Protein 8J7Z (pdb70)

Foldseek 3Di:
DCQPPFPQDPDVGRDDVVPQPPDPRDPVSVLVVVLVLLVLLVVLLVVVVVLCCLLVQHFDAFAPDPVGHGRNPADGDPSQQDHDGHRDVVVVVVVVVVVVCCVVPNQDCDPPQDQDGRNGRCSVPDDDCLVVDDDVVNSVVVNVSSVSRVVSSVVSVVLNVQVVCVVVPDFDQDPPSGTSD/DCQPPFQQDPDVGRDDVVCQVPDPRDVVSVLVVVLVLLVQLVVLLVVVVQLCCLLVQHFDAFAPDPVGHGRNPAFGDPSQQDHDRHRDVVVVVVVVVVVVCCDVPNQDDDPPQDQDGRRRRCSVPDDDCLVVDDPVVNSVVVNVSSVSRVVSSVVSVVVNVQVVCVVVPPFDQDDPSGTRD/DCQPPFPQDPDVGRDDVVPQPPDPRDPVSVLVVVLVLLVQLVVLLVVVVVLCCLLVQHFDAFAPDPVGHGRNPFDGAPSQQDHDGHRDVVVVVVVVVVVVCCVVPNQDCDPPQPQDGRRRRCSVPDDPCVPVDDPVRVSVVVNVSSVSRVVSSVVSVVLNVQVVCVVVPDFDQDDPSGTND

Nearest PDB structures (foldseek):
  8j7z-assembly1_C  TM=1.005E+00  e=2.005E-31  Stephanocyclus meneghinianus
  8jp3-assembly1_C  TM=1.004E+00  e=3.504E-29  Thalassiosira pseudonana CCMP1335
  6a2w-assembly1_A  TM=9.776E-01  e=5.390E-18  Phaeodactylum tricornutum CCAP 1055/1
  8j0d-assembly1_5  TM=9.408E-01  e=1.321E-14  Thalassiosira pseudonana
  6jlu-assembly1_14  TM=7.534E-01  e=3.530E-13  Chaetoceros neogracilis

InterPro domains:
  IPR001344 Chlorophyll A-B binding protein, plant and chromista [PTHR21649] (41-192)
  IPR022796 Chlorophyll A-B binding protein [PF00504] (32-192)

Structure (mmCIF, N/CA/C/O backbone):
data_8J7Z
#
_entry.id   8J7Z
#
_cell.length_a   1.00
_cell.length_b   1.00
_cell.length_c   1.00
_cell.angle_alpha   90.00
_cell.angle_beta   90.00
_cell.angle_gamma   90.00
#
_symmetry.space_group_name_H-M   'P 1'
#
loop_
_entity.id
_entity.type
_entity.pdbx_description
1 polymer FCP
2 non-polymer "(3S,3'S,5R,5'R,6S,6'R,8'R)-3,5'-dihydroxy-8-oxo-6',7'-didehydro-5,5',6,6',7,8-hexahydro-5,6-epoxy-beta,beta-caroten-3'- yl acetate"
3 non-polymer 'CHLOROPHYLL A'
4 non-polymer 'Chlorophyll c2'
5 non-polymer 'Chlorophyll c1'
6 non-polymer 1,2-DI-O-ACYL-3-O-[6-DEOXY-6-SULFO-ALPHA-D-GLUCOPYRANOSYL]-SN-GLYCEROL
#
loop_
_atom_site.group_PDB
_atom_site.id
_atom_site.type_symbol
_atom_site.label_atom_id
_atom_site.label_alt_id
_atom_site.label_comp_id
_atom_site.label_asym_id
_atom_site.label_entity_id
_atom_site.label_seq_id
_atom_site.pdbx_PDB_ins_code
_atom_site.Cartn_x
_atom_site.Cartn_y
_atom_site.Cartn_z
_atom_site.occupancy
_atom_site.B_iso_or_equiv
_atom_site.auth_seq_id
_atom_site.auth_comp_id
_atom_site.auth_asym_id
_atom_site.auth_atom_id
_atom_site.pdbx_PDB_model_num
ATOM 1 N N . ALA A 1 1 ? 155.028 136.877 144.661 1.00 98.17 30 ALA A N 1
ATOM 2 C CA . ALA A 1 1 ? 154.325 135.833 145.395 1.00 98.17 30 ALA A CA 1
ATOM 3 C C . ALA A 1 1 ? 154.425 134.497 144.670 1.00 98.17 30 ALA A C 1
ATOM 4 O O . ALA A 1 1 ? 154.434 133.438 145.297 1.00 98.17 30 ALA A O 1
ATOM 6 N N . PHE A 1 2 ? 154.501 134.554 143.341 1.00 97.62 31 PHE A N 1
ATOM 7 C CA . PHE A 1 2 ? 154.609 133.365 142.506 1.00 97.62 31 PHE A CA 1
ATOM 8 C C . PHE A 1 2 ? 155.980 133.241 141.854 1.00 97.62 31 PHE A C 1
ATOM 9 O O . PHE A 1 2 ? 156.140 132.482 140.893 1.00 97.62 31 PHE A O 1
ATOM 17 N N . GLU A 1 3 ? 156.975 133.972 142.357 1.00 99.77 32 GLU A N 1
ATOM 18 C CA . GLU A 1 3 ? 158.306 133.939 141.766 1.00 99.77 32 GLU A CA 1
ATOM 19 C C . GLU A 1 3 ? 159.049 132.643 142.053 1.00 99.77 32 GLU A C 1
ATOM 20 O O . GLU A 1 3 ? 160.050 132.360 141.387 1.00 99.77 32 GLU A O 1
ATOM 26 N N . ASP A 1 4 ? 158.592 131.855 143.025 1.00 101.35 33 ASP A N 1
ATOM 27 C CA . ASP A 1 4 ? 159.212 130.578 143.351 1.00 101.35 33 ASP A CA 1
ATOM 28 C C . ASP A 1 4 ? 158.370 129.388 142.910 1.00 101.35 33 ASP A C 1
ATOM 29 O O . ASP A 1 4 ? 158.684 128.251 143.273 1.00 101.35 33 ASP A O 1
ATOM 34 N N . GLU A 1 5 ? 157.312 129.621 142.138 1.00 97.72 34 GLU A N 1
ATOM 35 C CA . GLU A 1 5 ? 156.447 128.545 141.684 1.00 97.72 34 GLU A CA 1
ATOM 36 C C . GLU A 1 5 ? 157.142 127.722 140.602 1.00 97.72 34 GLU A C 1
ATOM 37 O O . GLU A 1 5 ? 158.288 127.975 140.222 1.00 97.72 34 GLU A O 1
ATOM 43 N N . LEU A 1 6 ? 156.433 126.713 140.105 1.00 91.03 35 LEU A N 1
ATOM 44 C CA . LEU A 1 6 ? 156.962 125.875 139.040 1.00 91.03 35 LEU A CA 1
ATOM 45 C C . LEU A 1 6 ? 157.097 126.676 137.752 1.00 91.03 35 LEU A C 1
ATOM 46 O O . LEU A 1 6 ? 156.229 127.481 137.407 1.00 91.03 35 LEU A O 1
ATOM 51 N N . GLY A 1 7 ? 158.196 126.450 137.037 1.00 89.88 36 GLY A N 1
ATOM 52 C CA . GLY A 1 7 ? 158.477 127.134 135.798 1.00 89.88 36 GLY A CA 1
ATOM 53 C C . GLY A 1 7 ? 159.432 128.302 135.923 1.00 89.88 36 GLY A C 1
ATOM 54 O O . GLY A 1 7 ? 159.976 128.750 134.908 1.00 89.88 36 GLY A O 1
ATOM 55 N N . ALA A 1 8 ? 159.649 128.807 137.136 1.00 90.60 37 ALA A N 1
ATOM 56 C CA . ALA A 1 8 ? 160.604 129.887 137.374 1.00 90.60 37 ALA A CA 1
ATOM 57 C C . ALA A 1 8 ? 161.958 129.253 137.661 1.00 90.60 37 ALA A C 1
ATOM 58 O O . ALA A 1 8 ? 162.292 128.932 138.801 1.00 90.60 37 ALA A O 1
ATOM 60 N N . GLN A 1 9 ? 162.744 129.071 136.611 1.00 89.39 38 GLN A N 1
ATOM 61 C CA . GLN A 1 9 ? 164.023 128.384 136.664 1.00 89.39 38 GLN A CA 1
ATOM 62 C C . GLN A 1 9 ? 165.037 129.124 135.808 1.00 89.39 38 GLN A C 1
ATOM 63 O O . GLN A 1 9 ? 164.665 129.942 134.961 1.00 89.39 38 GLN A O 1
ATOM 69 N N . PRO A 1 10 ? 166.329 128.869 136.012 1.00 89.32 39 PRO A N 1
ATOM 70 C CA . PRO A 1 10 ? 167.355 129.533 135.200 1.00 89.32 39 PRO A CA 1
ATOM 71 C C . PRO A 1 10 ? 167.191 129.197 133.730 1.00 89.32 39 PRO A C 1
ATOM 72 O O . PRO A 1 10 ? 166.606 128.160 133.383 1.00 89.32 39 PRO A O 1
ATOM 76 N N . PRO A 1 11 ? 167.697 130.050 132.825 1.00 89.09 40 PRO A N 1
ATOM 77 C CA . PRO A 1 11 ? 168.451 131.269 133.132 1.00 89.09 40 PRO A CA 1
ATOM 78 C C . PRO A 1 11 ? 167.581 132.507 133.333 1.00 89.09 40 PRO A C 1
ATOM 79 O O . PRO A 1 11 ? 168.042 133.487 133.916 1.00 89.09 40 PRO A O 1
ATOM 83 N N . LEU A 1 12 ? 166.337 132.461 132.855 1.00 89.01 41 LEU A N 1
ATOM 84 C CA . LEU A 1 12 ? 165.477 133.636 132.934 1.00 89.01 41 LEU A CA 1
ATOM 85 C C . LEU A 1 12 ? 164.971 133.881 134.349 1.00 89.01 41 LEU A C 1
ATOM 86 O O . LEU A 1 12 ? 164.697 135.029 134.714 1.00 89.01 41 LEU A O 1
ATOM 91 N N . GLY A 1 13 ? 164.843 132.832 135.155 1.00 90.24 42 GLY A N 1
ATOM 92 C CA . GLY A 1 13 ? 164.214 132.974 136.452 1.00 90.24 42 GLY A CA 1
ATOM 93 C C . GLY A 1 13 ? 162.729 133.221 136.299 1.00 90.24 42 GLY A C 1
ATOM 94 O O . GLY A 1 13 ? 162.108 132.698 135.370 1.00 90.24 42 GLY A O 1
ATOM 95 N N . PHE A 1 14 ? 162.143 134.012 137.194 1.00 91.86 43 PHE A N 1
ATOM 96 C CA . PHE A 1 14 ? 160.740 134.383 137.053 1.00 91.86 43 PHE A CA 1
ATOM 97 C C . PHE A 1 14 ? 160.600 135.338 135.876 1.00 91.86 43 PHE A C 1
ATOM 98 O O . PHE A 1 14 ? 161.142 136.448 135.899 1.00 91.86 43 PHE A O 1
ATOM 106 N N . PHE A 1 15 ? 159.877 134.913 134.845 1.00 89.51 44 PHE A N 1
ATOM 107 C CA . PHE A 1 15 ? 159.744 135.669 133.603 1.00 89.51 44 PHE A CA 1
ATOM 108 C C . PHE A 1 15 ? 158.269 135.993 133.387 1.00 89.51 44 PHE A C 1
ATOM 109 O O . PHE A 1 15 ? 157.499 135.143 132.932 1.00 89.51 44 PHE A O 1
ATOM 117 N N . ASP A 1 16 ? 157.879 137.223 133.712 1.00 92.62 45 ASP A N 1
ATOM 118 C CA . ASP A 1 16 ? 156.511 137.703 133.524 1.00 92.62 45 ASP A CA 1
ATOM 119 C C . ASP A 1 16 ? 156.566 139.034 132.789 1.00 92.62 45 ASP A C 1
ATOM 120 O O . ASP A 1 16 ? 156.420 140.101 133.400 1.00 92.62 45 ASP A O 1
ATOM 125 N N . PRO A 1 17 ? 156.788 139.011 131.472 1.00 91.46 46 PRO A N 1
ATOM 126 C CA . PRO A 1 17 ? 156.865 140.283 130.731 1.00 91.46 46 PRO A CA 1
ATOM 127 C C . PRO A 1 17 ? 155.571 141.077 130.767 1.00 91.46 46 PRO A C 1
ATOM 128 O O . PRO A 1 17 ? 155.571 142.238 131.189 1.00 91.46 46 PRO A O 1
ATOM 132 N N . PHE A 1 18 ? 154.457 140.477 130.360 1.00 89.83 47 PHE A N 1
ATOM 133 C CA . PHE A 1 18 ? 153.202 141.217 130.318 1.00 89.83 47 PHE A CA 1
ATOM 134 C C . PHE A 1 18 ? 152.626 141.487 131.701 1.00 89.83 47 PHE A C 1
ATOM 135 O O . PHE A 1 18 ? 151.590 142.154 131.797 1.00 89.83 47 PHE A O 1
ATOM 143 N N . GLY A 1 19 ? 153.260 140.998 132.760 1.00 90.49 48 GLY A N 1
ATOM 144 C CA . GLY A 1 19 ? 152.788 141.257 134.108 1.00 90.49 48 GLY A CA 1
ATOM 145 C C . GLY A 1 19 ? 151.452 140.627 134.432 1.00 90.49 48 GLY A C 1
ATOM 146 O O . GLY A 1 19 ? 150.600 141.276 135.051 1.00 90.49 48 GLY A O 1
ATOM 147 N N . MET A 1 20 ? 151.244 139.373 134.022 1.00 91.84 49 MET A N 1
ATOM 148 C CA . MET A 1 20 ? 150.001 138.687 134.354 1.00 91.84 49 MET A CA 1
ATOM 149 C C . MET A 1 20 ? 149.854 138.498 135.856 1.00 91.84 49 MET A C 1
ATOM 150 O O . MET A 1 20 ? 148.734 138.527 136.379 1.00 91.84 49 MET A O 1
ATOM 155 N N . LEU A 1 21 ? 150.966 138.304 136.564 1.00 92.41 50 LEU A N 1
ATOM 156 C CA . LEU A 1 21 ? 150.959 138.071 138.001 1.00 92.41 50 LEU A CA 1
ATOM 157 C C . LEU A 1 21 ? 151.341 139.316 138.793 1.00 92.41 50 LEU A C 1
ATOM 158 O O . LEU A 1 21 ? 151.659 139.211 139.982 1.00 92.41 50 LEU A O 1
ATOM 163 N N . SER A 1 22 ? 151.326 140.484 138.159 1.00 93.84 51 SER A N 1
ATOM 164 C CA . SER A 1 22 ? 151.676 141.716 138.848 1.00 93.84 51 SER A CA 1
ATOM 165 C C . SER A 1 22 ? 150.627 142.064 139.898 1.00 93.84 51 SER A C 1
ATOM 166 O O . SER A 1 22 ? 149.453 141.706 139.780 1.00 93.84 51 SER A O 1
ATOM 169 N N . GLY A 1 23 ? 151.067 142.770 140.936 1.00 96.35 52 GLY A N 1
ATOM 170 C CA . GLY A 1 23 ? 150.163 143.140 142.002 1.00 96.35 52 GLY A CA 1
ATOM 171 C C . GLY A 1 23 ? 149.801 141.951 142.878 1.00 96.35 52 GLY A C 1
ATOM 172 O O . GLY A 1 23 ? 150.512 140.946 142.953 1.00 96.35 52 GLY A O 1
ATOM 173 N N . ASP A 1 24 ? 148.660 142.083 143.554 1.00 98.73 53 ASP A N 1
ATOM 174 C CA . ASP A 1 24 ? 148.161 141.034 144.443 1.00 98.73 53 ASP A CA 1
ATOM 175 C C . ASP A 1 24 ? 147.344 140.027 143.634 1.00 98.73 53 ASP A C 1
ATOM 176 O O . ASP A 1 24 ? 146.123 139.914 143.754 1.00 98.73 53 ASP A O 1
ATOM 181 N N . CYS A 1 25 ? 148.055 139.287 142.788 1.00 97.77 54 CYS A N 1
ATOM 182 C CA . CYS A 1 25 ? 147.418 138.256 141.983 1.00 97.77 54 CYS A CA 1
ATOM 183 C C . CYS A 1 25 ? 146.951 137.108 142.867 1.00 97.77 54 CYS A C 1
ATOM 184 O O . CYS A 1 25 ? 147.670 136.659 143.764 1.00 97.77 54 CYS A O 1
ATOM 187 N N . THR A 1 26 ? 145.737 136.633 142.609 1.00 95.61 55 THR A N 1
ATOM 188 C CA . THR A 1 26 ? 145.175 135.549 143.395 1.00 95.61 55 THR A CA 1
ATOM 189 C C . THR A 1 26 ? 145.720 134.205 142.924 1.00 95.61 55 THR A C 1
ATOM 190 O O . THR A 1 26 ? 146.213 134.060 141.803 1.00 95.61 55 THR A O 1
ATOM 194 N N . GLN A 1 27 ? 145.626 133.210 143.809 1.00 93.74 56 GLN A N 1
ATOM 195 C CA . GLN A 1 27 ? 146.053 131.863 143.450 1.00 93.74 56 GLN A CA 1
ATOM 196 C C . GLN A 1 27 ? 145.184 131.278 142.346 1.00 93.74 56 GLN A C 1
ATOM 197 O O . GLN A 1 27 ? 145.662 130.462 141.551 1.00 93.74 56 GLN A O 1
ATOM 203 N N . GLU A 1 28 ? 143.913 131.679 142.280 1.00 94.85 57 GLU A N 1
ATOM 204 C CA . GLU A 1 28 ? 143.028 131.169 141.238 1.00 94.85 57 GLU A CA 1
ATOM 205 C C . GLU A 1 28 ? 143.487 131.610 139.853 1.00 94.85 57 GLU A C 1
ATOM 206 O O . GLU A 1 28 ? 143.458 130.822 138.902 1.00 94.85 57 GLU A O 1
ATOM 212 N N . ARG A 1 29 ? 143.910 132.870 139.719 1.00 89.55 58 ARG A N 1
ATOM 213 C CA . ARG A 1 29 ? 144.373 133.361 138.425 1.00 89.55 58 ARG A CA 1
ATOM 214 C C . ARG A 1 29 ? 145.631 132.630 137.974 1.00 89.55 58 ARG A C 1
ATOM 215 O O . ARG A 1 29 ? 145.746 132.233 136.807 1.00 89.55 58 ARG A O 1
ATOM 223 N N . PHE A 1 30 ? 146.586 132.441 138.886 1.00 90.96 59 PHE A N 1
ATOM 224 C CA . PHE A 1 30 ? 147.797 131.709 138.534 1.00 90.96 59 PHE A CA 1
ATOM 225 C C . PHE A 1 30 ? 147.486 130.257 138.203 1.00 90.96 59 PHE A C 1
ATOM 226 O O . PHE A 1 30 ? 148.101 129.678 137.304 1.00 90.96 59 PHE A O 1
ATOM 234 N N . ASP A 1 31 ? 146.545 129.649 138.927 1.00 90.63 60 ASP A N 1
ATOM 235 C CA . ASP A 1 31 ? 146.153 128.277 138.622 1.00 90.63 60 ASP A CA 1
ATOM 236 C C . ASP A 1 31 ? 145.529 128.179 137.238 1.00 90.63 60 ASP A C 1
ATOM 237 O O . ASP A 1 31 ? 145.810 127.238 136.490 1.00 90.63 60 ASP A O 1
ATOM 242 N N . ARG A 1 32 ? 144.680 129.144 136.878 1.00 88.69 61 ARG A N 1
ATOM 243 C CA . ARG A 1 32 ? 144.094 129.157 135.541 1.00 88.69 61 ARG A CA 1
ATOM 244 C C . ARG A 1 32 ? 145.167 129.314 134.470 1.00 88.69 61 ARG A C 1
ATOM 245 O O . ARG A 1 32 ? 145.154 128.605 133.455 1.00 88.69 61 ARG A O 1
ATOM 253 N N . LEU A 1 33 ? 146.109 130.235 134.686 1.00 86.81 62 LEU A N 1
ATOM 254 C CA . LEU A 1 33 ? 147.181 130.437 133.717 1.00 86.81 62 LEU A CA 1
ATOM 255 C C . LEU A 1 33 ? 148.041 129.188 133.574 1.00 86.81 62 LEU A C 1
ATOM 256 O O . LEU A 1 33 ? 148.404 128.801 132.458 1.00 86.81 62 LEU A O 1
ATOM 261 N N . ARG A 1 34 ? 148.376 128.544 134.693 1.00 85.90 63 ARG A N 1
ATOM 262 C CA . ARG A 1 34 ? 149.196 127.340 134.644 1.00 85.90 63 ARG A CA 1
ATOM 263 C C . ARG A 1 34 ? 148.449 126.190 133.982 1.00 85.90 63 ARG A C 1
ATOM 264 O O . ARG A 1 34 ? 149.048 125.400 133.247 1.00 85.90 63 ARG A O 1
ATOM 272 N N . TYR A 1 35 ? 147.143 126.077 134.230 1.00 86.61 64 TYR A N 1
ATOM 273 C CA . TYR A 1 35 ? 146.348 125.052 133.563 1.00 86.61 64 TYR A CA 1
ATOM 274 C C . TYR A 1 35 ? 146.346 125.265 132.058 1.00 86.61 64 TYR A C 1
ATOM 275 O O . TYR A 1 35 ? 146.536 124.319 131.284 1.00 86.61 64 TYR A O 1
ATOM 284 N N . VAL A 1 36 ? 146.143 126.511 131.625 1.00 85.35 65 VAL A N 1
ATOM 285 C CA . VAL A 1 36 ? 146.151 126.809 130.196 1.00 85.35 65 VAL A CA 1
ATOM 286 C C . VAL A 1 36 ? 147.517 126.500 129.597 1.00 85.35 65 VAL A C 1
ATOM 287 O O . VAL A 1 36 ? 147.620 125.897 128.521 1.00 85.35 65 VAL A O 1
ATOM 291 N N . GLU A 1 37 ? 148.586 126.893 130.293 1.00 85.22 66 GLU A N 1
ATOM 292 C CA . GLU A 1 37 ? 149.936 126.651 129.797 1.00 85.22 66 GLU A CA 1
ATOM 293 C C . GLU A 1 37 ? 150.231 125.161 129.681 1.00 85.22 66 GLU A C 1
ATOM 294 O O . GLU A 1 37 ? 150.787 124.711 128.675 1.00 85.22 66 GLU A O 1
ATOM 300 N N . ILE A 1 38 ? 149.861 124.379 130.697 1.00 83.58 67 ILE A N 1
ATOM 301 C CA . ILE A 1 38 ? 150.136 122.947 130.678 1.00 83.58 67 ILE A CA 1
ATOM 302 C C . ILE A 1 38 ? 149.320 122.257 129.594 1.00 83.58 67 ILE A C 1
ATOM 303 O O . ILE A 1 38 ? 149.817 121.365 128.896 1.00 83.58 67 ILE A O 1
ATOM 308 N N . LYS A 1 39 ? 148.054 122.650 129.438 1.00 84.90 68 LYS A N 1
ATOM 309 C CA . LYS A 1 39 ? 147.217 122.065 128.397 1.00 84.90 68 LYS A CA 1
ATOM 310 C C . LYS A 1 39 ? 147.782 122.358 127.014 1.00 84.90 68 LYS A C 1
ATOM 311 O O . LYS A 1 39 ? 147.888 121.460 126.165 1.00 84.90 68 LYS A O 1
ATOM 317 N N . HIS A 1 40 ? 148.167 123.614 126.776 1.00 84.46 69 HIS A N 1
ATOM 318 C CA . HIS A 1 40 ? 148.777 123.975 125.504 1.00 84.46 69 HIS A CA 1
ATOM 319 C C . HIS A 1 40 ? 150.069 123.209 125.282 1.00 84.46 69 HIS A C 1
ATOM 320 O O . HIS A 1 40 ? 150.350 122.763 124.167 1.00 84.46 69 HIS A O 1
ATOM 327 N N . GLY A 1 41 ? 150.870 123.050 126.335 1.00 84.29 70 GLY A N 1
ATOM 328 C CA . GLY A 1 41 ? 152.123 122.335 126.193 1.00 84.29 70 GLY A CA 1
ATOM 329 C C . GLY A 1 41 ? 151.930 120.876 125.840 1.00 84.29 70 GLY A C 1
ATOM 330 O O . GLY A 1 41 ? 152.632 120.340 124.984 1.00 84.29 70 GLY A O 1
ATOM 331 N N . ARG A 1 42 ? 150.979 120.210 126.497 1.00 83.64 71 ARG A N 1
ATOM 332 C CA . ARG A 1 42 ? 150.703 118.814 126.172 1.00 83.64 71 ARG A CA 1
ATOM 333 C C . ARG A 1 42 ? 150.191 118.673 124.744 1.00 83.64 71 ARG A C 1
ATOM 334 O O . ARG A 1 42 ? 150.643 117.794 123.992 1.00 83.64 71 ARG A O 1
ATOM 342 N N . ILE A 1 43 ? 149.258 119.542 124.345 1.00 83.72 72 ILE A N 1
ATOM 343 C CA . ILE A 1 43 ? 148.724 119.483 122.988 1.00 83.72 72 ILE A CA 1
ATOM 344 C C . ILE A 1 43 ? 149.833 119.712 121.972 1.00 83.72 72 ILE A C 1
ATOM 345 O O . ILE A 1 43 ? 149.917 119.015 120.955 1.00 83.72 72 ILE A O 1
ATOM 350 N N . ALA A 1 44 ? 150.714 120.676 122.240 1.00 83.79 73 ALA A N 1
ATOM 351 C CA . ALA A 1 44 ? 151.785 120.990 121.304 1.00 83.79 73 ALA A CA 1
ATOM 352 C C . ALA A 1 44 ? 152.835 119.889 121.260 1.00 83.79 73 ALA A C 1
ATOM 353 O O . ALA A 1 44 ? 153.419 119.630 120.204 1.00 83.79 73 ALA A O 1
ATOM 355 N N . GLN A 1 45 ? 153.104 119.241 122.394 1.00 83.66 74 GLN A N 1
ATOM 356 C CA . GLN A 1 45 ? 154.028 118.112 122.394 1.00 83.66 74 GLN A CA 1
ATOM 357 C C . GLN A 1 45 ? 153.494 116.983 121.528 1.00 83.66 74 GLN A C 1
ATOM 358 O O . GLN A 1 45 ? 154.221 116.415 120.702 1.00 83.66 74 GLN A O 1
ATOM 364 N N . LEU A 1 46 ? 152.210 116.658 121.691 1.00 84.88 75 LEU A N 1
ATOM 365 C CA . LEU A 1 46 ? 151.610 115.631 120.845 1.00 84.88 75 LEU A CA 1
ATOM 366 C C . LEU A 1 46 ? 151.623 116.050 119.381 1.00 84.88 75 LEU A C 1
ATOM 367 O O . LEU A 1 46 ? 151.891 115.230 118.495 1.00 84.88 75 LEU A O 1
ATOM 372 N N . ALA A 1 47 ? 151.335 117.324 119.109 1.00 85.22 76 ALA A N 1
ATOM 373 C CA . ALA A 1 47 ? 151.318 117.806 117.733 1.00 85.22 76 ALA A CA 1
ATOM 374 C C . ALA A 1 47 ? 152.694 117.707 117.092 1.00 85.22 76 ALA A C 1
ATOM 375 O O . ALA A 1 47 ? 152.818 117.281 115.940 1.00 85.22 76 ALA A O 1
ATOM 377 N N . PHE A 1 48 ? 153.741 118.099 117.820 1.00 84.58 77 PHE A N 1
ATOM 378 C CA . PHE A 1 48 ? 155.093 118.004 117.283 1.00 84.58 77 PHE A CA 1
ATOM 379 C C . PHE A 1 48 ? 155.500 116.554 117.064 1.00 84.58 77 PHE A C 1
ATOM 380 O O . PHE A 1 48 ? 156.123 116.228 116.047 1.00 84.58 77 PHE A O 1
ATOM 388 N N . LEU A 1 49 ? 155.163 115.669 118.007 1.00 84.51 78 LEU A N 1
ATOM 389 C CA . LEU A 1 49 ? 155.489 114.259 117.825 1.00 84.51 78 LEU A CA 1
ATOM 390 C C . LEU A 1 49 ? 154.802 113.695 116.589 1.00 84.51 78 LEU A C 1
ATOM 391 O O . LEU A 1 49 ? 155.429 112.990 115.789 1.00 84.51 78 LEU A O 1
ATOM 396 N N . GLY A 1 50 ? 153.518 114.006 116.409 1.00 85.63 79 GLY A N 1
ATOM 397 C CA . GLY A 1 50 ? 152.812 113.524 115.235 1.00 85.63 79 GLY A CA 1
ATOM 398 C C . GLY A 1 50 ? 153.349 114.112 113.947 1.00 85.63 79 GLY A C 1
ATOM 399 O O . GLY A 1 50 ? 153.455 113.418 112.934 1.00 85.63 79 GLY A O 1
ATOM 400 N N . GLN A 1 51 ? 153.697 115.398 113.970 1.00 85.71 80 GLN A N 1
ATOM 401 C CA . GLN A 1 51 ? 154.258 116.049 112.794 1.00 85.71 80 GLN A CA 1
ATOM 402 C C . GLN A 1 51 ? 155.565 115.384 112.386 1.00 85.71 80 GLN A C 1
ATOM 403 O O . GLN A 1 51 ? 155.782 115.078 111.208 1.00 85.71 80 GLN A O 1
ATOM 409 N N . ILE A 1 52 ? 156.440 115.127 113.362 1.00 86.83 81 ILE A N 1
ATOM 410 C CA . ILE A 1 52 ? 157.722 114.490 113.076 1.00 86.83 81 ILE A CA 1
ATOM 411 C C . ILE A 1 52 ? 157.519 113.066 112.576 1.00 86.83 81 ILE A C 1
ATOM 412 O O . ILE A 1 52 ? 158.164 112.634 111.614 1.00 86.83 81 ILE A O 1
ATOM 417 N N . VAL A 1 53 ? 156.622 112.313 113.218 1.00 87.57 82 VAL A N 1
ATOM 418 C CA . VAL A 1 53 ? 156.393 110.929 112.812 1.00 87.57 82 VAL A CA 1
ATOM 419 C C . VAL A 1 53 ? 155.848 110.873 111.391 1.00 87.57 82 VAL A C 1
ATOM 420 O O . VAL A 1 53 ? 156.279 110.048 110.577 1.00 87.57 82 VAL A O 1
ATOM 424 N N . THR A 1 54 ? 154.898 111.752 111.068 1.00 88.79 83 THR A N 1
ATOM 425 C CA . THR A 1 54 ? 154.327 111.768 109.727 1.00 88.79 83 THR A CA 1
ATOM 426 C C . THR A 1 54 ? 155.354 112.203 108.688 1.00 88.79 83 THR A C 1
ATOM 427 O O . THR A 1 54 ? 155.422 111.622 107.598 1.00 88.79 83 THR A O 1
ATOM 431 N N . ARG A 1 55 ? 156.165 113.215 109.001 1.00 88.88 84 ARG A N 1
ATOM 432 C CA . ARG A 1 55 ? 157.152 113.698 108.046 1.00 88.88 84 ARG A CA 1
ATOM 433 C C . ARG A 1 55 ? 158.369 112.792 107.934 1.00 88.88 84 ARG A C 1
ATOM 434 O O . ARG A 1 55 ? 159.161 112.963 107.002 1.00 88.88 84 ARG A O 1
ATOM 442 N N . ALA A 1 56 ? 158.542 111.845 108.851 1.00 88.81 85 ALA A N 1
ATOM 443 C CA . ALA A 1 56 ? 159.644 110.898 108.766 1.00 88.81 85 ALA A CA 1
ATOM 444 C C . ALA A 1 56 ? 159.340 109.721 107.850 1.00 88.81 85 ALA A C 1
ATOM 445 O O . ALA A 1 56 ? 160.202 108.855 107.676 1.00 88.81 85 ALA A O 1
ATOM 447 N N . GLY A 1 57 ? 158.147 109.669 107.265 1.00 89.92 86 GLY A N 1
ATOM 448 C CA . GLY A 1 57 ? 157.765 108.571 106.405 1.00 89.92 86 GLY A CA 1
ATOM 449 C C . GLY A 1 57 ? 157.017 107.448 107.084 1.00 89.92 86 GLY A C 1
ATOM 450 O O . GLY A 1 57 ? 156.884 106.370 106.492 1.00 89.92 86 GLY A O 1
ATOM 451 N N . ILE A 1 58 ? 156.524 107.660 108.299 1.00 88.40 87 ILE A N 1
ATOM 452 C CA . ILE A 1 58 ? 155.790 106.644 109.043 1.00 88.40 87 ILE A CA 1
ATOM 453 C C . ILE A 1 58 ? 154.306 106.971 108.958 1.00 88.40 87 ILE A C 1
ATOM 454 O O . ILE A 1 58 ? 153.875 108.050 109.379 1.00 88.40 87 ILE A O 1
ATOM 459 N N . HIS A 1 59 ? 153.526 106.039 108.417 1.00 90.47 88 HIS A N 1
ATOM 460 C CA . HIS A 1 59 ? 152.089 106.215 108.274 1.00 90.47 88 HIS A CA 1
ATOM 461 C C . HIS A 1 59 ? 151.382 104.938 108.698 1.00 90.47 88 HIS A C 1
ATOM 462 O O . HIS A 1 59 ? 151.952 103.845 108.659 1.00 90.47 88 HIS A O 1
ATOM 469 N N . LEU A 1 60 ? 150.128 105.091 109.109 1.00 90.96 89 LEU A N 1
ATOM 470 C CA . LEU A 1 60 ? 149.329 103.938 109.492 1.00 90.96 89 LEU A CA 1
ATOM 471 C C . LEU A 1 60 ? 149.077 103.049 108.277 1.00 90.96 89 LEU A C 1
ATOM 472 O O . LEU A 1 60 ? 148.857 103.553 107.172 1.00 90.96 89 LEU A O 1
ATOM 477 N N . PRO A 1 61 ? 149.114 101.730 108.441 1.00 93.69 90 PRO A N 1
ATOM 478 C CA . PRO A 1 61 ? 148.829 100.845 107.308 1.00 93.69 90 PRO A CA 1
ATOM 479 C C . PRO A 1 61 ? 147.361 100.895 106.920 1.00 93.69 90 PRO A C 1
ATOM 480 O O . PRO A 1 61 ? 146.481 101.149 107.746 1.00 93.69 90 PRO A O 1
ATOM 484 N N . GLY A 1 62 ? 147.103 100.647 105.639 1.00 95.16 91 GLY A N 1
ATOM 485 C CA . GLY A 1 62 ? 145.741 100.597 105.145 1.00 95.16 91 GLY A CA 1
ATOM 486 C C . GLY A 1 62 ? 145.269 101.888 104.510 1.00 95.16 91 GLY A C 1
ATOM 487 O O . GLY A 1 62 ? 146.076 102.670 104.000 1.00 95.16 91 GLY A O 1
ATOM 488 N N . SER A 1 63 ? 143.959 102.120 104.537 1.00 95.51 92 SER A N 1
ATOM 489 C CA . SER A 1 63 ? 143.357 103.297 103.932 1.00 95.51 92 SER A CA 1
ATOM 490 C C . SER A 1 63 ? 142.493 104.015 104.957 1.00 95.51 92 SER A C 1
ATOM 491 O O . SER A 1 63 ? 141.949 103.399 105.877 1.00 95.51 92 SER A O 1
ATOM 494 N N . ILE A 1 64 ? 142.371 105.333 104.787 1.00 93.19 93 ILE A N 1
ATOM 495 C CA . ILE A 1 64 ? 141.624 106.141 105.743 1.00 93.19 93 ILE A CA 1
ATOM 496 C C . ILE A 1 64 ? 140.118 106.041 105.539 1.00 93.19 93 ILE A C 1
ATOM 497 O O . ILE A 1 64 ? 139.355 106.424 106.434 1.00 93.19 93 ILE A O 1
ATOM 502 N N . A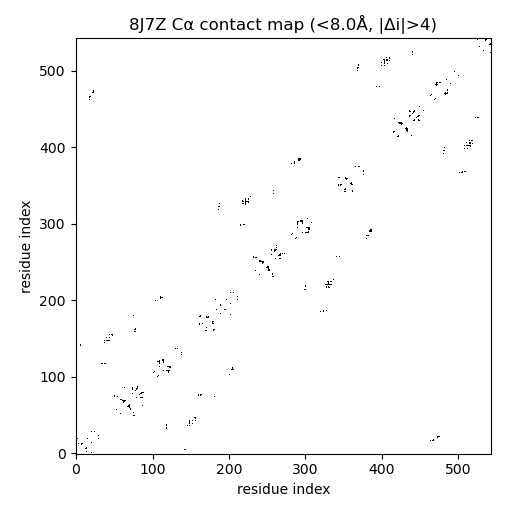SN A 1 65 ? 139.663 105.531 104.398 1.00 95.16 94 ASN A N 1
ATOM 503 C CA . ASN A 1 65 ? 138.237 105.434 104.129 1.00 95.16 94 ASN A CA 1
ATOM 504 C C . ASN A 1 65 ? 137.981 104.256 103.201 1.00 95.16 94 ASN A C 1
ATOM 505 O O . ASN A 1 65 ? 138.909 103.609 102.710 1.00 95.16 94 ASN A O 1
ATOM 510 N N . TYR A 1 66 ? 136.696 103.982 102.967 1.00 96.22 95 TYR A N 1
ATOM 511 C CA . TYR A 1 66 ? 136.313 102.884 102.089 1.00 96.22 95 TYR A CA 1
ATOM 512 C C . TYR A 1 66 ? 136.622 103.171 100.628 1.00 96.22 95 TYR A C 1
ATOM 513 O O . TYR A 1 66 ? 136.638 102.239 99.817 1.00 96.22 95 TYR A O 1
ATOM 522 N N . ALA A 1 67 ? 136.862 104.435 100.273 1.00 98.70 96 ALA A N 1
ATOM 523 C CA . ALA A 1 67 ? 137.179 104.767 98.888 1.00 98.70 96 ALA A CA 1
ATOM 524 C C . ALA A 1 67 ? 138.483 104.116 98.450 1.00 98.70 96 ALA A C 1
ATOM 525 O O . ALA A 1 67 ? 138.601 103.647 97.312 1.00 98.70 96 ALA A O 1
ATOM 527 N N . GLY A 1 68 ? 139.473 104.076 99.337 1.00 98.99 97 GLY A N 1
ATOM 528 C CA . GLY A 1 68 ? 140.752 103.480 99.013 1.00 98.99 97 GLY A CA 1
ATOM 529 C C . GLY A 1 68 ? 141.905 104.447 99.165 1.00 98.99 97 GLY A C 1
ATOM 530 O O . GLY A 1 68 ? 143.036 104.143 98.775 1.00 98.99 97 GLY A O 1
ATOM 531 N N . ASP A 1 69 ? 141.629 105.620 99.729 1.00 98.76 98 ASP A N 1
ATOM 532 C CA . ASP A 1 69 ? 142.663 106.624 99.951 1.00 98.76 98 ASP A CA 1
ATOM 533 C C . ASP A 1 69 ? 143.617 106.130 101.030 1.00 98.76 98 ASP A C 1
ATOM 534 O O . ASP A 1 69 ? 143.275 106.122 102.216 1.00 98.76 98 ASP A O 1
ATOM 539 N N . SER A 1 70 ? 144.814 105.720 100.622 1.00 97.46 99 SER A N 1
ATOM 540 C CA . SER A 1 70 ? 145.788 105.193 101.564 1.00 97.46 99 SER A CA 1
ATOM 541 C C . SER A 1 70 ? 146.267 106.285 102.512 1.00 97.46 99 SER A C 1
ATOM 542 O O . SER A 1 70 ? 146.249 107.475 102.187 1.00 97.46 99 SER A O 1
ATOM 545 N N . PHE A 1 71 ? 146.689 105.864 103.706 1.00 93.54 100 PHE A N 1
ATOM 546 C CA . PHE A 1 71 ? 147.189 106.817 104.691 1.00 93.54 100 PHE A CA 1
ATOM 547 C C . PHE A 1 71 ? 148.435 107.531 104.185 1.00 93.54 100 PHE A C 1
ATOM 548 O O . PHE A 1 71 ? 148.576 108.747 104.357 1.00 93.54 100 PHE A O 1
ATOM 556 N N . ASP A 1 72 ? 149.349 106.795 103.553 1.00 97.82 101 ASP A N 1
ATOM 557 C CA . ASP A 1 72 ? 150.582 107.392 103.057 1.00 97.82 101 ASP A CA 1
ATOM 558 C C . ASP A 1 72 ? 150.370 108.011 101.682 1.00 97.82 101 ASP A C 1
ATOM 559 O O . ASP A 1 72 ? 151.136 107.751 100.749 1.00 97.82 101 ASP A O 1
ATOM 564 N N . SER A 1 73 ? 149.333 108.835 101.554 1.00 96.07 102 SER A N 1
ATOM 565 C CA . SER A 1 73 ? 149.084 109.594 100.337 1.00 96.07 102 SER A CA 1
ATOM 566 C C . SER A 1 73 ? 148.731 111.048 100.592 1.00 96.07 102 SER A C 1
ATOM 567 O O . SER A 1 73 ? 148.891 111.868 99.680 1.00 96.07 102 SER A O 1
ATOM 570 N N . PHE A 1 74 ? 148.260 111.394 101.780 1.00 95.34 103 PHE A N 1
ATOM 571 C CA . PHE A 1 74 ? 147.943 112.766 102.126 1.00 95.34 103 PHE A CA 1
ATOM 572 C C . PHE A 1 74 ? 149.215 113.533 102.482 1.00 95.34 103 PHE A C 1
ATOM 573 O O . PHE A 1 74 ? 150.202 112.940 102.927 1.00 95.34 103 PHE A O 1
ATOM 581 N N . PRO A 1 75 ? 149.217 114.853 102.293 1.00 95.53 104 PRO A N 1
ATOM 582 C CA . PRO A 1 75 ? 150.418 115.640 102.602 1.00 95.53 104 PRO A CA 1
ATOM 583 C C . PRO A 1 75 ? 150.705 115.709 104.092 1.00 95.53 104 PRO A C 1
ATOM 584 O O . PRO A 1 75 ? 150.002 115.099 104.902 1.00 95.53 104 PRO A O 1
ATOM 588 N N . ASN A 1 76 ? 151.742 116.453 104.460 1.00 91.92 105 ASN A N 1
ATOM 589 C CA . ASN A 1 76 ? 152.172 116.576 105.842 1.00 91.92 105 ASN A CA 1
ATOM 590 C C . ASN A 1 76 ? 151.837 117.965 106.365 1.00 91.92 105 ASN A C 1
ATOM 591 O O . ASN A 1 76 ? 152.010 118.963 105.658 1.00 91.92 105 ASN A O 1
ATOM 596 N N . GLY A 1 77 ? 151.353 118.025 107.601 1.00 89.63 106 GLY A N 1
ATOM 597 C CA . GLY A 1 77 ? 151.090 119.298 108.240 1.00 89.63 106 GLY A CA 1
ATOM 598 C C . GLY A 1 77 ? 149.701 119.845 107.997 1.00 89.63 106 GLY A C 1
ATOM 599 O O . GLY A 1 77 ? 148.729 119.088 107.929 1.00 89.63 106 GLY A O 1
ATOM 600 N N . VAL A 1 78 ? 149.600 121.170 107.863 1.00 91.44 107 VAL A N 1
ATOM 601 C CA . VAL A 1 78 ? 148.302 121.818 107.697 1.00 91.44 107 VAL A CA 1
ATOM 602 C C . VAL A 1 78 ? 147.608 121.334 106.432 1.00 91.44 107 VAL A C 1
ATOM 603 O O . VAL A 1 78 ? 146.374 121.274 106.376 1.00 91.44 107 VAL A O 1
ATOM 607 N N . ALA A 1 79 ? 148.379 120.980 105.402 1.00 93.00 108 ALA A N 1
ATOM 608 C CA . ALA A 1 79 ? 147.787 120.482 104.168 1.00 93.00 108 ALA A CA 1
ATOM 609 C C . ALA A 1 79 ? 147.084 119.145 104.358 1.00 93.00 108 ALA A C 1
ATOM 610 O O . ALA A 1 79 ? 146.252 118.774 103.525 1.00 93.00 108 ALA A O 1
ATOM 612 N N . ALA A 1 80 ? 147.400 118.415 105.429 1.00 92.28 109 ALA A N 1
ATOM 613 C CA . ALA A 1 80 ? 146.731 117.150 105.702 1.00 92.28 109 ALA A CA 1
ATOM 614 C C . ALA A 1 80 ? 145.328 117.334 106.259 1.00 92.28 109 ALA A C 1
ATOM 615 O O . ALA A 1 80 ? 144.487 116.448 106.082 1.00 92.28 109 ALA A O 1
ATOM 617 N N . LEU A 1 81 ? 145.057 118.452 106.930 1.00 91.69 110 LEU A N 1
ATOM 618 C CA . LEU A 1 81 ? 143.748 118.722 107.508 1.00 91.69 110 LEU A CA 1
ATOM 619 C C . LEU A 1 81 ? 142.949 119.743 106.713 1.00 91.69 110 LEU A C 1
ATOM 620 O O . LEU A 1 81 ? 141.785 119.497 106.384 1.00 91.69 110 LEU A O 1
ATOM 625 N N . PHE A 1 82 ? 143.546 120.888 106.394 1.00 94.03 111 PHE A N 1
ATOM 626 C CA . PHE A 1 82 ? 142.871 121.961 105.672 1.00 94.03 111 PHE A CA 1
ATOM 627 C C . PHE A 1 82 ? 143.571 122.158 104.334 1.00 94.03 111 PHE A C 1
ATOM 628 O O . PHE A 1 82 ? 144.718 122.615 104.290 1.00 94.03 111 PHE A O 1
ATOM 636 N N . GLY A 1 83 ? 142.884 121.815 103.250 1.00 99.01 112 GLY A N 1
ATOM 637 C CA . GLY A 1 83 ? 143.426 121.978 101.925 1.00 99.01 112 GLY A CA 1
ATOM 638 C C . GLY A 1 83 ? 142.587 121.278 100.878 1.00 99.01 112 GLY A C 1
ATOM 639 O O . GLY A 1 83 ? 141.601 120.602 101.189 1.00 99.01 112 GLY A O 1
ATOM 640 N N . PRO A 1 84 ? 142.960 121.432 99.608 1.00 100.90 113 PRO A N 1
ATOM 641 C CA . PRO A 1 84 ? 142.229 120.746 98.535 1.00 100.90 113 PRO A CA 1
ATOM 642 C C . PRO A 1 84 ? 142.373 119.237 98.627 1.00 100.90 113 PRO A C 1
ATOM 643 O O . PRO A 1 84 ? 141.388 118.498 98.552 1.00 100.90 113 PRO A O 1
ATOM 647 N N . ASN A 1 85 ? 143.607 118.777 98.787 1.00 99.35 114 ASN A N 1
ATOM 648 C CA . ASN A 1 85 ? 143.929 117.357 98.904 1.00 99.35 114 ASN A CA 1
ATOM 649 C C . ASN A 1 85 ? 144.328 117.021 100.344 1.00 99.35 114 ASN A C 1
ATOM 650 O O . ASN A 1 85 ? 145.504 116.889 100.677 1.00 99.35 114 ASN A O 1
ATOM 655 N N . SER A 1 86 ? 143.320 116.830 101.191 1.00 94.63 115 SER A N 1
ATOM 656 C CA . SER A 1 86 ? 143.531 116.529 102.597 1.00 94.63 115 SER A CA 1
ATOM 657 C C . SER A 1 86 ? 142.727 115.289 102.955 1.00 94.63 115 SER A C 1
ATOM 658 O O . SER A 1 86 ? 142.085 114.672 102.100 1.00 94.63 115 SER A O 1
ATOM 661 N N . ILE A 1 87 ? 142.769 114.919 104.231 1.00 91.53 116 ILE A N 1
ATOM 662 C CA . ILE A 1 87 ? 141.989 113.788 104.726 1.00 91.53 116 ILE A CA 1
ATOM 663 C C . ILE A 1 87 ? 140.517 114.166 104.623 1.00 91.53 116 ILE A C 1
ATOM 664 O O . ILE A 1 87 ? 140.192 115.363 104.606 1.00 91.53 116 ILE A O 1
ATOM 669 N N . PRO A 1 88 ? 139.603 113.201 104.520 1.00 91.59 117 PRO A N 1
ATOM 670 C CA . PRO A 1 88 ? 138.184 113.550 104.395 1.00 91.59 117 PRO A CA 1
ATOM 671 C C . PRO A 1 88 ? 137.720 114.396 105.569 1.00 91.59 117 PRO A C 1
ATOM 672 O O . PRO A 1 88 ? 138.087 114.151 106.719 1.00 91.59 117 PRO A O 1
ATOM 676 N N . THR A 1 89 ? 136.906 115.410 105.264 1.00 90.60 118 THR A N 1
ATOM 677 C CA . THR A 1 89 ? 136.407 116.295 106.310 1.00 90.60 118 THR A CA 1
ATOM 678 C C . THR A 1 89 ? 135.527 115.558 107.308 1.00 90.60 118 THR A C 1
ATOM 679 O O . THR A 1 89 ? 135.369 116.026 108.441 1.00 90.60 118 THR A O 1
ATOM 683 N N . ALA A 1 90 ? 134.964 114.412 106.922 1.00 90.86 119 ALA A N 1
ATOM 684 C CA . ALA A 1 90 ? 134.301 113.557 107.898 1.00 90.86 119 ALA A CA 1
ATOM 685 C C . ALA A 1 90 ? 135.293 113.063 108.940 1.00 90.86 119 ALA A C 1
ATOM 686 O O . ALA A 1 90 ? 134.982 113.018 110.135 1.00 90.86 119 ALA A O 1
ATOM 688 N N . GLY A 1 91 ? 136.499 112.697 108.504 1.00 90.87 120 GLY A N 1
ATOM 689 C CA . GLY A 1 91 ? 137.528 112.302 109.450 1.00 90.87 120 GLY A CA 1
ATOM 690 C C . GLY A 1 91 ? 137.919 113.426 110.389 1.00 90.87 120 GLY A C 1
ATOM 691 O O . GLY A 1 91 ? 138.115 113.204 111.585 1.00 90.87 120 GLY A O 1
ATOM 692 N N . LEU A 1 92 ? 138.038 114.647 109.864 1.00 89.46 121 LEU A N 1
ATOM 693 C CA . LEU A 1 92 ? 138.363 115.787 110.715 1.00 89.46 121 LEU A CA 1
ATOM 694 C C . LEU A 1 92 ? 137.251 116.060 111.720 1.00 89.46 121 LEU A C 1
ATOM 695 O O . LEU A 1 92 ? 137.519 116.352 112.892 1.00 89.46 121 LEU A O 1
ATOM 700 N N . VAL A 1 93 ? 135.994 115.970 111.279 1.00 89.27 122 VAL A N 1
ATOM 701 C CA . VAL A 1 93 ? 134.870 116.178 112.188 1.00 89.27 122 VAL A CA 1
ATOM 702 C C . VAL A 1 93 ? 134.866 115.116 113.280 1.00 89.27 122 VAL A C 1
ATOM 703 O O . VAL A 1 93 ? 134.631 115.416 114.456 1.00 89.27 122 VAL A O 1
ATOM 707 N N . GLN A 1 94 ? 135.132 113.861 112.912 1.00 91.15 123 GLN A N 1
ATOM 708 C CA . GLN A 1 94 ? 135.170 112.795 113.908 1.00 91.15 123 GLN A CA 1
ATOM 709 C C . GLN A 1 94 ? 136.331 112.979 114.877 1.00 91.15 123 GLN A C 1
ATOM 710 O O . GLN A 1 94 ? 136.197 112.696 116.071 1.00 91.15 123 GLN A O 1
ATOM 716 N N . ILE A 1 95 ? 137.478 113.447 114.382 1.00 88.51 124 ILE A N 1
ATOM 717 C CA . ILE A 1 95 ? 138.613 113.718 115.260 1.00 88.51 124 ILE A CA 1
ATOM 718 C C . ILE A 1 95 ? 138.265 114.816 116.255 1.00 88.51 124 ILE A C 1
ATOM 719 O O . ILE A 1 95 ? 138.561 114.710 117.451 1.00 88.51 124 ILE A O 1
ATOM 724 N N . ILE A 1 96 ? 137.627 115.886 115.777 1.00 88.21 125 ILE A N 1
ATOM 725 C CA . ILE A 1 96 ? 137.242 116.980 116.664 1.00 88.21 125 ILE A CA 1
ATOM 726 C C . ILE A 1 96 ? 136.219 116.502 117.688 1.00 88.21 125 ILE A C 1
ATOM 727 O O . ILE A 1 96 ? 136.279 116.872 118.866 1.00 88.21 125 ILE A O 1
ATOM 732 N N . ALA A 1 97 ? 135.267 115.671 117.258 1.00 88.75 126 ALA A N 1
ATOM 733 C CA . ALA A 1 97 ? 134.267 115.148 118.184 1.00 88.75 126 ALA A CA 1
ATOM 734 C C . ALA A 1 97 ? 134.902 114.253 119.240 1.00 88.75 126 ALA A C 1
ATOM 735 O O . ALA A 1 97 ? 134.532 114.312 120.417 1.00 88.75 126 ALA A O 1
ATOM 737 N N . PHE A 1 98 ? 135.854 113.409 118.837 1.00 88.35 127 PHE A N 1
ATOM 738 C CA . PHE A 1 98 ? 136.552 112.561 119.796 1.00 88.35 127 PHE A CA 1
ATOM 739 C C . PHE A 1 98 ? 137.354 113.395 120.784 1.00 88.35 127 PHE A C 1
ATOM 740 O O . PHE A 1 98 ? 137.387 113.093 121.983 1.00 88.35 127 PHE A O 1
ATOM 748 N N . ILE A 1 99 ? 138.013 114.448 120.298 1.00 88.51 128 ILE A N 1
ATOM 749 C CA . ILE A 1 99 ? 138.758 115.337 121.184 1.00 88.51 128 ILE A CA 1
ATOM 750 C C . ILE A 1 99 ? 137.817 116.009 122.174 1.00 88.51 128 ILE A C 1
ATOM 751 O O . ILE A 1 99 ? 138.123 116.123 123.367 1.00 88.51 128 ILE A O 1
ATOM 756 N N . GLY A 1 100 ? 136.657 116.460 121.697 1.00 89.72 129 GLY A N 1
ATOM 757 C CA . GLY A 1 100 ? 135.683 117.062 122.591 1.00 89.72 129 GLY A CA 1
ATOM 758 C C . GLY A 1 100 ? 135.169 116.089 123.633 1.00 89.72 129 GLY A C 1
ATOM 759 O O . GLY A 1 100 ? 134.994 116.450 124.798 1.00 89.72 129 GLY A O 1
ATOM 760 N N . VAL A 1 101 ? 134.916 114.844 123.228 1.00 89.44 130 VAL A N 1
ATOM 761 C CA . VAL A 1 101 ? 134.470 113.825 124.176 1.00 89.44 130 VAL A CA 1
ATOM 762 C C . VAL A 1 101 ? 135.536 113.589 125.236 1.00 89.44 130 VAL A C 1
ATOM 763 O O . VAL A 1 101 ? 135.245 113.533 126.438 1.00 89.44 130 VAL A O 1
ATOM 767 N N . LEU A 1 102 ? 136.794 113.463 124.805 1.00 89.39 131 LEU A N 1
ATOM 768 C CA . LEU A 1 102 ? 137.888 113.259 125.748 1.00 89.39 131 LEU A CA 1
ATOM 769 C C . LEU A 1 102 ? 138.001 114.422 126.720 1.00 89.39 131 LEU A C 1
ATOM 770 O O . LEU A 1 102 ? 138.210 114.222 127.922 1.00 89.39 131 LEU A O 1
ATOM 775 N N . GLU A 1 103 ? 137.871 115.646 126.218 1.00 90.23 132 GLU A N 1
ATOM 776 C CA . GLU A 1 103 ? 138.118 116.808 127.060 1.00 90.23 132 GLU A CA 1
ATOM 777 C C . GLU A 1 103 ? 136.948 117.078 127.998 1.00 90.23 132 GLU A C 1
ATOM 778 O O . GLU A 1 103 ? 137.145 117.557 129.120 1.00 90.23 132 GLU A O 1
ATOM 784 N N . CYS A 1 104 ? 135.723 116.780 127.561 1.00 91.93 133 CYS A N 1
ATOM 785 C CA . CYS A 1 104 ? 134.567 116.951 128.432 1.00 91.93 133 CYS A CA 1
ATOM 786 C C . CYS A 1 104 ? 134.482 115.852 129.484 1.00 91.93 133 CYS A C 1
ATOM 787 O O . CYS A 1 104 ? 134.165 116.130 130.645 1.00 91.93 133 CYS A O 1
ATOM 790 N N . ALA A 1 105 ? 134.766 114.606 129.108 1.00 89.94 134 ALA A N 1
ATOM 791 C CA . ALA A 1 105 ? 134.522 113.471 129.987 1.00 89.94 134 ALA A CA 1
ATOM 792 C C . ALA A 1 105 ? 135.775 112.856 130.587 1.00 89.94 134 ALA A C 1
ATOM 793 O O . ALA A 1 105 ? 135.719 112.362 131.715 1.00 89.94 134 ALA A O 1
ATOM 795 N N . PHE A 1 106 ? 136.898 112.869 129.874 1.00 89.62 135 PHE A N 1
ATOM 796 C CA . PHE A 1 106 ? 138.091 112.142 130.290 1.00 89.62 135 PHE A CA 1
ATOM 797 C C . PHE A 1 106 ? 139.226 113.048 130.739 1.00 89.62 135 PHE A C 1
ATOM 798 O O . PHE A 1 106 ? 139.733 112.896 131.854 1.00 89.62 135 PHE A O 1
ATOM 806 N N . MET A 1 107 ? 139.650 113.989 129.900 1.00 90.73 136 MET A N 1
ATOM 807 C CA . MET A 1 107 ? 140.825 114.805 130.202 1.00 90.73 136 MET A CA 1
ATOM 808 C C . MET A 1 107 ? 140.396 116.029 131.011 1.00 90.73 136 MET A C 1
ATOM 809 O O . MET A 1 107 ? 140.399 117.168 130.544 1.00 90.73 136 MET A O 1
ATOM 814 N N . ARG A 1 108 ? 140.022 115.763 132.260 1.00 91.38 137 ARG A N 1
ATOM 815 C CA . ARG A 1 108 ? 139.491 116.787 133.146 1.00 91.38 137 ARG A CA 1
ATOM 816 C C . ARG A 1 108 ? 139.939 116.510 134.573 1.00 91.38 137 ARG A C 1
ATOM 817 O O . ARG A 1 108 ? 140.337 115.395 134.918 1.00 91.38 137 ARG A O 1
ATOM 825 N N . ASP A 1 109 ? 139.867 117.547 135.402 1.00 93.85 138 ASP A N 1
ATOM 826 C CA . ASP A 1 109 ? 140.168 117.447 136.828 1.00 93.85 138 ASP A CA 1
ATOM 827 C C . ASP A 1 109 ? 138.849 117.256 137.570 1.00 93.85 138 ASP A C 1
ATOM 828 O O . ASP A 1 109 ? 138.108 118.215 137.797 1.00 93.85 138 ASP A O 1
ATOM 833 N N . VAL A 1 110 ? 138.556 116.015 137.941 1.00 92.96 139 VAL A N 1
ATOM 834 C CA . VAL A 1 110 ? 137.337 115.700 138.682 1.00 92.96 139 VAL A CA 1
ATOM 835 C C . VAL A 1 110 ? 137.523 116.131 140.131 1.00 92.96 139 VAL A C 1
ATOM 836 O O . VAL A 1 110 ? 138.488 115.707 140.783 1.00 92.96 139 VAL A O 1
ATOM 840 N N . PRO A 1 111 ? 136.641 116.969 140.670 1.00 94.32 140 PRO A N 1
ATOM 841 C CA . PRO A 1 111 ? 136.815 117.435 142.049 1.00 94.32 140 PRO A CA 1
ATOM 842 C C . PRO A 1 111 ? 136.696 116.301 143.053 1.00 94.32 140 PRO A C 1
ATOM 843 O O . PRO A 1 111 ? 135.944 115.342 142.863 1.00 94.32 140 PRO A O 1
ATOM 847 N N . GLY A 1 112 ? 137.454 116.426 144.138 1.00 95.66 141 GLY A N 1
ATOM 848 C CA . GLY A 1 112 ? 137.403 115.443 145.209 1.00 95.66 141 GLY A CA 1
ATOM 849 C C . GLY A 1 112 ? 137.871 114.062 144.810 1.00 95.66 141 GLY A C 1
ATOM 850 O O . GLY A 1 112 ? 137.280 113.062 145.234 1.00 95.66 141 GLY A O 1
ATOM 851 N N . THR A 1 113 ? 138.928 113.981 144.003 1.00 93.27 142 THR A N 1
ATOM 852 C CA . THR A 1 113 ? 139.461 112.704 143.555 1.00 93.27 142 THR A CA 1
ATOM 853 C C . THR A 1 113 ? 140.918 112.488 143.938 1.00 93.27 142 THR A C 1
ATOM 854 O O . THR A 1 113 ? 141.478 111.436 143.610 1.00 93.27 142 THR A O 1
ATOM 858 N N . GLY A 1 114 ? 141.546 113.441 144.618 1.00 92.31 143 GLY A N 1
ATOM 859 C CA . GLY A 1 114 ? 142.912 113.287 145.066 1.00 92.31 143 GLY A CA 1
ATOM 860 C C . GLY A 1 114 ? 143.970 113.942 144.208 1.00 92.31 143 GLY A C 1
ATOM 861 O O . GLY A 1 114 ? 145.160 113.696 144.438 1.00 92.31 143 GLY A O 1
ATOM 862 N N . ASN A 1 115 ? 143.584 114.755 143.228 1.00 91.35 144 ASN A N 1
ATOM 863 C CA . ASN A 1 115 ? 144.568 115.440 142.402 1.00 91.35 144 ASN A CA 1
ATOM 864 C C . ASN A 1 115 ? 145.383 116.412 143.245 1.00 91.35 144 ASN A C 1
ATOM 865 O O . ASN A 1 115 ? 144.841 117.159 144.063 1.00 91.35 144 ASN A O 1
ATOM 870 N N . GLU A 1 116 ? 146.699 116.401 143.037 1.00 92.39 145 GLU A N 1
ATOM 871 C CA . GLU A 1 116 ? 147.611 117.123 143.915 1.00 92.39 145 GLU A CA 1
ATOM 872 C C . GLU A 1 116 ? 147.964 118.515 143.414 1.00 92.39 145 GLU A C 1
ATOM 873 O O . GLU A 1 116 ? 148.239 119.402 144.229 1.00 92.39 145 GLU A O 1
ATOM 879 N N . HIS A 1 117 ? 147.965 118.735 142.103 1.00 89.02 146 HIS A N 1
ATOM 880 C CA . HIS A 1 117 ? 148.402 120.012 141.559 1.00 89.02 146 HIS A CA 1
ATOM 881 C C . HIS A 1 117 ? 147.629 120.312 140.285 1.00 89.02 146 HIS A C 1
ATOM 882 O O . HIS A 1 117 ? 146.866 119.484 139.783 1.00 89.02 146 HIS A O 1
ATOM 889 N N . VAL A 1 118 ? 147.836 121.523 139.769 1.00 86.64 147 VAL A N 1
ATOM 890 C CA . VAL A 1 118 ? 147.190 121.933 138.530 1.00 86.64 147 VAL A CA 1
ATOM 891 C C . VAL A 1 118 ? 147.796 121.158 137.370 1.00 86.64 147 VAL A C 1
ATOM 892 O O . VAL A 1 118 ? 149.023 121.090 137.220 1.00 86.64 147 VAL A O 1
ATOM 896 N N . GLY A 1 119 ? 146.938 120.569 136.541 1.00 87.61 148 GLY A N 1
ATOM 897 C CA . GLY A 1 119 ? 147.369 119.703 135.467 1.00 87.61 148 GLY A CA 1
ATOM 898 C C . GLY A 1 119 ? 147.324 118.228 135.797 1.00 87.61 148 GLY A C 1
ATOM 899 O O . GLY A 1 119 ? 147.535 117.404 134.901 1.00 87.61 148 GLY A O 1
ATOM 900 N N . ASP A 1 120 ? 147.062 117.875 137.053 1.00 88.80 149 ASP A N 1
ATOM 901 C CA . ASP A 1 120 ? 146.926 116.480 137.457 1.00 88.80 149 ASP A CA 1
ATOM 902 C C . ASP A 1 120 ? 145.541 115.991 137.058 1.00 88.80 149 ASP A C 1
ATOM 903 O O . ASP A 1 120 ? 144.530 116.480 137.571 1.00 88.80 149 ASP A O 1
ATOM 908 N N . PHE A 1 121 ? 145.492 115.027 136.142 1.00 87.88 150 PHE A N 1
ATOM 909 C CA . PHE A 1 121 ? 144.236 114.465 135.666 1.00 87.88 150 PHE A CA 1
ATOM 910 C C . PHE A 1 121 ? 144.046 113.016 136.089 1.00 87.88 150 PHE A C 1
ATOM 911 O O . PHE A 1 121 ? 143.154 112.345 135.564 1.00 87.88 150 PHE A O 1
ATOM 919 N N . ARG A 1 122 ? 144.857 112.520 137.026 1.00 88.72 151 ARG A N 1
ATOM 920 C CA . ARG A 1 122 ? 144.798 111.106 137.380 1.00 88.72 151 ARG A CA 1
ATOM 921 C C . ARG A 1 122 ? 143.427 110.722 137.920 1.00 88.72 151 ARG A C 1
ATOM 922 O O . ARG A 1 122 ? 142.881 109.674 137.556 1.00 88.72 151 ARG A O 1
ATOM 930 N N . ASN A 1 123 ? 142.858 111.554 138.791 1.00 90.13 152 ASN A N 1
ATOM 931 C CA . ASN A 1 123 ? 141.538 111.334 139.379 1.00 90.13 152 ASN A CA 1
ATOM 932 C C . ASN A 1 123 ? 141.440 109.996 140.104 1.00 90.13 152 ASN A C 1
ATOM 933 O O . ASN A 1 123 ? 140.345 109.446 140.252 1.00 90.13 152 ASN A O 1
ATOM 938 N N . GLY A 1 124 ? 142.569 109.458 140.558 1.00 90.72 153 GLY A N 1
ATOM 939 C CA . GLY A 1 124 ? 142.571 108.178 141.233 1.00 90.72 153 GLY A CA 1
ATOM 940 C C . GLY A 1 124 ? 142.308 106.986 140.344 1.00 90.72 153 GLY A C 1
ATOM 941 O O . GLY A 1 124 ? 142.196 105.867 140.852 1.00 90.72 153 GLY A O 1
ATOM 942 N N . TYR A 1 125 ? 142.207 107.189 139.031 1.00 89.66 154 TYR A N 1
ATOM 943 C CA . TYR A 1 125 ? 141.901 106.114 138.093 1.00 89.66 154 TYR A CA 1
ATOM 944 C C . TYR A 1 125 ? 143.159 105.517 137.472 1.00 89.66 154 TYR A C 1
ATOM 945 O O . TYR A 1 125 ? 143.420 104.320 137.616 1.00 89.66 154 TYR A O 1
ATOM 954 N N . ILE A 1 126 ? 143.950 106.337 136.786 1.00 89.66 155 ILE A N 1
ATOM 955 C CA . ILE A 1 126 ? 145.137 105.882 136.073 1.00 89.66 155 ILE A CA 1
ATOM 956 C C . ILE A 1 126 ? 146.358 106.468 136.764 1.00 89.66 155 ILE A C 1
ATOM 957 O O . ILE A 1 126 ? 146.460 107.689 136.933 1.00 89.66 155 ILE A O 1
ATOM 962 N N . ASP A 1 127 ? 147.284 105.599 137.161 1.00 92.66 156 ASP A N 1
ATOM 963 C CA . ASP A 1 127 ? 148.504 106.025 137.832 1.00 92.66 156 ASP A CA 1
ATOM 964 C C . ASP A 1 127 ? 149.591 105.000 137.556 1.00 92.66 156 ASP A C 1
ATOM 965 O O . ASP A 1 127 ? 149.387 103.804 137.782 1.00 92.66 156 ASP A O 1
ATOM 970 N N . PHE A 1 128 ? 150.739 105.469 137.072 1.00 89.94 157 PHE A N 1
ATOM 971 C CA . PHE A 1 128 ? 151.844 104.597 136.700 1.00 89.94 157 PHE A CA 1
ATOM 972 C C . PHE A 1 128 ? 152.948 104.556 137.749 1.00 89.94 157 PHE A C 1
ATOM 973 O O . PHE A 1 128 ? 154.038 104.053 137.463 1.00 89.94 157 PHE A O 1
ATOM 981 N N . GLY A 1 129 ? 152.696 105.065 138.953 1.00 93.30 158 GLY A N 1
ATOM 982 C CA . GLY A 1 129 ? 153.724 105.078 139.975 1.00 93.30 158 GLY A CA 1
ATOM 983 C C . GLY A 1 129 ? 154.133 106.471 140.405 1.00 93.30 158 GLY A C 1
ATOM 984 O O . GLY A 1 129 ? 155.300 106.709 140.727 1.00 93.30 158 GLY A O 1
ATOM 985 N N . TRP A 1 130 ? 153.178 107.402 140.400 1.00 92.09 159 TRP A N 1
ATOM 986 C CA . TRP A 1 130 ? 153.479 108.784 140.762 1.00 92.09 159 TRP A CA 1
ATOM 987 C C . TRP A 1 130 ? 153.991 108.887 142.193 1.00 92.09 159 TRP A C 1
ATOM 988 O O . TRP A 1 130 ? 154.932 109.640 142.470 1.00 92.09 159 TRP A O 1
ATOM 999 N N . ASP A 1 131 ? 153.389 108.138 143.116 1.00 96.99 160 ASP A N 1
ATOM 1000 C CA . ASP A 1 131 ? 153.812 108.187 144.510 1.00 96.99 160 ASP A CA 1
ATOM 1001 C C . ASP A 1 131 ? 155.174 107.547 144.741 1.00 96.99 160 ASP A C 1
ATOM 1002 O O . ASP A 1 131 ? 155.738 107.715 145.827 1.00 96.99 160 ASP A O 1
ATOM 1007 N N . SER A 1 132 ? 155.713 106.821 143.759 1.00 97.12 161 SER A N 1
ATOM 1008 C CA . SER A 1 132 ? 157.044 106.246 143.910 1.00 97.12 161 SER A CA 1
ATOM 1009 C C . SER A 1 132 ? 158.132 107.311 143.930 1.00 97.12 161 SER A C 1
ATOM 1010 O O . SER A 1 132 ? 159.147 107.129 144.610 1.00 97.12 161 SER A O 1
ATOM 1013 N N . PHE A 1 133 ? 157.945 108.408 143.203 1.00 96.15 162 PHE A N 1
ATOM 1014 C CA . PHE A 1 133 ? 158.901 109.503 143.214 1.00 96.15 162 PHE A CA 1
ATOM 1015 C C . PHE A 1 133 ? 158.875 110.221 144.557 1.00 96.15 162 PHE A C 1
ATOM 1016 O O . PHE A 1 133 ? 157.835 110.315 145.215 1.00 96.15 162 PHE A O 1
ATOM 1024 N N . ASP A 1 134 ? 160.034 110.731 144.963 1.00 100.82 163 ASP A N 1
ATOM 1025 C CA . ASP A 1 134 ? 160.110 111.555 146.161 1.00 100.82 163 ASP A CA 1
ATOM 1026 C C . ASP A 1 134 ? 159.695 112.982 145.806 1.00 100.82 163 ASP A C 1
ATOM 1027 O O . ASP A 1 134 ? 159.290 113.274 144.678 1.00 100.82 163 ASP A O 1
ATOM 1032 N N . GLU A 1 135 ? 159.788 113.893 146.777 1.00 104.54 164 GLU A N 1
ATOM 1033 C CA . GLU A 1 135 ? 159.254 115.238 146.584 1.00 104.54 164 GLU A CA 1
ATOM 1034 C C . GLU A 1 135 ? 160.009 115.998 145.499 1.00 104.54 164 GLU A C 1
ATOM 1035 O O . GLU A 1 135 ? 159.393 116.673 144.666 1.00 104.54 164 GLU A O 1
ATOM 1041 N N . GLU A 1 136 ? 161.341 115.906 145.492 1.00 103.32 165 GLU A N 1
ATOM 1042 C CA . GLU A 1 136 ? 162.125 116.669 144.526 1.00 103.32 165 GLU A CA 1
ATOM 1043 C C . GLU A 1 136 ? 161.941 116.139 143.109 1.00 103.32 165 GLU A C 1
ATOM 1044 O O . GLU A 1 136 ? 161.837 116.922 142.157 1.00 103.32 165 GLU A O 1
ATOM 1050 N N . THR A 1 137 ? 161.898 114.814 142.948 1.00 97.98 166 THR A N 1
ATOM 1051 C CA . THR A 1 137 ? 161.741 114.245 141.614 1.00 97.98 166 THR A CA 1
ATOM 1052 C C . THR A 1 137 ? 160.380 114.577 141.020 1.00 97.98 166 THR A C 1
ATOM 1053 O O . THR A 1 137 ? 160.265 114.743 139.803 1.00 97.98 166 THR A O 1
ATOM 1057 N N . LYS A 1 138 ? 159.345 114.676 141.854 1.00 95.42 167 LYS A N 1
ATOM 1058 C CA . LYS A 1 138 ? 158.030 115.068 141.356 1.00 95.42 167 LYS A CA 1
ATOM 1059 C C . LYS A 1 138 ? 158.077 116.459 140.736 1.00 95.42 167 LYS A C 1
ATOM 1060 O O . LYS A 1 138 ? 157.582 116.679 139.622 1.00 95.42 167 LYS A O 1
ATOM 1066 N N . LEU A 1 139 ? 158.689 117.411 141.444 1.00 94.65 168 LEU A N 1
ATOM 1067 C CA . LEU A 1 139 ? 158.818 118.764 140.915 1.00 94.65 168 LEU A CA 1
ATOM 1068 C C . LEU A 1 139 ? 159.692 118.784 139.670 1.00 94.65 168 LEU A C 1
ATOM 1069 O O . LEU A 1 139 ? 159.416 119.527 138.722 1.00 94.65 168 LEU A O 1
ATOM 1074 N N . GLN A 1 140 ? 160.757 117.979 139.658 1.00 93.04 169 GLN A N 1
ATOM 1075 C CA . GLN A 1 140 ? 161.620 117.921 138.483 1.00 93.04 169 GLN A CA 1
ATOM 1076 C C . GLN A 1 140 ? 160.858 117.417 137.263 1.00 93.04 169 GLN A C 1
ATOM 1077 O O . GLN A 1 140 ? 160.978 117.983 136.171 1.00 93.04 169 GLN A O 1
ATOM 1083 N N . LYS A 1 141 ? 160.062 116.359 137.432 1.00 89.01 170 LYS A N 1
ATOM 1084 C CA . LYS A 1 141 ? 159.279 115.832 136.319 1.00 89.01 170 LYS A CA 1
ATOM 1085 C C . LYS A 1 141 ? 158.239 116.840 135.849 1.00 89.01 170 LYS A C 1
ATOM 1086 O O . LYS A 1 141 ? 158.020 117.002 134.642 1.00 89.01 170 LYS A O 1
ATOM 1092 N N . ARG A 1 142 ? 157.581 117.526 136.788 1.00 88.37 171 ARG A N 1
ATOM 1093 C CA . ARG A 1 142 ? 156.599 118.533 136.399 1.00 88.37 171 ARG A CA 1
ATOM 1094 C C . ARG A 1 142 ? 157.251 119.673 135.626 1.00 88.37 171 ARG A C 1
ATOM 1095 O O . ARG A 1 142 ? 156.703 120.149 134.624 1.00 88.37 171 ARG A O 1
ATOM 1103 N N . ALA A 1 143 ? 158.427 120.121 136.074 1.00 87.99 172 ALA A N 1
ATOM 1104 C CA . ALA A 1 143 ? 159.137 121.179 135.366 1.00 87.99 172 ALA A CA 1
ATOM 1105 C C . ALA A 1 143 ? 159.575 120.719 133.983 1.00 87.99 172 ALA A C 1
ATOM 1106 O O . ALA A 1 143 ? 159.515 121.489 133.017 1.00 87.99 172 ALA A O 1
ATOM 1108 N N . ILE A 1 144 ? 160.028 119.468 133.870 1.00 86.33 173 ILE A N 1
ATOM 1109 C CA . ILE A 1 144 ? 160.411 118.931 132.567 1.00 86.33 173 ILE A CA 1
ATOM 1110 C C . ILE A 1 144 ? 159.215 118.934 131.628 1.00 86.33 173 ILE A C 1
ATOM 1111 O O . ILE A 1 144 ? 159.315 119.347 130.467 1.00 86.33 173 ILE A O 1
ATOM 1116 N N . GLU A 1 145 ? 158.061 118.482 132.122 1.00 85.39 174 GLU A N 1
ATOM 1117 C CA . GLU A 1 145 ? 156.859 118.468 131.297 1.00 85.39 174 GLU A CA 1
ATOM 1118 C C . GLU A 1 145 ? 156.483 119.876 130.856 1.00 85.39 174 GLU A C 1
ATOM 1119 O O . GLU A 1 145 ? 156.188 120.113 129.681 1.00 85.39 174 GLU A O 1
ATOM 1125 N N . LEU A 1 146 ? 156.518 120.833 131.786 1.00 85.25 175 LEU A N 1
ATOM 1126 C CA . LEU A 1 146 ? 156.121 122.200 131.460 1.00 85.25 175 LEU A CA 1
ATOM 1127 C C . LEU A 1 146 ? 157.057 122.828 130.433 1.00 85.25 175 LEU A C 1
ATOM 1128 O O . LEU A 1 146 ? 156.604 123.475 129.479 1.00 85.25 175 LEU A O 1
ATOM 1133 N N . ASN A 1 147 ? 158.367 122.647 130.605 1.00 86.44 176 ASN A N 1
ATOM 1134 C CA . ASN A 1 147 ? 159.316 123.275 129.692 1.00 86.44 176 ASN A CA 1
ATOM 1135 C C . ASN A 1 147 ? 159.312 122.599 128.329 1.00 86.44 176 ASN A C 1
ATOM 1136 O O . ASN A 1 147 ? 159.422 123.275 127.298 1.00 86.44 176 ASN A O 1
ATOM 1141 N N . ASN A 1 148 ? 159.197 121.269 128.295 1.00 85.61 177 ASN A N 1
ATOM 1142 C CA . ASN A 1 148 ? 159.024 120.595 127.018 1.00 85.61 177 ASN A CA 1
ATOM 1143 C C . ASN A 1 148 ? 157.748 121.052 126.334 1.00 85.61 177 ASN A C 1
ATOM 1144 O O . ASN A 1 148 ? 157.714 121.178 125.108 1.00 85.61 177 ASN A O 1
ATOM 1149 N N . GLY A 1 149 ? 156.700 121.335 127.109 1.00 84.57 178 GLY A N 1
ATOM 1150 C CA . GLY A 1 149 ? 155.481 121.854 126.520 1.00 84.57 178 GLY A CA 1
ATOM 1151 C C . GLY A 1 149 ? 155.655 123.235 125.920 1.00 84.57 178 GLY A C 1
ATOM 1152 O O . GLY A 1 149 ? 155.138 123.515 124.838 1.00 84.57 178 GLY A O 1
ATOM 1153 N N . ARG A 1 150 ? 156.372 124.120 126.615 1.00 85.14 179 ARG A N 1
ATOM 1154 C CA . ARG A 1 150 ? 156.640 125.447 126.061 1.00 85.14 179 ARG A CA 1
ATOM 1155 C C . ARG A 1 150 ? 157.465 125.350 124.781 1.00 85.14 179 ARG A C 1
ATOM 1156 O O . ARG A 1 150 ? 157.160 126.000 123.766 1.00 85.14 179 ARG A O 1
ATOM 1164 N N . ALA A 1 151 ? 158.522 124.534 124.813 1.00 84.15 180 ALA A N 1
ATOM 1165 C CA . ALA A 1 151 ? 159.366 124.365 123.638 1.00 84.15 180 ALA A CA 1
ATOM 1166 C C . ALA A 1 151 ? 158.576 123.778 122.478 1.00 84.15 180 ALA A C 1
ATOM 1167 O O . ALA A 1 151 ? 158.744 124.200 121.330 1.00 84.15 180 ALA A O 1
ATOM 1169 N N . ALA A 1 152 ? 157.698 122.814 122.758 1.00 83.56 181 ALA A N 1
ATOM 1170 C CA . ALA A 1 152 ? 156.879 122.229 121.706 1.00 83.56 181 ALA A CA 1
ATOM 1171 C C . ALA A 1 152 ? 155.841 123.210 121.189 1.00 83.56 181 ALA A C 1
ATOM 1172 O O . ALA A 1 152 ? 155.500 123.170 120.005 1.00 83.56 181 ALA A O 1
ATOM 1174 N N . MET A 1 153 ? 155.319 124.083 122.052 1.00 84.41 182 MET A N 1
ATOM 1175 C CA . MET A 1 153 ? 154.437 125.147 121.587 1.00 84.41 182 MET A CA 1
ATOM 1176 C C . MET A 1 153 ? 155.138 125.994 120.540 1.00 84.41 182 MET A C 1
ATOM 1177 O O . MET A 1 153 ? 154.629 126.191 119.426 1.00 84.41 182 MET A O 1
ATOM 1182 N N . MET A 1 154 ? 156.333 126.480 120.878 1.00 86.51 183 MET A N 1
ATOM 1183 C CA . MET A 1 154 ? 157.064 127.319 119.937 1.00 86.51 183 MET A CA 1
ATOM 1184 C C . MET A 1 154 ? 157.430 126.538 118.679 1.00 86.51 183 MET A C 1
ATOM 1185 O O . MET A 1 154 ? 157.344 127.064 117.563 1.00 86.51 183 MET A O 1
ATOM 1190 N N . GLY A 1 155 ? 157.814 125.270 118.838 1.00 84.65 184 GLY A N 1
ATOM 1191 C CA . GLY A 1 155 ? 158.205 124.470 117.691 1.00 84.65 184 GLY A CA 1
ATOM 1192 C C . GLY A 1 155 ? 157.062 124.184 116.737 1.00 84.65 184 GLY A C 1
ATOM 1193 O O . GLY A 1 155 ? 157.234 124.248 115.519 1.00 84.65 184 GLY A O 1
ATOM 1194 N N . ILE A 1 156 ? 155.885 123.849 117.268 1.00 84.59 185 ILE A N 1
ATOM 1195 C CA . ILE A 1 156 ? 154.743 123.582 116.403 1.00 84.59 185 ILE A CA 1
ATOM 1196 C C . ILE A 1 156 ? 154.274 124.867 115.733 1.00 84.59 185 ILE A C 1
ATOM 1197 O O . ILE A 1 156 ? 153.873 124.857 114.561 1.00 84.59 185 ILE A O 1
ATOM 1202 N N . LEU A 1 157 ? 154.336 125.998 116.446 1.00 85.16 186 LEU A N 1
ATOM 1203 C CA . LEU A 1 157 ? 154.022 127.267 115.800 1.00 85.16 186 LEU A CA 1
ATOM 1204 C C . LEU A 1 157 ? 154.978 127.538 114.646 1.00 85.16 186 LEU A C 1
ATOM 1205 O O . LEU A 1 157 ? 154.553 127.944 113.557 1.00 85.16 186 LEU A O 1
ATOM 1210 N N . GLY A 1 158 ? 156.272 127.293 114.859 1.00 85.94 187 GLY A N 1
ATOM 1211 C CA . GLY A 1 158 ? 157.238 127.492 113.793 1.00 85.94 187 GLY A CA 1
ATOM 1212 C C . GLY A 1 158 ? 157.026 126.553 112.623 1.00 85.94 187 GLY A C 1
ATOM 1213 O O . GLY A 1 158 ? 157.175 126.947 111.467 1.00 85.94 187 GLY A O 1
ATOM 1214 N N . LEU A 1 159 ? 156.681 125.297 112.908 1.00 84.82 188 LEU A N 1
ATOM 1215 C CA . LEU A 1 159 ? 156.431 124.335 111.839 1.00 84.82 188 LEU A CA 1
ATOM 1216 C C . LEU A 1 159 ? 155.238 124.756 110.992 1.00 84.82 188 LEU A C 1
ATOM 1217 O O . LEU A 1 159 ? 155.301 124.734 109.757 1.00 84.82 188 LEU A O 1
ATOM 1222 N N . MET A 1 160 ? 154.140 125.155 111.640 1.00 85.95 189 MET A N 1
ATOM 1223 C CA . MET A 1 160 ? 152.976 125.611 110.885 1.00 85.95 189 MET A CA 1
ATOM 1224 C C . MET A 1 160 ? 153.295 126.864 110.079 1.00 85.95 189 MET A C 1
ATOM 1225 O O . MET A 1 160 ? 152.902 126.975 108.910 1.00 85.95 189 MET A O 1
ATOM 1230 N N . VAL A 1 161 ? 154.017 127.814 110.679 1.00 87.08 190 VAL A N 1
ATOM 1231 C CA . VAL A 1 161 ? 154.348 129.049 109.973 1.00 87.08 190 VAL A CA 1
ATOM 1232 C C . VAL A 1 161 ? 155.220 128.751 108.760 1.00 87.08 190 VAL A C 1
ATOM 1233 O O . VAL A 1 161 ? 154.987 129.272 107.663 1.00 87.08 190 VAL A O 1
ATOM 1237 N N . HIS A 1 162 ? 156.230 127.896 108.934 1.00 88.16 191 HIS A N 1
ATOM 1238 C CA . HIS A 1 162 ? 157.119 127.561 107.827 1.00 88.16 191 HIS A CA 1
ATOM 1239 C C . HIS A 1 162 ? 156.381 126.817 106.726 1.00 88.16 191 HIS A C 1
ATOM 1240 O O . HIS A 1 162 ? 156.657 127.022 105.539 1.00 88.16 191 HIS A O 1
ATOM 1247 N N . GLU A 1 163 ? 155.451 125.935 107.095 1.00 90.36 192 GLU A N 1
ATOM 1248 C CA . GLU A 1 163 ? 154.643 125.271 106.080 1.00 90.36 192 GLU A CA 1
ATOM 1249 C C . GLU A 1 163 ? 153.800 126.274 105.305 1.00 90.36 192 GLU A C 1
ATOM 1250 O O . GLU A 1 163 ? 153.669 126.171 104.080 1.00 90.36 192 GLU A O 1
ATOM 1256 N N . GLU A 1 164 ? 153.226 127.257 105.999 1.00 90.85 193 GLU A N 1
ATOM 1257 C CA . GLU A 1 164 ? 152.323 128.197 105.348 1.00 90.85 193 GLU A CA 1
ATOM 1258 C C . GLU A 1 164 ? 153.037 129.273 104.538 1.00 90.85 193 GLU A C 1
ATOM 1259 O O . GLU A 1 164 ? 152.385 129.941 103.729 1.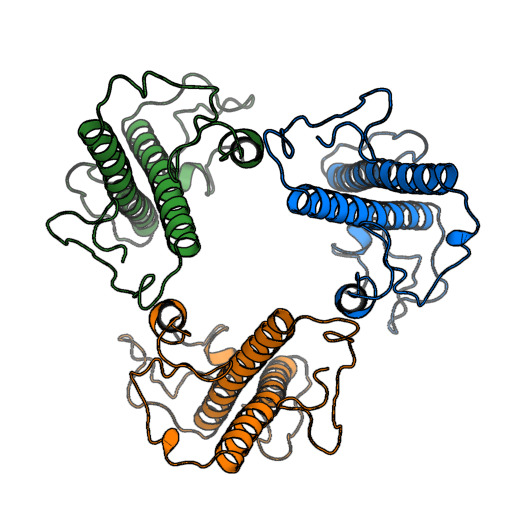00 90.85 193 GLU A O 1
ATOM 1265 N N . ILE A 1 165 ? 154.346 129.464 104.723 1.00 89.18 194 ILE A N 1
ATOM 1266 C CA . ILE A 1 165 ? 155.072 130.487 103.974 1.00 89.18 194 ILE A CA 1
ATOM 1267 C C . ILE A 1 165 ? 155.817 129.928 102.771 1.00 89.18 194 ILE A C 1
ATOM 1268 O O . ILE A 1 165 ? 156.366 130.713 101.982 1.00 89.18 194 ILE A O 1
ATOM 1273 N N . ILE A 1 166 ? 155.866 128.605 102.607 1.00 90.61 195 ILE A N 1
ATOM 1274 C CA . ILE A 1 166 ? 156.507 128.030 101.423 1.00 90.61 195 ILE A CA 1
ATOM 1275 C C . ILE A 1 166 ? 155.818 128.460 100.132 1.00 90.61 195 ILE A C 1
ATOM 1276 O O . ILE A 1 166 ? 156.522 128.848 99.185 1.00 90.61 195 ILE A O 1
ATOM 1281 N N . PRO A 1 167 ? 154.485 128.422 100.013 1.00 91.10 196 PRO A N 1
ATOM 1282 C CA . PRO A 1 167 ? 153.859 128.931 98.781 1.00 91.10 196 PRO A CA 1
ATOM 1283 C C . PRO A 1 167 ? 154.102 130.409 98.542 1.00 91.10 196 PRO A C 1
ATOM 1284 O O . PRO A 1 167 ? 153.980 130.863 97.398 1.00 91.10 196 PRO A O 1
ATOM 1288 N N . LEU A 1 168 ? 154.441 131.174 99.577 1.00 89.96 197 LEU A N 1
ATOM 1289 C CA . LEU A 1 168 ? 154.687 132.602 99.431 1.00 89.96 197 LEU A CA 1
ATOM 1290 C C . LEU A 1 168 ? 156.109 132.918 98.989 1.00 89.96 197 LEU A C 1
ATOM 1291 O O . LEU A 1 168 ? 156.438 134.096 98.819 1.00 89.96 197 LEU A O 1
ATOM 1296 N N . GLY A 1 169 ? 156.953 131.906 98.800 1.00 92.49 198 GLY A N 1
ATOM 1297 C CA . GLY A 1 169 ? 158.315 132.109 98.356 1.00 92.49 198 GLY A CA 1
ATOM 1298 C C . GLY A 1 169 ? 159.372 131.993 99.431 1.00 92.49 198 GLY A C 1
ATOM 1299 O O . GLY A 1 169 ? 160.552 132.219 99.138 1.00 92.49 198 GLY A O 1
ATOM 1300 N N . TYR A 1 170 ? 158.994 131.650 100.657 1.00 93.08 199 TYR A N 1
ATOM 1301 C CA . TYR A 1 170 ? 159.930 131.495 101.767 1.00 93.08 199 TYR A CA 1
ATOM 1302 C C . TYR A 1 170 ? 160.115 130.003 102.017 1.00 93.08 199 TYR A C 1
ATOM 1303 O O . TYR A 1 170 ? 159.325 129.382 102.734 1.00 93.08 199 TYR A O 1
ATOM 1312 N N . ASP A 1 171 ? 161.161 129.430 101.426 1.00 96.75 200 ASP A N 1
ATOM 1313 C CA . ASP A 1 171 ? 161.463 128.004 101.547 1.00 96.75 200 ASP A CA 1
ATOM 1314 C C . ASP A 1 171 ? 162.917 127.848 101.970 1.00 96.75 200 ASP A C 1
ATOM 1315 O O . ASP A 1 171 ? 163.789 127.545 101.145 1.00 96.75 200 ASP A O 1
ATOM 1320 N N . PRO A 1 172 ? 163.215 128.048 103.250 1.00 95.85 201 PRO A N 1
ATOM 1321 C CA . PRO A 1 172 ? 164.590 127.910 103.727 1.00 95.85 201 PRO A CA 1
ATOM 1322 C C . PRO A 1 172 ? 164.939 126.466 104.062 1.00 95.85 201 PRO A C 1
ATOM 1323 O O . PRO A 1 172 ? 164.077 125.630 104.335 1.00 95.85 201 PRO A O 1
ATOM 1327 N N . ASP A 1 173 ? 166.240 126.189 104.034 1.00 97.62 202 ASP A N 1
ATOM 1328 C CA . ASP A 1 173 ? 166.761 124.881 104.427 1.00 97.62 202 ASP A CA 1
ATOM 1329 C C . ASP A 1 173 ? 166.859 124.858 105.946 1.00 97.62 202 ASP A C 1
ATOM 1330 O O . ASP A 1 173 ? 167.887 125.196 106.532 1.00 97.62 202 ASP A O 1
ATOM 1335 N N . LEU A 1 174 ? 165.766 124.458 106.589 1.00 92.99 203 LEU A N 1
ATOM 1336 C CA . LEU A 1 174 ? 165.716 124.446 108.040 1.00 92.99 203 LEU A CA 1
ATOM 1337 C C . LEU A 1 174 ? 166.699 123.420 108.601 1.00 92.99 203 LEU A C 1
ATOM 1338 O O . LEU A 1 174 ? 166.954 122.387 107.978 1.00 92.99 203 LEU A O 1
ATOM 1343 N N . PRO A 1 175 ? 167.277 123.692 109.770 1.00 92.52 204 PRO A N 1
ATOM 1344 C CA . PRO A 1 175 ? 168.192 122.722 110.379 1.00 92.52 204 PRO A CA 1
ATOM 1345 C C . PRO A 1 175 ? 167.477 121.425 110.725 1.00 92.52 204 PRO A C 1
ATOM 1346 O O . PRO A 1 175 ? 166.282 121.409 111.027 1.00 92.52 204 PRO A O 1
ATOM 1350 N N . ILE A 1 176 ? 168.231 120.327 110.659 1.00 93.62 205 ILE A N 1
ATOM 1351 C CA . ILE A 1 176 ? 167.753 118.989 111.000 1.00 93.62 205 ILE A CA 1
ATOM 1352 C C . ILE A 1 176 ? 166.626 118.565 110.066 1.00 93.62 205 ILE A C 1
ATOM 1353 O O . ILE A 1 176 ? 166.786 117.635 109.268 1.00 93.62 205 ILE A O 1
ATOM 1358 N N . ILE A 1 177 ? 165.477 119.240 110.159 1.00 93.17 206 ILE A N 1
ATOM 1359 C CA . ILE A 1 177 ? 164.310 118.834 109.385 1.00 93.17 206 ILE A CA 1
ATOM 1360 C C . ILE A 1 177 ? 164.492 119.081 107.892 1.00 93.17 206 ILE A C 1
ATOM 1361 O O . ILE A 1 177 ? 163.741 118.524 107.084 1.00 93.17 206 ILE A O 1
ATOM 1366 N N . GLY A 1 178 ? 165.474 119.891 107.499 1.00 95.37 207 GLY A N 1
ATOM 1367 C CA . GLY A 1 178 ? 165.687 120.147 106.086 1.00 95.37 207 GLY A CA 1
ATOM 1368 C C . GLY A 1 178 ? 164.563 120.977 105.490 1.00 95.37 207 GLY A C 1
ATOM 1369 O O . GLY A 1 178 ? 163.872 121.730 106.182 1.00 95.37 207 GLY A O 1
ATOM 1370 N N . HIS A 1 179 ? 164.379 120.838 104.180 1.00 97.07 208 HIS A N 1
ATOM 1371 C CA . HIS A 1 179 ? 163.273 121.514 103.520 1.00 97.07 208 HIS A CA 1
ATOM 1372 C C . HIS A 1 179 ? 161.955 120.912 103.982 1.00 97.07 208 HIS A C 1
ATOM 1373 O O . HIS A 1 179 ? 161.766 119.693 103.962 1.00 97.07 208 HIS A O 1
ATOM 1380 N N . LEU A 1 180 ? 161.033 121.778 104.395 1.00 94.82 209 LEU A N 1
ATOM 1381 C CA . LEU A 1 180 ? 159.810 121.330 105.057 1.00 94.82 209 LEU A CA 1
ATOM 1382 C C . LEU A 1 180 ? 158.777 120.954 103.993 1.00 94.82 209 LEU A C 1
ATOM 1383 O O . LEU A 1 180 ? 157.795 121.653 103.743 1.00 94.82 209 LEU A O 1
ATOM 1388 N N . GLN A 1 181 ? 159.036 119.821 103.348 1.00 100.59 210 GLN A N 1
ATOM 1389 C CA . GLN A 1 181 ? 158.153 119.316 102.303 1.00 100.59 210 GLN A CA 1
ATOM 1390 C C . GLN A 1 181 ? 157.075 118.411 102.890 1.00 100.59 210 GLN A C 1
ATOM 1391 O O . GLN A 1 181 ? 156.313 117.779 102.158 1.00 100.59 210 GLN A O 1
ATOM 1397 N N . ALA B 1 1 ? 125.378 112.218 144.706 1.00 97.97 30 ALA B N 1
ATOM 1398 C CA . ALA B 1 1 ? 124.846 113.378 145.410 1.00 97.97 30 ALA B CA 1
ATOM 1399 C C . ALA B 1 1 ? 123.658 113.970 144.661 1.00 97.97 30 ALA B C 1
ATOM 1400 O O . ALA B 1 1 ? 122.747 114.532 145.266 1.00 97.97 30 ALA B O 1
ATOM 1402 N N . PHE B 1 2 ? 123.677 113.840 143.334 1.00 96.76 31 PHE B N 1
ATOM 1403 C CA . PHE B 1 2 ? 122.610 114.343 142.479 1.00 96.76 31 PHE B CA 1
ATOM 1404 C C . PHE B 1 2 ? 121.826 113.218 141.815 1.00 96.76 31 PHE B C 1
ATOM 1405 O O . PHE B 1 2 ? 121.130 113.454 140.822 1.00 96.76 31 PHE B O 1
ATOM 1413 N N . GLU B 1 3 ? 121.922 111.999 142.343 1.00 99.46 32 GLU B N 1
ATOM 1414 C CA . GLU B 1 3 ? 121.248 110.856 141.742 1.00 99.46 32 GLU B CA 1
ATOM 1415 C C . GLU B 1 3 ? 119.752 110.832 142.016 1.00 99.46 32 GLU B C 1
ATOM 1416 O O . GLU B 1 3 ? 119.039 110.042 141.388 1.00 99.46 32 GLU B O 1
ATOM 1422 N N . ASP B 1 4 ? 119.259 111.665 142.930 1.00 100.77 33 ASP B N 1
ATOM 1423 C CA . ASP B 1 4 ? 117.837 111.738 143.234 1.00 100.77 33 ASP B CA 1
ATOM 1424 C C . ASP B 1 4 ? 117.228 113.081 142.856 1.00 100.77 33 ASP B C 1
ATOM 1425 O O . ASP B 1 4 ? 116.112 113.388 143.287 1.00 100.77 33 ASP B O 1
ATOM 1430 N N . GLU B 1 5 ? 117.930 113.886 142.063 1.00 97.51 34 GLU B N 1
ATOM 1431 C CA . GLU B 1 5 ? 117.418 115.179 141.644 1.00 97.51 34 GLU B CA 1
ATOM 1432 C C . GLU B 1 5 ? 116.353 115.005 140.565 1.00 97.51 34 GLU B C 1
ATOM 1433 O O . GLU B 1 5 ? 115.987 113.890 140.183 1.00 97.51 34 GLU B O 1
ATOM 1439 N N . LEU B 1 6 ? 115.845 116.129 140.069 1.00 91.76 35 LEU B N 1
ATOM 1440 C CA . LEU B 1 6 ? 114.855 116.107 139.002 1.00 91.76 35 LEU B CA 1
ATOM 1441 C C . LEU B 1 6 ? 115.499 115.612 137.714 1.00 91.76 35 LEU B C 1
ATOM 1442 O O . LEU B 1 6 ? 116.629 115.992 137.391 1.00 91.76 35 LEU B O 1
ATOM 1447 N N . GLY B 1 7 ? 114.783 114.766 136.979 1.00 91.05 36 GLY B N 1
ATOM 1448 C CA . GLY B 1 7 ? 115.266 114.196 135.736 1.00 91.05 36 GLY B CA 1
ATOM 1449 C C . GLY B 1 7 ? 115.813 112.791 135.865 1.00 91.05 36 GLY B C 1
ATOM 1450 O O . GLY B 1 7 ? 115.921 112.085 134.853 1.00 91.05 36 GLY B O 1
ATOM 1451 N N . ALA B 1 8 ? 116.163 112.358 137.074 1.00 90.86 37 ALA B N 1
ATOM 1452 C CA . ALA B 1 8 ? 116.621 110.991 137.312 1.00 90.86 37 ALA B CA 1
ATOM 1453 C C . ALA B 1 8 ? 115.393 110.143 137.612 1.00 90.86 37 ALA B C 1
ATOM 1454 O O . ALA B 1 8 ? 114.966 110.009 138.759 1.00 90.86 37 ALA B O 1
ATOM 1456 N N . GLN B 1 9 ? 114.819 109.567 136.567 1.00 90.08 38 GLN B N 1
ATOM 1457 C CA . GLN B 1 9 ? 113.572 108.826 136.638 1.00 90.08 38 GLN B CA 1
ATOM 1458 C C . GLN B 1 9 ? 113.697 107.550 135.824 1.00 90.08 38 GLN B C 1
ATOM 1459 O O . GLN B 1 9 ? 114.605 107.422 134.995 1.00 90.08 38 GLN B O 1
ATOM 1465 N N . PRO B 1 10 ? 112.812 106.580 136.044 1.00 90.27 39 PRO B N 1
ATOM 1466 C CA . PRO B 1 10 ? 112.837 105.353 135.239 1.00 90.27 39 PRO B CA 1
ATOM 1467 C C . PRO B 1 10 ? 112.645 105.665 133.766 1.00 90.27 39 PRO B C 1
ATOM 1468 O O . PRO B 1 10 ? 112.066 106.703 133.413 1.00 90.27 39 PRO B O 1
ATOM 1472 N N . PRO B 1 11 ? 113.117 104.788 132.865 1.00 89.89 40 PRO B N 1
ATOM 1473 C CA . PRO B 1 11 ? 113.764 103.509 133.171 1.00 89.89 40 PRO B CA 1
ATOM 1474 C C . PRO B 1 11 ? 115.274 103.606 133.369 1.00 89.89 40 PRO B C 1
ATOM 1475 O O . PRO B 1 11 ? 115.866 102.715 133.976 1.00 89.89 40 PRO B O 1
ATOM 1479 N N . LEU B 1 12 ? 115.888 104.676 132.861 1.00 89.09 41 LEU B N 1
ATOM 1480 C CA . LEU B 1 12 ? 117.338 104.800 132.951 1.00 89.09 41 LEU B CA 1
ATOM 1481 C C . LEU B 1 12 ? 117.797 105.133 134.364 1.00 89.09 41 LEU B C 1
ATOM 1482 O O . LEU B 1 12 ? 118.932 104.814 134.733 1.00 89.09 41 LEU B O 1
ATOM 1487 N N . GLY B 1 13 ? 116.943 105.764 135.164 1.00 90.98 42 GLY B N 1
ATOM 1488 C CA . GLY B 1 13 ? 117.372 106.253 136.458 1.00 90.98 42 GLY B CA 1
ATOM 1489 C C . GLY B 1 13 ? 118.350 107.395 136.295 1.00 90.98 42 GLY B C 1
ATOM 1490 O O . GLY B 1 13 ? 118.246 108.165 135.335 1.00 90.98 42 GLY B O 1
ATOM 1491 N N . PHE B 1 14 ? 119.301 107.526 137.214 1.00 90.91 43 PHE B N 1
ATOM 1492 C CA . PHE B 1 14 ? 120.347 108.525 137.048 1.00 90.91 43 PHE B CA 1
ATOM 1493 C C . PHE B 1 14 ? 121.218 108.153 135.856 1.00 90.91 43 PHE B C 1
ATOM 1494 O O . PHE B 1 14 ? 121.732 107.034 135.775 1.00 90.91 43 PHE B O 1
ATOM 1502 N N . PHE B 1 15 ? 121.384 109.093 134.928 1.00 89.78 44 PHE B N 1
ATOM 1503 C CA . PHE B 1 15 ? 122.077 108.827 133.667 1.00 89.78 44 PHE B CA 1
ATOM 1504 C C . PHE B 1 15 ? 123.081 109.948 133.425 1.00 89.78 44 PHE B C 1
ATOM 1505 O O . PHE B 1 15 ? 122.713 111.026 132.949 1.00 89.78 44 PHE B O 1
ATOM 1513 N N . ASP B 1 16 ? 124.344 109.689 133.749 1.00 92.98 45 ASP B N 1
ATOM 1514 C CA . ASP B 1 16 ? 125.436 110.636 133.531 1.00 92.98 45 ASP B CA 1
ATOM 1515 C C . ASP B 1 16 ? 126.555 109.911 132.798 1.00 92.98 45 ASP B C 1
ATOM 1516 O O . ASP B 1 16 ? 127.550 109.500 133.410 1.00 92.98 45 ASP B O 1
ATOM 1521 N N . PRO B 1 17 ? 126.418 109.722 131.483 1.00 91.89 46 PRO B N 1
ATOM 1522 C CA . PRO B 1 17 ? 127.476 109.010 130.743 1.00 91.89 46 PRO B CA 1
ATOM 1523 C C . PRO B 1 17 ? 128.813 109.727 130.772 1.00 91.89 46 PRO B C 1
ATOM 1524 O O . PRO B 1 17 ? 129.820 109.141 131.183 1.00 91.89 46 PRO B O 1
ATOM 1528 N N . PHE B 1 18 ? 128.852 110.993 130.368 1.00 90.66 47 PHE B N 1
ATOM 1529 C CA . PHE B 1 18 ? 130.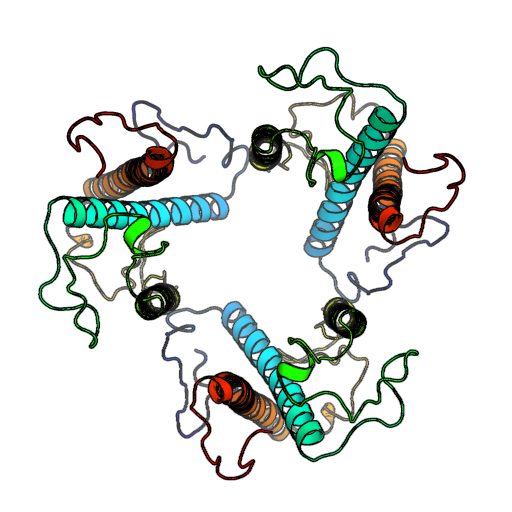122 111.706 130.321 1.00 90.66 47 PHE B CA 1
ATOM 1530 C C . PHE B 1 18 ? 130.654 112.062 131.702 1.00 90.66 47 PHE B C 1
ATOM 1531 O O . PHE B 1 18 ? 131.734 112.654 131.792 1.00 90.66 47 PHE B O 1
ATOM 1539 N N . GLY B 1 19 ? 129.937 111.719 132.767 1.00 91.37 48 GLY B N 1
ATOM 1540 C CA . GLY B 1 19 ? 130.404 111.993 134.113 1.00 91.37 48 GLY B CA 1
ATOM 1541 C C . GLY B 1 19 ? 130.513 113.464 134.444 1.00 91.37 48 GLY B C 1
ATOM 1542 O O . GLY B 1 19 ? 131.500 113.884 135.063 1.00 91.37 48 GLY B O 1
ATOM 1543 N N . MET B 1 20 ? 129.524 114.263 134.040 1.00 92.29 49 MET B N 1
ATOM 1544 C CA . MET B 1 20 ? 129.552 115.687 134.355 1.00 92.29 49 MET B CA 1
ATOM 1545 C C . MET B 1 20 ? 129.475 115.920 135.858 1.00 92.29 49 MET B C 1
ATOM 1546 O O . MET B 1 20 ? 130.149 116.808 136.392 1.00 92.29 49 MET B O 1
ATOM 1551 N N . LEU B 1 21 ? 128.659 115.130 136.555 1.00 92.14 50 LEU B N 1
ATOM 1552 C CA . LEU B 1 21 ? 128.479 115.258 137.994 1.00 92.14 50 LEU B CA 1
ATOM 1553 C C . LEU B 1 21 ? 129.352 114.285 138.778 1.00 92.14 50 LEU B C 1
ATOM 1554 O O . LEU B 1 21 ? 129.073 114.020 139.952 1.00 92.14 50 LEU B O 1
ATOM 1559 N N . SER B 1 22 ? 130.394 113.745 138.154 1.00 94.04 51 SER B N 1
ATOM 1560 C CA . SER B 1 22 ? 131.276 112.811 138.837 1.00 94.04 51 SER B CA 1
ATOM 1561 C C . SER B 1 22 ? 132.081 113.520 139.919 1.00 94.04 51 SER B C 1
ATOM 1562 O O . SER B 1 22 ? 132.355 114.720 139.838 1.00 94.04 51 SER B O 1
ATOM 1565 N N . GLY B 1 23 ? 132.460 112.760 140.943 1.00 96.47 52 GLY B N 1
ATOM 1566 C CA . GLY B 1 23 ? 133.226 113.325 142.031 1.00 96.47 52 GLY B CA 1
ATOM 1567 C C . GLY B 1 23 ? 132.388 114.253 142.897 1.00 96.47 52 GLY B C 1
ATOM 1568 O O . GLY B 1 23 ? 131.161 114.157 142.972 1.00 96.47 52 GLY B O 1
ATOM 1569 N N . ASP B 1 24 ? 133.084 115.173 143.564 1.00 98.77 53 ASP B N 1
ATOM 1570 C CA . ASP B 1 24 ? 132.437 116.150 144.439 1.00 98.77 53 ASP B CA 1
ATOM 1571 C C . ASP B 1 24 ? 131.992 117.357 143.612 1.00 98.77 53 ASP B C 1
ATOM 1572 O O . ASP B 1 24 ? 132.525 118.463 143.712 1.00 98.77 53 ASP B O 1
ATOM 1577 N N . CYS B 1 25 ? 130.986 117.115 142.776 1.00 98.38 54 CYS B N 1
ATOM 1578 C CA . CYS B 1 25 ? 130.434 118.175 141.946 1.00 98.38 54 CYS B CA 1
ATOM 1579 C C . CYS B 1 25 ? 129.672 119.170 142.809 1.00 98.38 54 CYS B C 1
ATOM 1580 O O . CYS B 1 25 ? 128.865 118.782 143.659 1.00 98.38 54 CYS B O 1
ATOM 1583 N N . THR B 1 26 ? 129.827 120.451 142.514 1.00 96.30 55 THR B N 1
ATOM 1584 C CA . THR B 1 26 ? 129.112 121.476 143.252 1.00 96.30 55 THR B CA 1
ATOM 1585 C C . THR B 1 26 ? 127.708 121.660 142.733 1.00 96.30 55 THR B C 1
ATOM 1586 O O . THR B 1 26 ? 127.444 121.451 141.556 1.00 96.30 55 THR B O 1
ATOM 1590 N N . GLN B 1 27 ? 126.800 122.074 143.604 1.00 94.38 56 GLN B N 1
ATOM 1591 C CA . GLN B 1 27 ? 125.441 122.322 143.176 1.00 94.38 56 GLN B CA 1
ATOM 1592 C C . GLN B 1 27 ? 125.464 123.327 142.071 1.00 94.38 56 GLN B C 1
ATOM 1593 O O . GLN B 1 27 ? 124.742 123.200 141.100 1.00 94.38 56 GLN B O 1
ATOM 1599 N N . GLU B 1 28 ? 126.298 124.335 142.212 1.00 95.17 57 GLU B N 1
ATOM 1600 C CA . GLU B 1 28 ? 126.387 125.361 141.201 1.00 95.17 57 GLU B CA 1
ATOM 1601 C C . GLU B 1 28 ? 126.523 124.758 139.823 1.00 95.17 57 GLU B C 1
ATOM 1602 O O . GLU B 1 28 ? 125.787 125.122 138.918 1.00 95.17 57 GLU B O 1
ATOM 1608 N N . ARG B 1 29 ? 127.453 123.835 139.653 1.00 90.44 58 ARG B N 1
ATOM 1609 C CA . ARG B 1 29 ? 127.662 123.247 138.352 1.00 90.44 58 ARG B CA 1
ATOM 1610 C C . ARG B 1 29 ? 126.372 122.631 137.949 1.00 90.44 58 ARG B C 1
ATOM 1611 O O . ARG B 1 29 ? 125.827 122.921 136.895 1.00 90.44 58 ARG B O 1
ATOM 1619 N N . PHE B 1 30 ? 125.862 121.771 138.804 1.00 90.78 59 PHE B N 1
ATOM 1620 C CA . PHE B 1 30 ? 124.619 121.088 138.470 1.00 90.78 59 PHE B CA 1
ATOM 1621 C C . PHE B 1 30 ? 123.510 122.083 138.166 1.00 90.78 59 PHE B C 1
ATOM 1622 O O . PHE B 1 30 ? 122.680 121.843 137.285 1.00 90.78 59 PHE B O 1
ATOM 1630 N N . ASP B 1 31 ? 123.473 123.201 138.892 1.00 91.26 60 ASP B N 1
ATOM 1631 C CA . ASP B 1 31 ? 122.469 124.222 138.623 1.00 91.26 60 ASP B CA 1
ATOM 1632 C C . ASP B 1 31 ? 122.640 124.809 137.230 1.00 91.26 60 ASP B C 1
ATOM 1633 O O . ASP B 1 31 ? 121.657 125.007 136.510 1.00 91.26 60 ASP B O 1
ATOM 1638 N N . ARG B 1 32 ? 123.882 125.091 136.829 1.00 89.96 61 ARG B N 1
ATOM 1639 C CA . ARG B 1 32 ? 124.113 125.600 135.481 1.00 89.96 61 ARG B CA 1
ATOM 1640 C C . ARG B 1 32 ? 123.743 124.566 134.427 1.00 89.96 61 ARG B C 1
ATOM 1641 O O . ARG B 1 32 ? 123.142 124.906 133.400 1.00 89.96 61 ARG B O 1
ATOM 1649 N N . LEU B 1 33 ? 124.101 123.301 134.656 1.00 87.70 62 LEU B N 1
ATOM 1650 C CA . LEU B 1 33 ? 123.754 122.257 133.698 1.00 87.70 62 LEU B CA 1
ATOM 1651 C C . LEU B 1 33 ? 122.244 122.121 133.558 1.00 87.70 62 LEU B C 1
ATOM 1652 O O . LEU B 1 33 ? 121.725 121.997 132.443 1.00 87.70 62 LEU B O 1
ATOM 1657 N N . ARG B 1 34 ? 121.521 122.156 134.679 1.00 86.41 63 ARG B N 1
ATOM 1658 C CA . ARG B 1 34 ? 120.067 122.061 134.634 1.00 86.41 63 ARG B CA 1
ATOM 1659 C C . ARG B 1 34 ? 119.453 123.283 133.965 1.00 86.41 63 ARG B C 1
ATOM 1660 O O . ARG B 1 34 ? 118.473 123.161 133.224 1.00 86.41 63 ARG B O 1
ATOM 1668 N N . TYR B 1 35 ? 120.007 124.471 134.217 1.00 87.11 64 TYR B N 1
ATOM 1669 C CA . TYR B 1 35 ? 119.513 125.676 133.560 1.00 87.11 64 TYR B CA 1
ATOM 1670 C C . TYR B 1 35 ? 119.683 125.580 132.051 1.00 87.11 64 TYR B C 1
ATOM 1671 O O . TYR B 1 35 ? 118.767 125.903 131.287 1.00 87.11 64 TYR B O 1
ATOM 1680 N N . VAL B 1 36 ? 120.857 125.129 131.605 1.00 85.77 65 VAL B N 1
ATOM 1681 C CA . VAL B 1 36 ? 121.107 124.977 130.175 1.00 85.77 65 VAL B CA 1
ATOM 1682 C C . VAL B 1 36 ? 120.166 123.937 129.581 1.00 85.77 65 VAL B C 1
ATOM 1683 O O . VAL B 1 36 ? 119.600 124.135 128.498 1.00 85.77 65 VAL B O 1
ATOM 1687 N N . GLU B 1 37 ? 119.977 122.819 130.285 1.00 85.97 66 GLU B N 1
ATOM 1688 C CA . GLU B 1 37 ? 119.083 121.773 129.803 1.00 85.97 66 GLU B CA 1
ATOM 1689 C C . GLU B 1 37 ? 117.653 122.280 129.672 1.00 85.97 66 GLU B C 1
ATOM 1690 O O . GLU B 1 37 ? 116.984 122.012 128.670 1.00 85.97 66 GLU B O 1
ATOM 1696 N N . ILE B 1 38 ? 117.170 123.022 130.669 1.00 84.12 67 ILE B N 1
ATOM 1697 C CA . ILE B 1 38 ? 115.797 123.516 130.636 1.00 84.12 67 ILE B CA 1
ATOM 1698 C C . ILE B 1 38 ? 115.629 124.566 129.544 1.00 84.12 67 ILE B C 1
ATOM 1699 O O . ILE B 1 38 ? 114.610 124.592 128.844 1.00 84.12 67 ILE B O 1
ATOM 1704 N N . LYS B 1 39 ? 116.617 125.449 129.384 1.00 84.55 68 LYS B N 1
ATOM 1705 C CA . LYS B 1 39 ? 116.556 126.449 128.323 1.00 84.55 68 LYS B CA 1
ATOM 1706 C C . LYS B 1 39 ? 116.498 125.785 126.954 1.00 84.55 68 LYS B C 1
ATOM 1707 O O . LYS B 1 39 ? 115.661 126.135 126.110 1.00 84.55 68 LYS B O 1
ATOM 1713 N N . HIS B 1 40 ? 117.377 124.806 126.724 1.00 84.42 69 HIS B N 1
ATOM 1714 C CA . HIS B 1 40 ? 117.374 124.088 125.457 1.00 84.42 69 HIS B CA 1
ATOM 1715 C C . HIS B 1 40 ? 116.065 123.348 125.252 1.00 84.42 69 HIS B C 1
ATOM 1716 O O . HIS B 1 40 ? 115.536 123.309 124.139 1.00 84.42 69 HIS B O 1
ATOM 1723 N N . GLY B 1 41 ? 115.528 122.753 126.315 1.00 84.86 70 GLY B N 1
ATOM 1724 C CA . GLY B 1 41 ? 114.280 122.028 126.187 1.00 84.86 70 GLY B CA 1
ATOM 1725 C C . GLY B 1 41 ? 113.115 122.924 125.824 1.00 84.86 70 GLY B C 1
ATOM 1726 O O . GLY B 1 41 ? 112.300 122.578 124.970 1.00 84.86 70 GLY B O 1
ATOM 1727 N N . ARG B 1 42 ? 113.019 124.089 126.466 1.00 84.25 71 ARG B N 1
ATOM 1728 C CA . ARG B 1 42 ? 111.949 125.025 126.135 1.00 84.25 71 ARG B CA 1
ATOM 1729 C C . ARG B 1 42 ? 112.087 125.535 124.706 1.00 84.25 71 ARG B C 1
ATOM 1730 O O . ARG B 1 42 ? 111.099 125.590 123.955 1.00 84.25 71 ARG B O 1
ATOM 1738 N N . ILE B 1 43 ? 113.308 125.899 124.307 1.00 84.08 72 ILE B N 1
ATOM 1739 C CA . ILE B 1 43 ? 113.525 126.390 122.950 1.00 84.08 72 ILE B CA 1
ATOM 1740 C C . ILE B 1 43 ? 113.177 125.312 121.933 1.00 84.08 72 ILE B C 1
ATOM 1741 O O . ILE B 1 43 ? 112.532 125.584 120.915 1.00 84.08 72 ILE B O 1
ATOM 1746 N N . ALA B 1 44 ? 113.579 124.069 122.201 1.00 83.92 73 ALA B N 1
ATOM 1747 C CA . ALA B 1 44 ? 113.294 122.975 121.284 1.00 83.92 73 ALA B CA 1
ATOM 1748 C C . ALA B 1 44 ? 111.812 122.632 121.245 1.00 83.92 73 ALA B C 1
ATOM 1749 O O . ALA B 1 44 ? 111.298 122.257 120.189 1.00 83.92 73 ALA B O 1
ATOM 1751 N N . GLN B 1 45 ? 111.112 122.738 122.376 1.00 84.82 74 GLN B N 1
ATOM 1752 C CA . GLN B 1 45 ? 109.671 122.515 122.376 1.00 84.82 74 GLN B CA 1
ATOM 1753 C C . GLN B 1 45 ? 108.971 123.538 121.496 1.00 84.82 74 GLN B C 1
ATOM 1754 O O . GLN B 1 45 ? 108.120 123.189 120.666 1.00 84.82 74 GLN B O 1
ATOM 1760 N N . LEU B 1 46 ? 109.335 124.813 121.652 1.00 85.52 75 LEU B N 1
ATOM 1761 C CA . LEU B 1 46 ? 108.750 125.843 120.800 1.00 85.52 75 LEU B CA 1
ATOM 1762 C C . LEU B 1 46 ? 109.109 125.614 119.337 1.00 85.52 75 LEU B C 1
ATOM 1763 O O . LEU B 1 46 ? 108.268 125.791 118.448 1.00 85.52 75 LEU B O 1
ATOM 1768 N N . ALA B 1 47 ? 110.355 125.217 119.070 1.00 85.89 76 ALA B N 1
ATOM 1769 C CA . ALA B 1 47 ? 110.783 124.978 117.696 1.00 85.89 76 ALA B CA 1
ATOM 1770 C C . ALA B 1 47 ? 110.008 123.833 117.061 1.00 85.89 76 ALA B C 1
ATOM 1771 O O . ALA B 1 47 ? 109.588 123.928 115.905 1.00 85.89 76 ALA B O 1
ATOM 1773 N N . PHE B 1 48 ? 109.816 122.738 117.798 1.00 85.57 77 PHE B N 1
ATOM 1774 C CA . PHE B 1 48 ? 109.059 121.612 117.265 1.00 85.57 77 PHE B CA 1
ATOM 1775 C C . PHE B 1 48 ? 107.602 121.986 117.036 1.00 85.57 77 PHE B C 1
ATOM 1776 O O . PHE B 1 48 ? 107.010 121.597 116.022 1.00 85.57 77 PHE B O 1
ATOM 1784 N N . LEU B 1 49 ? 107.003 122.733 117.967 1.00 85.79 78 LEU B N 1
ATOM 1785 C CA . LEU B 1 49 ? 105.621 123.160 117.777 1.00 85.79 78 LEU B CA 1
ATOM 1786 C C . LEU B 1 49 ? 105.489 124.034 116.537 1.00 85.79 78 LEU B C 1
ATOM 1787 O O . LEU B 1 49 ? 104.559 123.866 115.740 1.00 85.79 78 LEU B O 1
ATOM 1792 N N . GLY B 1 50 ? 106.424 124.967 116.351 1.00 86.86 79 GLY B N 1
ATOM 1793 C CA . GLY B 1 50 ? 106.384 125.811 115.168 1.00 86.86 79 GLY B CA 1
ATOM 1794 C C . GLY B 1 50 ? 106.604 125.032 113.888 1.00 86.86 79 GLY B C 1
ATOM 1795 O O . GLY B 1 50 ? 105.949 125.288 112.875 1.00 86.86 79 GLY B O 1
ATOM 1796 N N . GLN B 1 51 ? 107.527 124.069 113.916 1.00 86.47 80 GLN B N 1
ATOM 1797 C CA . GLN B 1 51 ? 107.765 123.222 112.754 1.00 86.47 80 GLN B CA 1
ATOM 1798 C C . GLN B 1 51 ? 106.501 122.466 112.374 1.00 86.47 80 GLN B C 1
ATOM 1799 O O . GLN B 1 51 ? 106.117 122.423 111.200 1.00 86.47 80 GLN B O 1
ATOM 1805 N N . ILE B 1 52 ? 105.831 121.875 113.365 1.00 87.56 81 ILE B N 1
ATOM 1806 C CA . ILE B 1 52 ? 104.618 121.108 113.098 1.00 87.56 81 ILE B CA 1
ATOM 1807 C C . ILE B 1 52 ? 103.515 122.013 112.564 1.00 87.56 81 ILE B C 1
ATOM 1808 O O . ILE B 1 52 ? 102.826 121.669 111.596 1.00 87.56 81 ILE B O 1
ATOM 1813 N N . VAL B 1 53 ? 103.332 123.183 113.181 1.00 87.81 82 VAL B N 1
ATOM 1814 C CA . VAL B 1 53 ? 102.274 124.090 112.747 1.00 87.81 82 VAL B CA 1
ATOM 1815 C C . VAL B 1 53 ? 102.522 124.562 111.320 1.00 87.81 82 VAL B C 1
ATOM 1816 O O . VAL B 1 53 ? 101.602 124.602 110.495 1.00 87.81 82 VAL B O 1
ATOM 1820 N N . THR B 1 54 ? 103.768 124.922 111.002 1.00 89.29 83 THR B N 1
ATOM 1821 C CA . THR B 1 54 ? 104.082 125.382 109.655 1.00 89.29 83 THR B CA 1
ATOM 1822 C C . THR B 1 54 ? 103.934 124.263 108.631 1.00 89.29 83 THR B C 1
ATOM 1823 O O . THR B 1 54 ? 103.405 124.484 107.536 1.00 89.29 83 THR B O 1
ATOM 1827 N N . ARG B 1 55 ? 104.387 123.054 108.965 1.00 89.23 84 ARG B N 1
ATOM 1828 C CA . ARG B 1 55 ? 104.322 121.941 108.029 1.00 89.23 84 ARG B CA 1
ATOM 1829 C C . ARG B 1 55 ? 102.920 121.369 107.885 1.00 89.23 84 ARG B C 1
ATOM 1830 O O . ARG B 1 55 ? 102.666 120.635 106.924 1.00 89.23 84 ARG B O 1
ATOM 1838 N N . ALA B 1 56 ? 102.010 121.682 108.804 1.00 89.58 85 ALA B N 1
ATOM 1839 C CA . ALA B 1 56 ? 100.635 121.217 108.701 1.00 89.58 85 ALA B CA 1
ATOM 1840 C C . ALA B 1 56 ? 99.779 122.099 107.803 1.00 89.58 85 ALA B C 1
ATOM 1841 O O . ALA B 1 56 ? 98.593 121.805 107.623 1.00 89.58 85 ALA B O 1
ATOM 1843 N N . GLY B 1 57 ? 100.344 123.163 107.241 1.00 89.82 86 GLY B N 1
ATOM 1844 C CA . GLY B 1 57 ? 99.601 124.059 106.384 1.00 89.82 86 GLY B CA 1
ATOM 1845 C C . GLY B 1 57 ? 98.986 125.254 107.074 1.00 89.82 86 GLY B C 1
ATOM 1846 O O . GLY B 1 57 ? 98.130 125.917 106.478 1.00 89.82 86 GLY B O 1
ATOM 1847 N N . ILE B 1 58 ? 99.390 125.551 108.305 1.00 89.09 87 ILE B N 1
ATOM 1848 C CA . ILE B 1 58 ? 98.865 126.684 109.056 1.00 89.09 87 ILE B CA 1
ATOM 1849 C C . ILE B 1 58 ? 99.881 127.813 108.986 1.00 89.09 87 ILE B C 1
ATOM 1850 O O . ILE B 1 58 ? 101.015 127.670 109.460 1.00 89.09 87 ILE B O 1
ATOM 1855 N N . HIS B 1 59 ? 99.479 128.935 108.397 1.00 90.22 88 HIS B N 1
ATOM 1856 C CA . HIS B 1 59 ? 100.341 130.096 108.250 1.00 90.22 88 HIS B CA 1
ATOM 1857 C C . HIS B 1 59 ? 99.582 131.349 108.657 1.00 90.22 88 HIS B C 1
ATOM 1858 O O . HIS B 1 59 ? 98.351 131.400 108.607 1.00 90.22 88 HIS B O 1
ATOM 1865 N N . LEU B 1 60 ? 100.336 132.362 109.068 1.00 90.61 89 LEU B N 1
ATOM 1866 C CA . LEU B 1 60 ? 99.731 133.628 109.452 1.00 90.61 89 LEU B CA 1
ATOM 1867 C C . LEU B 1 60 ? 99.086 134.291 108.237 1.00 90.61 89 LEU B C 1
ATOM 1868 O O . LEU B 1 60 ? 99.614 134.200 107.126 1.00 90.61 89 LEU B O 1
ATOM 1873 N N . PRO B 1 61 ? 97.944 134.950 108.410 1.00 92.85 90 PRO B N 1
ATOM 1874 C CA . PRO B 1 61 ? 97.326 135.648 107.280 1.00 92.85 90 PRO B CA 1
ATOM 1875 C C . PRO B 1 61 ? 98.120 136.884 106.889 1.00 92.85 90 PRO B C 1
ATOM 1876 O O . PRO B 1 61 ? 98.819 137.488 107.704 1.00 92.85 90 PRO B O 1
ATOM 1880 N N . GLY B 1 62 ? 98.004 137.255 105.617 1.00 94.38 91 GLY B N 1
ATOM 1881 C CA . GLY B 1 62 ? 98.645 138.459 105.127 1.00 94.38 91 GLY B CA 1
ATOM 1882 C C . GLY B 1 62 ? 100.003 138.225 104.501 1.00 94.38 91 GLY B C 1
ATOM 1883 O O . GLY B 1 62 ? 100.285 137.134 103.996 1.00 94.38 91 GLY B O 1
ATOM 1884 N N . SER B 1 63 ? 100.857 139.246 104.532 1.00 94.54 92 SER B N 1
ATOM 1885 C CA . SER B 1 63 ? 102.179 139.185 103.931 1.00 94.54 92 SER B CA 1
ATOM 1886 C C . SER B 1 63 ? 103.228 139.573 104.962 1.00 94.54 92 SER B C 1
ATOM 1887 O O . SER B 1 63 ? 102.958 140.341 105.889 1.00 94.54 92 SER B O 1
ATOM 1890 N N . ILE B 1 64 ? 104.435 139.031 104.790 1.00 92.55 93 ILE B N 1
ATOM 1891 C CA . ILE B 1 64 ? 105.501 139.268 105.756 1.00 92.55 93 ILE B CA 1
ATOM 1892 C C . ILE B 1 64 ? 106.177 140.618 105.560 1.00 92.55 93 ILE B C 1
ATOM 1893 O O . ILE B 1 64 ? 106.855 141.100 106.474 1.00 92.55 93 ILE B O 1
ATOM 1898 N N . ASN B 1 65 ? 106.008 141.251 104.401 1.00 94.73 94 ASN B N 1
ATOM 1899 C CA . ASN B 1 65 ? 106.633 142.539 104.146 1.00 94.73 94 ASN B CA 1
ATOM 1900 C C . ASN B 1 65 ? 105.731 143.359 103.237 1.00 94.73 94 ASN B C 1
ATOM 1901 O O . ASN B 1 65 ? 104.703 142.883 102.749 1.00 94.73 94 ASN B O 1
ATOM 1906 N N . TYR B 1 66 ? 106.132 144.612 103.014 1.00 95.11 95 TYR B N 1
ATOM 1907 C CA . TYR B 1 66 ? 105.359 145.504 102.160 1.00 95.11 95 TYR B CA 1
ATOM 1908 C C . TYR B 1 66 ? 105.438 145.114 100.691 1.00 95.11 95 TYR B C 1
ATOM 1909 O O . TYR B 1 66 ? 104.607 145.569 99.898 1.00 95.11 95 TYR B O 1
ATOM 1918 N N . ALA B 1 67 ? 106.417 144.290 100.313 1.00 97.66 96 ALA B N 1
ATOM 1919 C CA . ALA B 1 67 ? 106.538 143.873 98.920 1.00 97.66 96 ALA B CA 1
ATOM 1920 C C . ALA B 1 67 ? 105.326 143.063 98.479 1.00 97.66 96 ALA B C 1
ATOM 1921 O O . ALA B 1 67 ? 104.845 143.215 97.350 1.00 97.66 96 ALA B O 1
ATOM 1923 N N . GLY B 1 68 ? 104.821 142.198 99.353 1.00 97.55 97 GLY B N 1
ATOM 1924 C CA . GLY B 1 68 ? 103.667 141.386 99.025 1.00 97.55 97 GLY B CA 1
ATOM 1925 C C . GLY B 1 68 ? 103.928 139.903 99.174 1.00 97.55 97 GLY B C 1
ATOM 1926 O O . GLY B 1 68 ? 103.105 139.076 98.769 1.00 97.55 97 GLY B O 1
ATOM 1927 N N . ASP B 1 69 ? 105.073 139.553 99.755 1.00 97.55 98 ASP B N 1
ATOM 1928 C CA . ASP B 1 69 ? 105.427 138.153 99.963 1.00 97.55 98 ASP B CA 1
ATOM 1929 C C . ASP B 1 69 ? 104.524 137.561 101.036 1.00 97.55 98 ASP B C 1
ATOM 1930 O O . ASP B 1 69 ? 104.699 137.836 102.227 1.00 97.55 98 ASP B O 1
ATOM 1935 N N . SER B 1 70 ? 103.558 136.750 100.616 1.00 96.70 99 SER B N 1
ATOM 1936 C CA . SER B 1 70 ? 102.611 136.161 101.550 1.00 96.70 99 SER B CA 1
ATOM 1937 C C . SER B 1 70 ? 103.313 135.191 102.492 1.00 96.70 99 SER B C 1
ATOM 1938 O O . SER B 1 70 ? 104.354 134.615 102.167 1.00 96.70 99 SER B O 1
ATOM 1941 N N . PHE B 1 71 ? 102.731 135.023 103.681 1.00 92.84 100 PHE B N 1
ATOM 1942 C CA . PHE B 1 71 ? 103.305 134.109 104.663 1.00 92.84 100 PHE B CA 1
ATOM 1943 C C . PHE B 1 71 ? 103.311 132.676 104.148 1.00 92.84 100 PHE B C 1
ATOM 1944 O O . PHE B 1 71 ? 104.298 131.952 104.320 1.00 92.84 100 PHE B O 1
ATOM 1952 N N . ASP B 1 72 ? 102.222 132.249 103.510 1.00 96.07 101 ASP B N 1
ATOM 1953 C CA . ASP B 1 72 ? 102.129 130.880 103.019 1.00 96.07 101 ASP B CA 1
ATOM 1954 C C . ASP B 1 72 ? 102.781 130.746 101.650 1.00 96.07 101 ASP B C 1
ATOM 1955 O O . ASP B 1 72 ? 102.179 130.207 100.716 1.00 96.07 101 ASP B O 1
ATOM 1960 N N . SER B 1 73 ? 104.014 131.231 101.526 1.00 94.90 102 SER B N 1
ATOM 1961 C CA . SER B 1 73 ? 104.803 131.057 100.315 1.00 94.90 102 SER B CA 1
ATOM 1962 C C . SER B 1 73 ? 106.234 130.626 100.581 1.00 94.90 102 SER B C 1
ATOM 1963 O O . SER B 1 73 ? 106.861 130.055 99.681 1.00 94.90 102 SER B O 1
ATOM 1966 N N . PHE B 1 74 ? 106.769 130.877 101.767 1.00 95.04 103 PHE B N 1
ATOM 1967 C CA . PHE B 1 74 ? 108.106 130.446 102.126 1.00 95.04 103 PHE B CA 1
ATOM 1968 C C . PHE B 1 74 ? 108.102 128.966 102.504 1.00 95.04 103 PHE B C 1
ATOM 1969 O O . PHE B 1 74 ? 107.082 128.436 102.950 1.00 95.04 103 PHE B O 1
ATOM 1977 N N . PRO B 1 75 ? 109.231 128.278 102.332 1.00 95.20 104 PRO B N 1
ATOM 1978 C CA . PRO B 1 75 ? 109.279 126.849 102.670 1.00 95.20 104 PRO B CA 1
ATOM 1979 C C . PRO B 1 75 ? 109.185 126.603 104.166 1.00 95.20 104 PRO B C 1
ATOM 1980 O O . PRO B 1 75 ? 109.037 127.541 104.954 1.00 95.20 104 PRO B O 1
ATOM 1984 N N . ASN B 1 76 ? 109.265 125.339 104.566 1.00 92.23 105 ASN B N 1
ATOM 1985 C CA . ASN B 1 76 ? 109.198 124.950 105.965 1.00 92.23 105 ASN B CA 1
ATOM 1986 C C . ASN B 1 76 ? 110.566 124.474 106.430 1.00 92.23 105 ASN B C 1
ATOM 1987 O O . ASN B 1 76 ? 111.258 123.747 105.712 1.00 92.23 105 ASN B O 1
ATOM 1992 N N . GLY B 1 77 ? 110.953 124.891 107.631 1.00 91.47 106 GLY B N 1
ATOM 1993 C CA . GLY B 1 77 ? 112.207 124.449 108.203 1.00 91.47 106 GLY B CA 1
ATOM 1994 C C . GLY B 1 77 ? 113.361 125.399 107.970 1.00 91.47 106 GLY B C 1
ATOM 1995 O O . GLY B 1 77 ? 113.168 126.616 107.894 1.00 91.47 106 GLY B O 1
ATOM 1996 N N . VAL B 1 78 ? 114.571 124.847 107.852 1.00 92.11 107 VAL B N 1
ATOM 1997 C CA . VAL B 1 78 ? 115.764 125.671 107.680 1.00 92.11 107 VAL B CA 1
ATOM 1998 C C . VAL B 1 78 ? 115.676 126.498 106.406 1.00 92.11 107 VAL B C 1
ATOM 1999 O O . VAL B 1 78 ? 116.224 127.605 106.336 1.00 92.11 107 VAL B O 1
ATOM 2003 N N . ALA B 1 79 ? 114.990 125.986 105.383 1.00 93.48 108 ALA B N 1
ATOM 2004 C CA . ALA B 1 79 ? 114.832 126.737 104.144 1.00 93.48 108 ALA B CA 1
ATOM 2005 C C . ALA B 1 79 ? 114.026 128.013 104.342 1.00 93.48 108 ALA B C 1
ATOM 2006 O O . ALA B 1 79 ? 114.133 128.933 103.525 1.00 93.48 108 ALA B O 1
ATOM 2008 N N . ALA B 1 80 ? 113.221 128.090 105.404 1.00 92.72 109 ALA B N 1
ATOM 2009 C CA . ALA B 1 80 ? 112.465 129.301 105.690 1.00 92.72 109 ALA B CA 1
ATOM 2010 C C . ALA B 1 80 ? 113.332 130.415 106.257 1.00 92.72 109 ALA B C 1
ATOM 2011 O O . ALA B 1 80 ? 112.994 131.591 106.086 1.00 92.72 109 ALA B O 1
ATOM 2013 N N . LEU B 1 81 ? 114.430 130.079 106.927 1.00 91.74 110 LEU B N 1
ATOM 2014 C CA . LEU B 1 81 ? 115.329 131.067 107.511 1.00 91.74 110 LEU B CA 1
ATOM 2015 C C . LEU B 1 81 ? 116.623 131.241 106.736 1.00 91.74 110 LEU B C 1
ATOM 2016 O O . LEU B 1 81 ? 117.019 132.374 106.458 1.00 91.74 110 LEU B O 1
ATOM 2021 N N . PHE B 1 82 ? 117.294 130.150 106.377 1.00 93.74 111 PHE B N 1
ATOM 2022 C CA . PHE B 1 82 ? 118.572 130.199 105.674 1.00 93.74 111 PHE B CA 1
ATOM 2023 C C . PHE B 1 82 ? 118.413 129.506 104.328 1.00 93.74 111 PHE B C 1
ATOM 2024 O O . PHE B 1 82 ? 118.228 128.285 104.271 1.00 93.74 111 PHE B O 1
ATOM 2032 N N . GLY B 1 83 ? 118.486 130.280 103.251 1.00 98.18 112 GLY B N 1
ATOM 2033 C CA . GLY B 1 83 ? 118.371 129.743 101.918 1.00 98.18 112 GLY B CA 1
ATOM 2034 C C . GLY B 1 83 ? 118.119 130.823 100.887 1.00 98.18 112 GLY B C 1
ATOM 2035 O O . GLY B 1 83 ? 118.000 132.008 101.212 1.00 98.18 112 GLY B O 1
ATOM 2036 N N . PRO B 1 84 ? 118.041 130.431 99.615 1.00 99.89 113 PRO B N 1
ATOM 2037 C CA . PRO B 1 84 ? 117.777 131.414 98.556 1.00 99.89 113 PRO B CA 1
ATOM 2038 C C . PRO B 1 84 ? 116.399 132.042 98.682 1.00 99.89 113 PRO B C 1
ATOM 2039 O O . PRO B 1 84 ? 116.264 133.269 98.700 1.00 99.89 113 PRO B O 1
ATOM 2043 N N . ASN B 1 85 ? 115.368 131.202 98.770 1.00 99.52 114 ASN B N 1
ATOM 2044 C CA . ASN B 1 85 ? 113.989 131.665 98.905 1.00 99.52 114 ASN B CA 1
ATOM 2045 C C . ASN B 1 85 ? 113.541 131.460 100.350 1.00 99.52 114 ASN B C 1
ATOM 2046 O O . ASN B 1 85 ? 112.889 130.479 100.702 1.00 99.52 114 ASN B O 1
ATOM 2051 N N . SER B 1 86 ? 113.897 132.421 101.196 1.00 94.91 115 SER B N 1
ATOM 2052 C CA . SER B 1 86 ? 113.545 132.402 102.607 1.00 94.91 115 SER B CA 1
ATOM 2053 C C . SER B 1 86 ? 112.857 133.714 102.963 1.00 94.91 115 SER B C 1
ATOM 2054 O O . SER B 1 86 ? 112.630 134.573 102.106 1.00 94.91 115 SER B O 1
ATOM 2057 N N . ILE B 1 87 ? 112.523 133.868 104.240 1.00 91.49 116 ILE B N 1
ATOM 2058 C CA . ILE B 1 87 ? 111.926 135.107 104.730 1.00 91.49 116 ILE B CA 1
ATOM 2059 C C . ILE B 1 87 ? 112.984 136.198 104.625 1.00 91.49 116 ILE B C 1
ATOM 2060 O O . ILE B 1 87 ? 114.184 135.888 104.610 1.00 91.49 116 ILE B O 1
ATOM 2065 N N . PRO B 1 88 ? 112.599 137.470 104.520 1.00 91.76 117 PRO B N 1
ATOM 2066 C CA . PRO B 1 88 ? 113.605 138.531 104.402 1.00 91.76 117 PRO B CA 1
ATOM 2067 C C . PRO B 1 88 ? 114.564 138.514 105.582 1.00 91.76 117 PRO B C 1
ATOM 2068 O O . PRO B 1 88 ? 114.162 138.314 106.729 1.00 91.76 117 PRO B O 1
ATOM 2072 N N . THR B 1 89 ? 115.848 138.723 105.285 1.00 90.82 118 THR B N 1
ATOM 2073 C CA . THR B 1 89 ? 116.858 138.702 106.335 1.00 90.82 118 THR B CA 1
ATOM 2074 C C . THR B 1 89 ? 116.659 139.826 107.342 1.00 90.82 118 THR B C 1
ATOM 2075 O O . THR B 1 89 ? 117.150 139.724 108.471 1.00 90.82 118 THR B O 1
ATOM 2079 N N . ALA B 1 90 ? 115.943 140.887 106.965 1.00 90.14 119 ALA B N 1
ATOM 2080 C CA . ALA B 1 90 ? 115.537 141.882 107.949 1.00 90.14 119 ALA B CA 1
ATOM 2081 C C . ALA B 1 90 ? 114.622 141.263 108.994 1.00 90.14 119 ALA B C 1
ATOM 2082 O O . ALA B 1 90 ? 114.744 141.554 110.190 1.00 90.14 119 ALA B O 1
ATOM 2084 N N . GLY B 1 91 ? 113.704 140.398 108.562 1.00 90.32 120 GLY B N 1
ATOM 2085 C CA . GLY B 1 91 ? 112.855 139.701 109.512 1.00 90.32 120 GLY B CA 1
ATOM 2086 C C . GLY B 1 91 ? 113.641 138.804 110.447 1.00 90.32 120 GLY B C 1
ATOM 2087 O O . GLY B 1 91 ? 113.360 138.745 111.645 1.00 90.32 120 GLY B O 1
ATOM 2088 N N . LEU B 1 92 ? 114.638 138.095 109.914 1.00 88.43 121 LEU B N 1
ATOM 2089 C CA . LEU B 1 92 ? 115.476 137.248 110.759 1.00 88.43 121 LEU B CA 1
ATOM 2090 C C . LEU B 1 92 ? 116.269 138.080 111.758 1.00 88.43 121 LEU B C 1
ATOM 2091 O O . LEU B 1 92 ? 116.399 137.702 112.930 1.00 88.43 121 LEU B O 1
ATOM 2096 N N . VAL B 1 93 ? 116.808 139.217 111.314 1.00 88.56 122 VAL B N 1
ATOM 2097 C CA . VAL B 1 93 ? 117.552 140.091 112.217 1.00 88.56 122 VAL B CA 1
ATOM 2098 C C . VAL B 1 93 ? 116.642 140.613 113.319 1.00 88.56 122 VAL B C 1
ATOM 2099 O O . VAL B 1 93 ? 117.028 140.660 114.493 1.00 88.56 122 VAL B O 1
ATOM 2103 N N . GLN B 1 94 ? 115.418 141.009 112.964 1.00 90.25 123 GLN B N 1
ATOM 2104 C CA . GLN B 1 94 ? 114.484 141.505 113.969 1.00 90.25 123 GLN B CA 1
ATOM 2105 C C . GLN B 1 94 ? 114.070 140.403 114.936 1.00 90.25 123 GLN B C 1
ATOM 2106 O O . GLN B 1 94 ? 113.895 140.657 116.132 1.00 90.25 123 GLN B O 1
ATOM 2112 N N . ILE B 1 95 ? 113.908 139.174 114.442 1.00 87.63 124 ILE B N 1
ATOM 2113 C CA . ILE B 1 95 ? 113.585 138.054 115.323 1.00 87.63 124 ILE B CA 1
ATOM 2114 C C . ILE B 1 95 ? 114.720 137.807 116.308 1.00 87.63 124 ILE B C 1
ATOM 2115 O O . ILE B 1 95 ? 114.490 137.596 117.506 1.00 87.63 124 ILE B O 1
ATOM 2120 N N . ILE B 1 96 ? 115.962 137.831 115.820 1.00 87.76 125 ILE B N 1
ATOM 2121 C CA . ILE B 1 96 ? 117.109 137.625 116.700 1.00 87.76 125 ILE B CA 1
ATOM 2122 C C . ILE B 1 96 ? 117.205 138.750 117.723 1.00 87.76 125 ILE B C 1
ATOM 2123 O O . ILE B 1 96 ? 117.517 138.516 118.897 1.00 87.76 125 ILE B O 1
ATOM 2128 N N . ALA B 1 97 ? 116.934 139.987 117.299 1.00 88.61 126 ALA B N 1
ATOM 2129 C CA . ALA B 1 97 ? 116.963 141.112 118.228 1.00 88.61 126 ALA B CA 1
ATOM 2130 C C . ALA B 1 97 ? 115.879 140.983 119.291 1.00 88.61 126 ALA B C 1
ATOM 2131 O O . ALA B 1 97 ? 116.113 141.282 120.466 1.00 88.61 126 ALA B O 1
ATOM 2133 N N . PHE B 1 98 ? 114.682 140.548 118.893 1.00 88.51 127 PHE B N 1
ATOM 2134 C CA . PHE B 1 98 ? 113.607 140.338 119.857 1.00 88.51 127 PHE B CA 1
ATOM 2135 C C . PHE B 1 98 ? 113.968 139.245 120.852 1.00 88.51 127 PHE B C 1
ATOM 2136 O O . PHE B 1 98 ? 113.693 139.368 122.051 1.00 88.51 127 PHE B O 1
ATOM 2144 N N . ILE B 1 99 ? 114.586 138.165 120.372 1.00 88.60 128 ILE B N 1
ATOM 2145 C CA . ILE B 1 99 ? 115.013 137.090 121.263 1.00 88.60 128 ILE B CA 1
ATOM 2146 C C . ILE B 1 99 ? 116.077 137.592 122.233 1.00 88.60 128 ILE B C 1
ATOM 2147 O O . ILE B 1 99 ? 116.065 137.255 123.425 1.00 88.60 128 ILE B O 1
ATOM 2152 N N . GLY B 1 100 ? 117.016 138.399 121.738 1.00 89.16 129 GLY B N 1
ATOM 2153 C CA . GLY B 1 100 ? 118.021 138.975 122.615 1.00 89.16 129 GLY B CA 1
ATOM 2154 C C . GLY B 1 100 ? 117.420 139.886 123.667 1.00 89.16 129 GLY B C 1
ATOM 2155 O O . GLY B 1 100 ? 117.843 139.875 124.825 1.00 89.16 129 GLY B O 1
ATOM 2156 N N . VAL B 1 101 ? 116.427 140.687 123.278 1.00 89.07 130 VAL B N 1
ATOM 2157 C CA . VAL B 1 101 ? 115.724 141.532 124.241 1.00 89.07 130 VAL B CA 1
ATOM 2158 C C . VAL B 1 101 ? 115.045 140.671 125.296 1.00 89.07 130 VAL B C 1
ATOM 2159 O O . VAL B 1 101 ? 115.111 140.957 126.498 1.00 89.07 130 VAL B O 1
ATOM 2163 N N . LEU B 1 102 ? 114.386 139.595 124.858 1.00 88.99 131 LEU B N 1
ATOM 2164 C CA . LEU B 1 102 ? 113.698 138.711 125.792 1.00 88.99 131 LEU B CA 1
ATOM 2165 C C . LEU B 1 102 ? 114.669 138.096 126.789 1.00 88.99 131 LEU B C 1
ATOM 2166 O O . LEU B 1 102 ? 114.378 138.026 127.988 1.00 88.99 131 LEU B O 1
ATOM 2171 N N . GLU B 1 103 ? 115.830 137.646 126.314 1.00 89.99 132 GLU B N 1
ATOM 2172 C CA . GLU B 1 103 ? 116.783 137.017 127.220 1.00 89.99 132 GLU B CA 1
ATOM 2173 C C . GLU B 1 103 ? 117.444 138.027 128.148 1.00 89.99 132 GLU B C 1
ATOM 2174 O O . GLU B 1 103 ? 117.655 137.737 129.330 1.00 89.99 132 GLU B O 1
ATOM 2180 N N . CYS B 1 104 ? 117.788 139.209 127.636 1.00 92.05 133 CYS B N 1
ATOM 2181 C CA . CYS B 1 104 ? 118.446 140.204 128.472 1.00 92.05 133 CYS B CA 1
ATOM 2182 C C . CYS B 1 104 ? 117.507 140.761 129.533 1.00 92.05 133 CYS B C 1
ATOM 2183 O O . CYS B 1 104 ? 117.897 14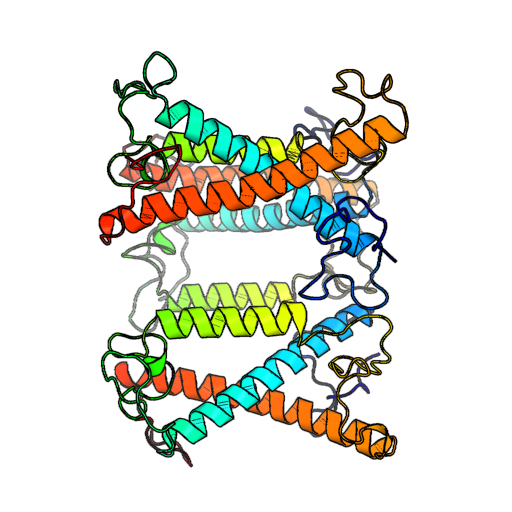0.892 130.697 1.00 92.05 133 CYS B O 1
ATOM 2186 N N . ALA B 1 105 ? 116.268 141.072 129.164 1.00 90.24 134 ALA B N 1
ATOM 2187 C CA . ALA B 1 105 ? 115.362 141.797 130.045 1.00 90.24 134 ALA B CA 1
ATOM 2188 C C . ALA B 1 105 ? 114.246 140.947 130.629 1.00 90.24 134 ALA B C 1
ATOM 2189 O O . ALA B 1 105 ? 113.899 141.123 131.798 1.00 90.24 134 ALA B O 1
ATOM 2191 N N . PHE B 1 106 ? 113.669 140.027 129.855 1.00 89.89 135 PHE B N 1
ATOM 2192 C CA . PHE B 1 106 ? 112.446 139.343 130.263 1.00 89.89 135 PHE B CA 1
ATOM 2193 C C . PHE B 1 106 ? 112.693 137.912 130.730 1.00 89.89 135 PHE B C 1
ATOM 2194 O O . PHE B 1 106 ? 112.322 137.549 131.849 1.00 89.89 135 PHE B O 1
ATOM 2202 N N . MET B 1 107 ? 113.309 137.085 129.889 1.00 90.63 136 MET B N 1
ATOM 2203 C CA . MET B 1 107 ? 113.435 135.658 130.182 1.00 90.63 136 MET B CA 1
ATOM 2204 C C . MET B 1 107 ? 114.711 135.418 130.989 1.00 90.63 136 MET B C 1
ATOM 2205 O O . MET B 1 107 ? 115.728 134.927 130.495 1.00 90.63 136 MET B O 1
ATOM 2210 N N . ARG B 1 108 ? 114.634 135.780 132.267 1.00 91.58 137 ARG B N 1
ATOM 2211 C CA . ARG B 1 108 ? 115.788 135.725 133.150 1.00 91.58 137 ARG B CA 1
ATOM 2212 C C . ARG B 1 108 ? 115.321 135.494 134.578 1.00 91.58 137 ARG B C 1
ATOM 2213 O O . ARG B 1 108 ? 114.154 135.705 134.914 1.00 91.58 137 ARG B O 1
ATOM 2221 N N . ASP B 1 109 ? 116.256 135.058 135.418 1.00 94.07 138 ASP B N 1
ATOM 2222 C CA . ASP B 1 109 ? 116.011 134.862 136.844 1.00 94.07 138 ASP B CA 1
ATOM 2223 C C . ASP B 1 109 ? 116.507 136.104 137.578 1.00 94.07 138 ASP B C 1
ATOM 2224 O O . ASP B 1 109 ? 117.711 136.282 137.775 1.00 94.07 138 ASP B O 1
ATOM 2229 N N . VAL B 1 110 ? 115.576 136.964 137.976 1.00 93.75 139 VAL B N 1
ATOM 2230 C CA . VAL B 1 110 ? 115.911 138.176 138.719 1.00 93.75 139 VAL B CA 1
ATOM 2231 C C . VAL B 1 110 ? 116.194 137.796 140.167 1.00 93.75 139 VAL B C 1
ATOM 2232 O O . VAL B 1 110 ? 115.342 137.178 140.821 1.00 93.75 139 VAL B O 1
ATOM 2236 N N . PRO B 1 111 ? 117.367 138.131 140.702 1.00 95.11 140 PRO B N 1
ATOM 2237 C CA . PRO B 1 111 ? 117.683 137.745 142.082 1.00 95.11 140 PRO B CA 1
ATOM 2238 C C . PRO B 1 111 ? 116.760 138.420 143.084 1.00 95.11 140 PRO B C 1
ATOM 2239 O O . PRO B 1 111 ? 116.315 139.554 142.891 1.00 95.11 140 PRO B O 1
ATOM 2243 N N . GLY B 1 112 ? 116.480 137.705 144.169 1.00 96.85 141 GLY B N 1
ATOM 2244 C CA . GLY B 1 112 ? 115.650 138.247 145.233 1.00 96.85 141 GLY B CA 1
ATOM 2245 C C . GLY B 1 112 ? 114.220 138.525 144.827 1.00 96.85 141 GLY B C 1
ATOM 2246 O O . GLY B 1 112 ? 113.634 139.521 145.268 1.00 96.85 141 GLY B O 1
ATOM 2247 N N . THR B 1 113 ? 113.640 137.663 143.994 1.00 94.68 142 THR B N 1
ATOM 2248 C CA . THR B 1 113 ? 112.269 137.833 143.539 1.00 94.68 142 THR B CA 1
ATOM 2249 C C . THR B 1 113 ? 111.356 136.679 143.928 1.00 94.68 142 THR B C 1
ATOM 2250 O O . THR B 1 113 ? 110.158 136.732 143.629 1.00 94.68 142 THR B O 1
ATOM 2254 N N . GLY B 1 114 ? 111.878 135.646 144.580 1.00 93.52 143 GLY B N 1
ATOM 2255 C CA . GLY B 1 114 ? 111.065 134.540 145.035 1.00 93.52 143 GLY B CA 1
ATOM 2256 C C . GLY B 1 114 ? 111.096 133.295 144.177 1.00 93.52 143 GLY B C 1
ATOM 2257 O O . GLY B 1 114 ? 110.301 132.382 144.423 1.00 93.52 143 GLY B O 1
ATOM 2258 N N . ASN B 1 115 ? 111.975 133.230 143.180 1.00 92.40 144 ASN B N 1
ATOM 2259 C CA . ASN B 1 115 ? 112.085 132.033 142.358 1.00 92.40 144 ASN B CA 1
ATOM 2260 C C . ASN B 1 115 ? 112.531 130.852 143.210 1.00 92.40 144 ASN B C 1
ATOM 2261 O O . ASN B 1 115 ? 113.467 130.966 144.007 1.00 92.40 144 ASN B O 1
ATOM 2266 N N . GLU B 1 116 ? 111.860 129.714 143.039 1.00 93.26 145 GLU B N 1
ATOM 2267 C CA . GLU B 1 116 ? 112.050 128.581 143.936 1.00 93.26 145 GLU B CA 1
ATOM 2268 C C . GLU B 1 116 ? 113.067 127.570 143.431 1.00 93.26 145 GLU B C 1
ATOM 2269 O O . GLU B 1 116 ? 113.727 126.914 144.245 1.00 93.26 145 GLU B O 1
ATOM 2275 N N . HIS B 1 117 ? 113.216 127.420 142.118 1.00 89.82 146 HIS B N 1
ATOM 2276 C CA . HIS B 1 117 ? 114.096 126.401 141.569 1.00 89.82 146 HIS B CA 1
ATOM 2277 C C . HIS B 1 117 ? 114.750 126.936 140.303 1.00 89.82 146 HIS B C 1
ATOM 2278 O O . HIS B 1 117 ? 114.411 128.015 139.810 1.00 89.82 146 HIS B O 1
ATOM 2285 N N . VAL B 1 118 ? 115.701 126.164 139.778 1.00 87.64 147 VAL B N 1
ATOM 2286 C CA . VAL B 1 118 ? 116.383 126.542 138.548 1.00 87.64 147 VAL B CA 1
ATOM 2287 C C . VAL B 1 118 ? 115.416 126.412 137.381 1.00 87.64 147 VAL B C 1
ATOM 2288 O O . VAL B 1 118 ? 114.758 125.378 137.209 1.00 87.64 147 VAL B O 1
ATOM 2292 N N . GLY B 1 119 ? 115.326 127.463 136.570 1.00 88.31 148 GLY B N 1
ATOM 2293 C CA . GLY B 1 119 ? 114.367 127.529 135.492 1.00 88.31 148 GLY B CA 1
ATOM 2294 C C . GLY B 1 119 ? 113.118 128.319 135.814 1.00 88.31 148 GLY B C 1
ATOM 2295 O O . GLY B 1 119 ? 112.342 128.618 134.899 1.00 88.31 148 GLY B O 1
ATOM 2296 N N . ASP B 1 120 ? 112.902 128.660 137.081 1.00 89.56 149 ASP B N 1
ATOM 2297 C CA . ASP B 1 120 ? 111.766 129.486 137.474 1.00 89.56 149 ASP B CA 1
ATOM 2298 C C . ASP B 1 120 ? 112.042 130.931 137.080 1.00 89.56 149 ASP B C 1
ATOM 2299 O O . ASP B 1 120 ? 112.962 131.562 137.609 1.00 89.56 149 ASP B O 1
ATOM 2304 N N . PHE B 1 121 ? 111.247 131.457 136.151 1.00 87.89 150 PHE B N 1
ATOM 2305 C CA . PHE B 1 121 ? 111.388 132.831 135.691 1.00 87.89 150 PHE B CA 1
ATOM 2306 C C . PHE B 1 121 ? 110.217 133.706 136.110 1.00 87.89 150 PHE B C 1
ATOM 2307 O O . PHE B 1 121 ? 110.066 134.811 135.581 1.00 87.89 150 PHE B O 1
ATOM 2315 N N . ARG B 1 122 ? 109.387 133.245 137.049 1.00 89.08 151 ARG B N 1
ATOM 2316 C CA . ARG B 1 122 ? 108.188 133.994 137.409 1.00 89.08 151 ARG B CA 1
ATOM 2317 C C . ARG B 1 122 ? 108.536 135.373 137.951 1.00 89.08 151 ARG B C 1
ATOM 2318 O O . ARG B 1 122 ? 107.894 136.368 137.591 1.00 89.08 151 ARG B O 1
ATOM 2326 N N . ASN B 1 123 ? 109.546 135.453 138.816 1.00 89.98 152 ASN B N 1
ATOM 2327 C CA . ASN B 1 123 ? 110.022 136.709 139.391 1.00 89.98 152 ASN B CA 1
ATOM 2328 C C . ASN B 1 123 ? 108.920 137.474 140.114 1.00 89.98 152 ASN B C 1
ATOM 2329 O O . ASN B 1 123 ? 108.993 138.700 140.240 1.00 89.98 152 ASN B O 1
ATOM 2334 N N . GLY B 1 124 ? 107.894 136.774 140.591 1.00 91.17 153 GLY B N 1
ATOM 2335 C CA . GLY B 1 124 ? 106.791 137.428 141.262 1.00 91.17 153 GLY B CA 1
ATOM 2336 C C . GLY B 1 124 ? 105.913 138.274 140.371 1.00 91.17 153 GLY B C 1
ATOM 2337 O O . GLY B 1 124 ? 105.065 139.009 140.882 1.00 91.17 153 GLY B O 1
ATOM 2338 N N . TYR B 1 125 ? 106.088 138.193 139.052 1.00 90.29 154 TYR B N 1
ATOM 2339 C CA . TYR B 1 125 ? 105.330 139.009 138.110 1.00 90.29 154 TYR B CA 1
ATOM 2340 C C . TYR B 1 125 ? 104.186 138.230 137.469 1.00 90.29 154 TYR B C 1
ATOM 2341 O O . TYR B 1 125 ? 103.024 138.634 137.566 1.00 90.29 154 TYR B O 1
ATOM 2350 N N . ILE B 1 126 ? 104.496 137.113 136.817 1.00 90.25 155 ILE B N 1
ATOM 2351 C CA . ILE B 1 126 ? 103.511 136.315 136.096 1.00 90.25 155 ILE B CA 1
ATOM 2352 C C . ILE B 1 126 ? 103.394 134.962 136.780 1.00 90.25 155 ILE B C 1
ATOM 2353 O O . ILE B 1 126 ? 104.398 134.264 136.963 1.00 90.25 155 ILE B O 1
ATOM 2358 N N . ASP B 1 127 ? 102.171 134.595 137.153 1.00 92.61 156 ASP B N 1
ATOM 2359 C CA . ASP B 1 127 ? 101.914 133.326 137.819 1.00 92.61 156 ASP B CA 1
ATOM 2360 C C . ASP B 1 127 ? 100.474 132.921 137.552 1.00 92.61 156 ASP B C 1
ATOM 2361 O O . ASP B 1 127 ? 99.554 133.705 137.800 1.00 92.61 156 ASP B O 1
ATOM 2366 N N . PHE B 1 128 ? 100.285 131.703 137.050 1.00 90.71 157 PHE B N 1
ATOM 2367 C CA . PHE B 1 128 ? 98.964 131.198 136.705 1.00 90.71 157 PHE B CA 1
ATOM 2368 C C . PHE B 1 128 ? 98.403 130.241 137.748 1.00 90.71 157 PHE B C 1
ATOM 2369 O O . PHE B 1 128 ? 97.427 129.540 137.465 1.00 90.71 157 PHE B O 1
ATOM 2377 N N . GLY B 1 129 ? 98.987 130.195 138.943 1.00 94.03 158 GLY B N 1
ATOM 2378 C CA . GLY B 1 129 ? 98.505 129.283 139.963 1.00 94.03 158 GLY B CA 1
ATOM 2379 C C . GLY B 1 129 ? 99.517 128.240 140.389 1.00 94.03 158 GLY B C 1
ATOM 2380 O O . GLY B 1 129 ? 99.151 127.104 140.704 1.00 94.03 158 GLY B O 1
ATOM 2381 N N . TRP B 1 130 ? 100.798 128.614 140.390 1.00 93.49 159 TRP B N 1
ATOM 2382 C CA . TRP B 1 130 ? 101.851 127.673 140.761 1.00 93.49 159 TRP B CA 1
ATOM 2383 C C . TRP B 1 130 ? 101.679 127.176 142.190 1.00 93.49 159 TRP B C 1
ATOM 2384 O O . TRP B 1 130 ? 101.875 125.988 142.469 1.00 93.49 159 TRP B O 1
ATOM 2395 N N . ASP B 1 131 ? 101.313 128.069 143.110 1.00 98.99 160 ASP B N 1
ATOM 2396 C CA . ASP B 1 131 ? 101.142 127.677 144.503 1.00 98.99 160 ASP B CA 1
ATOM 2397 C C . ASP B 1 131 ? 99.923 126.793 144.726 1.00 98.99 160 ASP B C 1
ATOM 2398 O O . ASP B 1 131 ? 99.801 126.201 145.804 1.00 98.99 160 ASP B O 1
ATOM 2403 N N . SER B 1 132 ? 99.020 126.692 143.747 1.00 97.60 161 SER B N 1
ATOM 2404 C CA . SER B 1 132 ? 97.872 125.804 143.895 1.00 97.60 161 SER B CA 1
ATOM 2405 C C . SER B 1 132 ? 98.294 124.342 143.931 1.00 97.60 161 SER B C 1
ATOM 2406 O O . SER B 1 132 ? 97.694 123.543 144.660 1.00 97.60 161 SER B O 1
ATOM 2409 N N . PHE B 1 133 ? 99.309 123.973 143.156 1.00 96.53 162 PHE B N 1
ATOM 2410 C CA . PHE B 1 133 ? 99.810 122.608 143.168 1.00 96.53 162 PHE B CA 1
ATOM 2411 C C . PHE B 1 133 ? 100.460 122.286 144.508 1.00 96.53 162 PHE B C 1
ATOM 2412 O O . PHE B 1 133 ? 101.090 123.137 145.139 1.00 96.53 162 PHE B O 1
ATOM 2420 N N . ASP B 1 134 ? 100.302 121.039 144.943 1.00 100.16 163 ASP B N 1
ATOM 2421 C CA . ASP B 1 134 ? 101.018 120.574 146.118 1.00 100.16 163 ASP B CA 1
ATOM 2422 C C . ASP B 1 134 ? 102.446 120.193 145.731 1.00 100.16 163 ASP B C 1
ATOM 2423 O O . ASP B 1 134 ? 102.866 120.339 144.580 1.00 100.16 163 ASP B O 1
ATOM 2428 N N . GLU B 1 135 ? 103.207 119.698 146.709 1.00 102.64 164 GLU B N 1
ATOM 2429 C CA . GLU B 1 135 ? 104.628 119.446 146.486 1.00 102.64 164 GLU B CA 1
ATOM 2430 C C . GLU B 1 135 ? 104.850 118.381 145.419 1.00 102.64 164 GLU B C 1
ATOM 2431 O O . GLU B 1 135 ? 105.728 118.525 144.561 1.00 102.64 164 GLU B O 1
ATOM 2437 N N . GLU B 1 136 ? 104.065 117.303 145.458 1.00 101.72 165 GLU B N 1
ATOM 2438 C CA . GLU B 1 136 ? 104.247 116.219 144.497 1.00 101.72 165 GLU B CA 1
ATOM 2439 C C . GLU B 1 136 ? 103.915 116.669 143.079 1.00 101.72 165 GLU B C 1
ATOM 2440 O O . GLU B 1 136 ? 104.653 116.360 142.135 1.00 101.72 165 GLU B O 1
ATOM 2446 N N . THR B 1 137 ? 102.811 117.401 142.910 1.00 96.86 166 THR B N 1
ATOM 2447 C CA . THR B 1 137 ? 102.421 117.846 141.577 1.00 96.86 166 THR B CA 1
ATOM 2448 C C . THR B 1 137 ? 103.418 118.840 141.001 1.00 96.86 166 THR B C 1
ATOM 2449 O O . THR B 1 137 ? 103.638 118.855 139.788 1.00 96.86 166 THR B O 1
ATOM 2453 N N . LYS B 1 138 ? 104.027 119.675 141.845 1.00 94.73 167 LYS B N 1
ATOM 2454 C CA . LYS B 1 138 ? 105.040 120.607 141.358 1.00 94.73 167 LYS B CA 1
ATOM 2455 C C . LYS B 1 138 ? 106.219 119.858 140.749 1.00 94.73 167 LYS B C 1
ATOM 2456 O O . LYS B 1 138 ? 106.668 120.171 139.637 1.00 94.73 167 LYS B O 1
ATOM 2462 N N . LEU B 1 139 ? 106.721 118.847 141.461 1.00 93.78 168 LEU B N 1
ATOM 2463 C CA . LEU B 1 139 ? 107.816 118.040 140.938 1.00 93.78 168 LEU B CA 1
ATOM 2464 C C . LEU B 1 139 ? 107.392 117.288 139.686 1.00 93.78 168 LEU B C 1
ATOM 2465 O O . LEU B 1 139 ? 108.176 117.153 138.739 1.00 93.78 168 LEU B O 1
ATOM 2470 N N . GLN B 1 140 ? 106.157 116.784 139.664 1.00 93.22 169 GLN B N 1
ATOM 2471 C CA . GLN B 1 140 ? 105.673 116.065 138.491 1.00 93.22 169 GLN B CA 1
ATOM 2472 C C . GLN B 1 140 ? 105.642 116.972 137.266 1.00 93.22 169 GLN B C 1
ATOM 2473 O O . GLN B 1 140 ? 106.078 116.580 136.178 1.00 93.22 169 GLN B O 1
ATOM 2479 N N . LYS B 1 141 ? 105.134 118.195 137.428 1.00 89.27 170 LYS B N 1
ATOM 2480 C CA . LYS B 1 141 ? 105.083 119.133 136.311 1.00 89.27 170 LYS B CA 1
ATOM 2481 C C . LYS B 1 141 ? 106.482 119.524 135.854 1.00 89.27 170 LYS B C 1
ATOM 2482 O O . LYS B 1 141 ? 106.743 119.629 134.649 1.00 89.27 170 LYS B O 1
ATOM 2488 N N . ARG B 1 142 ? 107.398 119.749 136.801 1.00 89.10 171 ARG B N 1
ATOM 2489 C CA . ARG B 1 142 ? 108.766 120.088 136.423 1.00 89.10 171 ARG B CA 1
ATOM 2490 C C . ARG B 1 142 ? 109.423 118.951 135.649 1.00 89.10 171 ARG B C 1
ATOM 2491 O O . ARG B 1 142 ? 110.106 119.184 134.644 1.00 89.10 171 ARG B O 1
ATOM 2499 N N . ALA B 1 143 ? 109.223 117.711 136.102 1.00 87.96 172 ALA B N 1
ATOM 2500 C CA . ALA B 1 143 ? 109.785 116.563 135.400 1.00 87.96 172 ALA B CA 1
ATOM 2501 C C . ALA B 1 143 ? 109.171 116.406 134.016 1.00 87.96 172 ALA B C 1
ATOM 2502 O O . ALA B 1 143 ? 109.874 116.073 133.055 1.00 87.96 172 ALA B O 1
ATOM 2504 N N . ILE B 1 144 ? 107.861 116.633 133.897 1.00 86.58 173 ILE B N 1
ATOM 2505 C CA . ILE B 1 144 ? 107.210 116.559 132.592 1.00 86.58 173 ILE B CA 1
ATOM 2506 C C . ILE B 1 144 ? 107.810 117.591 131.649 1.00 86.58 173 ILE B C 1
ATOM 2507 O O . ILE B 1 144 ? 108.125 117.293 130.492 1.00 86.58 173 ILE B O 1
ATOM 2512 N N . GLU B 1 145 ? 107.992 118.818 132.139 1.00 85.67 174 GLU B N 1
ATOM 2513 C CA . GLU B 1 145 ? 108.579 119.868 131.314 1.00 85.67 174 GLU B CA 1
ATOM 2514 C C . GLU B 1 145 ? 109.987 119.494 130.873 1.00 85.67 174 GLU B C 1
ATOM 2515 O O . GLU B 1 145 ? 110.340 119.634 129.697 1.00 85.67 174 GLU B O 1
ATOM 2521 N N . LEU B 1 146 ? 110.802 118.990 131.803 1.00 85.62 175 LEU B N 1
ATOM 2522 C CA . LEU B 1 146 ? 112.184 118.652 131.473 1.00 85.62 175 LEU B CA 1
ATOM 2523 C C . LEU B 1 146 ? 112.260 117.519 130.455 1.00 85.62 175 LEU B C 1
ATOM 2524 O O . LEU B 1 146 ? 113.031 117.588 129.488 1.00 85.62 175 LEU B O 1
ATOM 2529 N N . ASN B 1 147 ? 111.466 116.465 130.653 1.00 87.08 176 ASN B N 1
ATOM 2530 C CA . ASN B 1 147 ? 111.531 115.322 129.751 1.00 87.08 176 ASN B CA 1
ATOM 2531 C C . ASN B 1 147 ? 110.963 115.663 128.381 1.00 87.08 176 ASN B C 1
ATOM 2532 O O . ASN B 1 147 ? 111.500 115.229 127.353 1.00 87.08 176 ASN B O 1
ATOM 2537 N N . ASN B 1 148 ? 109.878 116.441 128.341 1.00 86.32 177 ASN B N 1
ATOM 2538 C CA . ASN B 1 148 ? 109.375 116.917 127.062 1.00 86.32 177 ASN B CA 1
ATOM 2539 C C . ASN B 1 148 ? 110.396 117.796 126.366 1.00 86.32 177 ASN B C 1
ATOM 2540 O O . ASN B 1 148 ? 110.514 117.755 125.140 1.00 86.32 177 ASN B O 1
ATOM 2545 N N . GLY B 1 149 ? 111.158 118.580 127.128 1.00 85.52 178 GLY B N 1
ATOM 2546 C CA . GLY B 1 149 ? 112.211 119.372 126.525 1.00 85.52 178 GLY B CA 1
ATOM 2547 C C . GLY B 1 149 ? 113.310 118.525 125.915 1.00 85.52 178 GLY B C 1
ATOM 2548 O O . GLY B 1 149 ? 113.801 118.824 124.826 1.00 85.52 178 GLY B O 1
ATOM 2549 N N . ARG B 1 150 ? 113.720 117.464 126.612 1.00 85.46 179 ARG B N 1
ATOM 2550 C CA . ARG B 1 150 ? 114.729 116.562 126.054 1.00 85.46 179 ARG B CA 1
ATOM 2551 C C . ARG B 1 150 ? 114.222 115.897 124.777 1.00 85.46 179 ARG B C 1
ATOM 2552 O O . ARG B 1 150 ? 114.930 115.837 123.756 1.00 85.46 179 ARG B O 1
ATOM 2560 N N . ALA B 1 151 ? 112.986 115.394 124.819 1.00 84.64 180 ALA B N 1
ATOM 2561 C CA . ALA B 1 151 ? 112.401 114.772 123.638 1.00 84.64 180 ALA B CA 1
ATOM 2562 C C . ALA B 1 151 ? 112.294 115.768 122.494 1.00 84.64 180 ALA B C 1
ATOM 2563 O O . ALA B 1 151 ? 112.496 115.411 121.330 1.00 84.64 180 ALA B O 1
ATOM 2565 N N . ALA B 1 152 ? 111.989 117.029 122.805 1.00 83.96 181 ALA B N 1
ATOM 2566 C CA . ALA B 1 152 ? 111.896 118.049 121.771 1.00 83.96 181 ALA B CA 1
ATOM 2567 C C . ALA B 1 152 ? 113.260 118.406 121.201 1.00 83.96 181 ALA B C 1
ATOM 2568 O O . ALA B 1 152 ? 113.363 118.710 120.012 1.00 83.96 181 ALA B O 1
ATOM 2570 N N . MET B 1 153 ? 114.307 118.401 122.028 1.00 84.83 182 MET B N 1
ATOM 2571 C CA . MET B 1 153 ? 115.658 118.572 121.502 1.00 84.83 182 MET B CA 1
ATOM 2572 C C . MET B 1 153 ? 115.964 117.502 120.467 1.00 84.83 182 MET B C 1
ATOM 2573 O O . MET B 1 153 ? 116.393 117.803 119.343 1.00 84.83 182 MET B O 1
ATOM 2578 N N . MET B 1 154 ? 115.718 116.241 120.827 1.00 86.75 183 MET B N 1
ATOM 2579 C CA . MET B 1 154 ? 115.935 115.156 119.873 1.00 86.75 183 MET B CA 1
ATOM 2580 C C . MET B 1 154 ? 115.074 115.324 118.626 1.00 86.75 183 MET B C 1
ATOM 2581 O O . MET B 1 154 ? 115.554 115.140 117.502 1.00 86.75 183 MET B O 1
ATOM 2586 N N . GLY B 1 155 ? 113.806 115.694 118.803 1.00 85.19 184 GLY B N 1
ATOM 2587 C CA . GLY B 1 155 ? 112.913 115.813 117.663 1.00 85.19 184 GLY B CA 1
ATOM 2588 C C . GLY B 1 155 ? 113.300 116.927 116.711 1.00 85.19 184 GLY B C 1
ATOM 2589 O O . GLY B 1 155 ? 113.270 116.747 115.492 1.00 85.19 184 GLY B O 1
ATOM 2590 N N . ILE B 1 156 ? 113.659 118.094 117.247 1.00 85.06 185 ILE B N 1
ATOM 2591 C CA . ILE B 1 156 ? 114.038 119.208 116.388 1.00 85.06 185 ILE B CA 1
ATOM 2592 C C . ILE B 1 156 ? 115.366 118.923 115.699 1.00 85.06 185 ILE B C 1
ATOM 2593 O O . ILE B 1 156 ? 115.554 119.269 114.524 1.00 85.06 185 ILE B O 1
ATOM 2598 N N . LEU B 1 157 ? 116.302 118.270 116.398 1.00 85.44 186 LEU B N 1
ATOM 2599 C CA . LEU B 1 157 ? 117.544 117.881 115.741 1.00 85.44 186 LEU B CA 1
ATOM 2600 C C . LEU B 1 157 ? 117.270 116.918 114.595 1.00 85.44 186 LEU B C 1
ATOM 2601 O O . LEU B 1 157 ? 117.832 117.064 113.502 1.00 85.44 186 LEU B O 1
ATOM 2606 N N . GLY B 1 158 ? 116.388 115.942 114.819 1.00 86.24 187 GLY B N 1
ATOM 2607 C CA . GLY B 1 158 ? 116.040 115.016 113.755 1.00 86.24 187 GLY B CA 1
ATOM 2608 C C . GLY B 1 158 ? 115.356 115.692 112.586 1.00 86.24 187 GLY B C 1
ATOM 2609 O O . GLY B 1 158 ? 115.632 115.376 111.429 1.00 86.24 187 GLY B O 1
ATOM 2610 N N . LEU B 1 159 ? 114.450 116.629 112.870 1.00 85.06 188 LEU B N 1
ATOM 2611 C CA . LEU B 1 159 ? 113.754 117.335 111.800 1.00 85.06 188 LEU B CA 1
ATOM 2612 C C . LEU B 1 159 ? 114.728 118.146 110.956 1.00 85.06 188 LEU B C 1
ATOM 2613 O O . LEU B 1 159 ? 114.676 118.109 109.720 1.00 85.06 188 LEU B O 1
ATOM 2618 N N . MET B 1 160 ? 115.637 118.877 111.606 1.00 86.16 189 MET B N 1
ATOM 2619 C CA . MET B 1 160 ? 116.613 119.659 110.855 1.00 86.16 189 MET B CA 1
ATOM 2620 C C . MET B 1 160 ? 117.540 118.760 110.045 1.00 86.16 189 MET B C 1
ATOM 2621 O O . MET B 1 160 ? 117.832 119.049 108.877 1.00 86.16 189 MET B O 1
ATOM 2626 N N . VAL B 1 161 ? 118.002 117.657 110.639 1.00 87.29 190 VAL B N 1
ATOM 2627 C CA . VAL B 1 161 ? 118.896 116.751 109.923 1.00 87.29 190 VAL B CA 1
ATOM 2628 C C . VAL B 1 161 ? 118.188 116.149 108.715 1.00 87.29 190 VAL B C 1
ATOM 2629 O O . VAL B 1 161 ? 118.749 116.083 107.615 1.00 87.29 190 VAL B O 1
ATOM 2633 N N . HIS B 1 162 ? 116.939 115.715 108.897 1.00 87.73 191 HIS B N 1
ATOM 2634 C CA . HIS B 1 162 ? 116.194 115.123 107.793 1.00 87.73 191 HIS B CA 1
ATOM 2635 C C . HIS B 1 162 ? 115.932 116.140 106.694 1.00 87.73 191 HIS B C 1
ATOM 2636 O O . HIS B 1 162 ? 115.956 115.799 105.506 1.00 87.73 191 HIS B O 1
ATOM 2643 N N . GLU B 1 163 ? 115.666 117.392 107.067 1.00 91.40 192 GLU B N 1
ATOM 2644 C CA . GLU B 1 163 ? 115.520 118.433 106.057 1.00 91.40 192 GLU B CA 1
ATOM 2645 C C . GLU B 1 163 ? 116.814 118.630 105.281 1.00 91.40 192 GLU B C 1
ATOM 2646 O O . GLU B 1 163 ? 116.792 118.807 104.057 1.00 91.40 192 GLU B O 1
ATOM 2652 N N . GLU B 1 164 ? 117.953 118.597 105.972 1.00 90.85 193 GLU B N 1
ATOM 2653 C CA . GLU B 1 164 ? 119.225 118.888 105.325 1.00 90.85 193 GLU B CA 1
ATOM 2654 C C . GLU B 1 164 ? 119.782 117.723 104.515 1.00 90.85 193 GLU B C 1
ATOM 2655 O O . GLU B 1 164 ? 120.714 117.934 103.733 1.00 90.85 193 GLU B O 1
ATOM 2661 N N . ILE B 1 165 ? 119.248 116.509 104.670 1.00 89.28 194 ILE B N 1
ATOM 2662 C CA . ILE B 1 165 ? 119.758 115.361 103.923 1.00 89.28 194 ILE B CA 1
ATOM 2663 C C . ILE B 1 165 ? 118.922 115.029 102.696 1.00 89.28 194 ILE B C 1
ATOM 2664 O O . ILE B 1 165 ? 119.329 114.165 101.903 1.00 89.28 194 ILE B O 1
ATOM 2669 N N . ILE B 1 166 ? 117.765 115.669 102.518 1.00 90.31 195 ILE B N 1
ATOM 2670 C CA . ILE B 1 166 ? 116.973 115.442 101.307 1.00 90.31 195 ILE B CA 1
ATOM 2671 C C . ILE B 1 166 ? 117.731 115.832 100.043 1.00 90.31 195 ILE B C 1
ATOM 2672 O O . ILE B 1 166 ? 117.721 115.049 99.079 1.00 90.31 195 ILE B O 1
ATOM 2677 N N . PRO B 1 167 ? 118.392 116.994 99.963 1.00 89.93 196 PRO B N 1
ATOM 2678 C CA . PRO B 1 167 ? 119.166 117.299 98.749 1.00 89.93 196 PRO B CA 1
ATOM 2679 C C . PRO B 1 167 ? 120.307 116.333 98.492 1.00 89.93 196 PRO B C 1
ATOM 2680 O O . PRO B 1 167 ? 120.767 116.234 97.349 1.00 89.93 196 PRO B O 1
ATOM 2684 N N . LEU B 1 168 ? 120.778 115.619 99.511 1.00 89.95 197 LEU B N 1
ATOM 2685 C CA . LEU B 1 168 ? 121.882 114.683 99.358 1.00 89.95 197 LEU B CA 1
ATOM 2686 C C . LEU B 1 168 ? 121.424 113.283 98.972 1.00 89.95 197 LEU B C 1
ATOM 2687 O O . LEU B 1 168 ? 122.261 112.380 98.871 1.00 89.95 197 LEU B O 1
ATOM 2692 N N . GLY B 1 169 ? 120.127 113.079 98.755 1.00 91.03 198 GLY B N 1
ATOM 2693 C CA . GLY B 1 169 ? 119.601 111.798 98.339 1.00 91.03 198 GLY B CA 1
ATOM 2694 C C . GLY B 1 169 ? 118.963 110.978 99.438 1.00 91.03 198 GLY B C 1
ATOM 2695 O O . GLY B 1 169 ? 118.407 109.912 99.147 1.00 91.03 198 GLY B O 1
ATOM 2696 N N . TYR B 1 170 ? 119.025 111.436 100.685 1.00 92.13 199 TYR B N 1
ATOM 2697 C CA . TYR B 1 170 ? 118.425 110.731 101.817 1.00 92.13 199 TYR B CA 1
ATOM 2698 C C . TYR B 1 170 ? 117.057 111.353 102.075 1.00 92.13 199 TYR B C 1
ATOM 2699 O O . TYR B 1 170 ? 116.929 112.344 102.793 1.00 92.13 199 TYR B O 1
ATOM 2708 N N . ASP B 1 171 ? 116.024 110.759 101.480 1.00 95.12 200 ASP B N 1
ATOM 2709 C CA . ASP B 1 171 ? 114.648 111.235 101.610 1.00 95.12 200 ASP B CA 1
ATOM 2710 C C . ASP B 1 171 ? 113.767 110.064 102.021 1.00 95.12 200 ASP B C 1
ATOM 2711 O O . ASP B 1 171 ? 113.035 109.501 101.196 1.00 95.12 200 ASP B O 1
ATOM 2716 N N . PRO B 1 172 ? 113.816 109.666 103.287 1.00 94.04 201 PRO B N 1
ATOM 2717 C CA . PRO B 1 172 ? 112.992 108.547 103.744 1.00 94.04 201 PRO B CA 1
ATOM 2718 C C . PRO B 1 172 ? 111.564 108.982 104.037 1.00 94.04 201 PRO B C 1
ATOM 2719 O O . PRO B 1 172 ? 111.255 110.167 104.170 1.00 94.04 201 PRO B O 1
ATOM 2723 N N . ASP B 1 173 ? 110.689 107.986 104.137 1.00 96.35 202 ASP B N 1
ATOM 2724 C CA . ASP B 1 173 ? 109.295 108.207 104.513 1.00 96.35 202 ASP B CA 1
ATOM 2725 C C . ASP B 1 173 ? 109.196 108.074 106.026 1.00 96.35 202 ASP B C 1
ATOM 2726 O O . ASP B 1 173 ? 109.118 106.965 106.560 1.00 96.35 202 ASP B O 1
ATOM 2731 N N . LEU B 1 174 ? 109.204 109.208 106.721 1.00 92.76 203 LEU B N 1
ATOM 2732 C CA . LEU B 1 174 ? 109.145 109.187 108.171 1.00 92.76 203 LEU B CA 1
ATOM 2733 C C . LEU B 1 174 ? 107.783 108.672 108.638 1.00 92.76 203 LEU B C 1
ATOM 2734 O O . LEU B 1 174 ? 106.780 108.830 107.939 1.00 92.76 203 LEU B O 1
ATOM 2739 N N . PRO B 1 175 ? 107.730 108.033 109.817 1.00 93.11 204 PRO B N 1
ATOM 2740 C CA . PRO B 1 175 ? 106.494 107.362 110.251 1.00 93.11 204 PRO B CA 1
ATOM 2741 C C . PRO B 1 175 ? 105.253 108.241 110.262 1.00 93.11 204 PRO B C 1
ATOM 2742 O O . PRO B 1 175 ? 104.262 107.920 109.597 1.00 93.11 204 PRO B O 1
ATOM 2746 N N . ILE B 1 176 ? 105.283 109.342 111.003 1.00 94.03 205 ILE B N 1
ATOM 2747 C CA . ILE B 1 176 ? 104.107 110.186 111.189 1.00 94.03 205 ILE B CA 1
ATOM 2748 C C . ILE B 1 176 ? 104.123 111.389 110.258 1.00 94.03 205 ILE B C 1
ATOM 2749 O O . ILE B 1 176 ? 103.147 111.651 109.555 1.00 94.03 205 ILE B O 1
ATOM 2754 N N . ILE B 1 177 ? 105.228 112.135 110.238 1.00 93.88 206 ILE B N 1
ATOM 2755 C CA . ILE B 1 177 ? 105.284 113.351 109.435 1.00 93.88 206 ILE B CA 1
ATOM 2756 C C . ILE B 1 177 ? 105.415 113.057 107.945 1.00 93.88 206 ILE B C 1
ATOM 2757 O O . ILE B 1 177 ? 105.138 113.937 107.122 1.00 93.88 206 ILE B O 1
ATOM 2762 N N . GLY B 1 178 ? 105.812 111.841 107.573 1.00 96.28 207 GLY B N 1
ATOM 2763 C CA . GLY B 1 178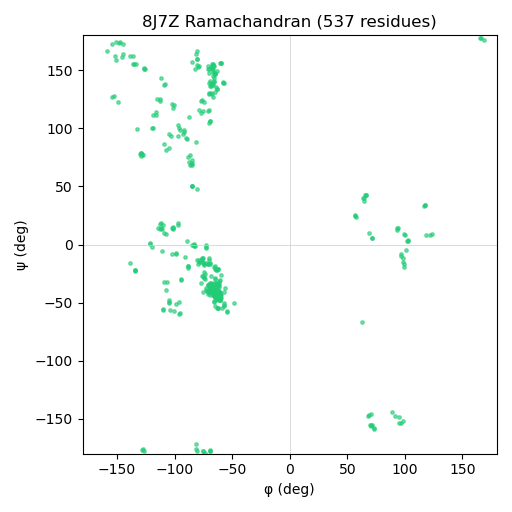 ? 105.969 111.528 106.166 1.00 96.28 207 GLY B CA 1
ATOM 2764 C C . GLY B 1 178 ? 107.162 112.247 105.559 1.00 96.28 207 GLY B C 1
ATOM 2765 O O . GLY B 1 178 ? 108.125 112.608 106.241 1.00 96.28 207 GLY B O 1
ATOM 2766 N N . HIS B 1 179 ? 107.096 112.452 104.247 1.00 96.58 208 HIS B N 1
ATOM 2767 C CA . HIS B 1 179 ? 108.153 113.170 103.550 1.00 96.58 208 HIS B CA 1
ATOM 2768 C C . HIS B 1 179 ? 108.149 114.639 103.953 1.00 96.58 208 HIS B C 1
ATOM 2769 O O . HIS B 1 179 ? 107.091 115.254 104.111 1.00 96.58 208 HIS B O 1
ATOM 2776 N N . LEU B 1 180 ? 109.342 115.203 104.117 1.00 95.37 209 LEU B N 1
ATOM 2777 C CA . LEU B 1 180 ? 109.495 116.607 104.497 1.00 95.37 209 LEU B CA 1
ATOM 2778 C C . LEU B 1 180 ? 109.500 117.450 103.229 1.00 95.37 209 LEU B C 1
ATOM 2779 O O . LEU B 1 180 ? 110.451 117.412 102.445 1.00 95.37 209 LEU B O 1
ATOM 2784 N N . GLN B 1 181 ? 108.432 118.213 103.026 1.00 101.56 210 GLN B N 1
ATOM 2785 C CA . GLN B 1 181 ? 108.317 119.072 101.855 1.00 101.56 210 GLN B CA 1
ATOM 2786 C C . GLN B 1 181 ? 107.940 120.493 102.258 1.00 101.56 210 GLN B C 1
ATOM 2787 O O . GLN B 1 181 ? 108.808 121.336 102.483 1.00 101.56 210 GLN B O 1
ATOM 2793 N N . ALA C 1 1 ? 118.930 150.221 144.687 1.00 97.26 30 ALA C N 1
ATOM 2794 C CA . ALA C 1 1 ? 120.194 150.115 145.406 1.00 97.26 30 ALA C CA 1
ATOM 2795 C C . ALA C 1 1 ? 121.301 150.859 144.671 1.00 97.26 30 ALA C C 1
ATOM 2796 O O . ALA C 1 1 ? 122.237 151.367 145.287 1.00 97.26 30 ALA C O 1
ATOM 2798 N N . PHE C 1 2 ? 121.188 150.918 143.344 1.00 96.75 31 PHE C N 1
ATOM 2799 C CA . PHE C 1 2 ? 122.161 151.601 142.501 1.00 96.75 31 PHE C CA 1
ATOM 2800 C C . PHE C 1 2 ? 121.579 152.845 141.840 1.00 96.75 31 PHE C C 1
ATOM 2801 O O . PHE C 1 2 ? 122.141 153.341 140.859 1.00 96.75 31 PHE C O 1
ATOM 2809 N N . GLU C 1 3 ? 120.465 153.359 142.358 1.00 99.45 32 GLU C N 1
ATOM 2810 C CA . GLU C 1 3 ? 119.814 154.516 141.760 1.00 99.45 32 GLU C CA 1
ATOM 2811 C C . GLU C 1 3 ? 120.549 155.822 142.027 1.00 99.45 32 GLU C C 1
ATOM 2812 O O . GLU C 1 3 ? 120.283 156.813 141.340 1.00 99.45 32 GLU C O 1
ATOM 2818 N N . ASP C 1 4 ? 121.456 155.853 143.002 1.00 99.39 33 ASP C N 1
ATOM 2819 C CA . ASP C 1 4 ? 122.226 157.049 143.314 1.00 99.39 33 ASP C CA 1
ATOM 2820 C C . ASP C 1 4 ? 123.688 156.923 142.910 1.00 99.39 33 ASP C C 1
ATOM 2821 O O . ASP C 1 4 ? 124.499 157.777 143.281 1.00 99.39 33 ASP C O 1
ATOM 2826 N N . GLU C 1 5 ? 124.044 155.883 142.161 1.00 96.54 34 GLU C N 1
ATOM 2827 C CA . GLU C 1 5 ? 125.424 155.675 141.759 1.00 96.54 34 GLU C CA 1
ATOM 2828 C C . GLU C 1 5 ? 125.807 156.644 140.644 1.00 96.54 34 GLU C C 1
ATOM 2829 O O . GLU C 1 5 ? 125.026 157.503 140.227 1.00 96.54 34 GLU C O 1
ATOM 2835 N N . LEU C 1 6 ? 127.037 156.504 140.161 1.00 91.03 35 LEU C N 1
ATOM 2836 C CA . LEU C 1 6 ? 127.524 157.351 139.083 1.00 91.03 35 LEU C CA 1
ATOM 2837 C C . LEU C 1 6 ? 126.770 157.056 137.794 1.00 91.03 35 LEU C C 1
ATOM 2838 O O . LEU C 1 6 ? 126.511 155.898 137.457 1.00 91.03 35 LEU C O 1
ATOM 2843 N N . GLY C 1 7 ? 126.416 158.114 137.069 1.00 89.30 36 GLY C N 1
ATOM 2844 C CA . GLY C 1 7 ? 125.706 158.001 135.817 1.00 89.30 36 GLY C CA 1
ATOM 2845 C C . GLY C 1 7 ? 124.211 158.217 135.916 1.00 89.30 36 GLY C C 1
ATOM 2846 O O . GLY C 1 7 ? 123.561 158.422 134.885 1.00 89.30 36 GLY C O 1
ATOM 2847 N N . ALA C 1 8 ? 123.649 158.177 137.122 1.00 89.64 37 ALA C N 1
ATOM 2848 C CA . ALA C 1 8 ? 122.228 158.449 137.332 1.00 89.64 37 ALA C CA 1
ATOM 2849 C C . ALA C 1 8 ? 122.088 159.933 137.639 1.00 89.64 37 ALA C C 1
ATOM 2850 O O . ALA C 1 8 ? 122.268 160.377 138.773 1.00 89.64 37 ALA C O 1
ATOM 2852 N N . GLN C 1 9 ? 121.762 160.708 136.615 1.00 88.64 38 GLN C N 1
ATOM 2853 C CA . GLN C 1 9 ? 121.742 162.158 136.691 1.00 88.64 38 GLN C CA 1
ATOM 2854 C C . GLN C 1 9 ? 120.609 162.685 135.827 1.00 88.64 38 GLN C C 1
ATOM 2855 O O . GLN C 1 9 ? 120.074 161.954 134.986 1.00 88.64 38 GLN C O 1
ATOM 2861 N N . PRO C 1 10 ? 120.214 163.943 136.015 1.00 88.99 39 PRO C N 1
ATOM 2862 C CA . PRO C 1 10 ? 119.159 164.525 135.178 1.00 88.99 39 PRO C CA 1
ATOM 2863 C C . PRO C 1 10 ? 119.549 164.502 133.712 1.00 88.99 39 PRO C C 1
ATOM 2864 O O . PRO C 1 10 ? 120.742 164.459 133.378 1.00 88.99 39 PRO C O 1
ATOM 2868 N N . PRO C 1 11 ? 118.568 164.531 132.796 1.00 88.40 40 PRO C N 1
ATOM 2869 C CA . PRO C 1 11 ? 117.135 164.617 133.090 1.00 88.40 40 PRO C CA 1
ATOM 2870 C C . PRO C 1 11 ? 116.463 163.261 133.287 1.00 88.40 40 PRO C C 1
ATOM 2871 O O . PRO C 1 11 ? 115.379 163.195 133.865 1.00 88.40 40 PRO C O 1
ATOM 2875 N N . LEU C 1 12 ? 117.102 162.192 132.810 1.00 87.92 41 LEU C N 1
ATOM 2876 C CA . LEU C 1 12 ? 116.489 160.871 132.897 1.00 87.92 41 LEU C CA 1
ATOM 2877 C C . LEU C 1 12 ? 116.539 160.311 134.311 1.00 87.92 41 LEU C C 1
ATOM 2878 O O . LEU C 1 12 ? 115.721 159.454 134.664 1.00 87.92 41 LEU C O 1
ATOM 2883 N N . GLY C 1 13 ? 117.477 160.775 135.133 1.00 90.19 42 GLY C N 1
ATOM 2884 C CA . GLY C 1 13 ? 117.664 160.154 136.432 1.00 90.19 42 GLY C CA 1
ATOM 2885 C C . GLY C 1 13 ? 118.225 158.755 136.268 1.00 90.19 42 GLY C C 1
ATOM 2886 O O . GLY C 1 13 ? 118.999 158.475 135.346 1.00 90.19 42 GLY C O 1
ATOM 2887 N N . PHE C 1 14 ? 117.833 157.857 137.167 1.00 91.29 43 PHE C N 1
ATOM 2888 C CA . PHE C 1 14 ? 118.221 156.457 137.040 1.00 91.29 43 PHE C CA 1
ATOM 2889 C C . PHE C 1 14 ? 117.462 155.843 135.872 1.00 91.29 43 PHE C C 1
ATOM 2890 O O . PHE C 1 14 ? 116.234 155.728 135.911 1.00 91.29 43 PHE C O 1
ATOM 2898 N N . PHE C 1 15 ? 118.188 155.449 134.831 1.00 89.90 44 PHE C N 1
ATOM 2899 C CA . PHE C 1 15 ? 117.595 154.953 133.591 1.00 89.90 44 PHE C CA 1
ATOM 2900 C C . PHE C 1 15 ? 118.063 153.519 133.368 1.00 89.90 44 PHE C C 1
ATOM 2901 O O . PHE C 1 15 ? 119.181 153.289 132.899 1.00 89.90 44 PHE C O 1
ATOM 2909 N N . ASP C 1 16 ? 117.206 152.557 133.702 1.00 93.42 45 ASP C N 1
ATOM 2910 C CA . ASP C 1 16 ? 117.483 151.135 133.503 1.00 93.42 45 ASP C CA 1
ATOM 2911 C C . ASP C 1 16 ? 116.297 150.515 132.780 1.00 93.42 45 ASP C C 1
ATOM 2912 O O . ASP C 1 16 ? 115.447 149.863 133.402 1.00 93.42 45 ASP C O 1
ATOM 2917 N N . PRO C 1 17 ? 116.200 150.708 131.462 1.00 92.55 46 PRO C N 1
ATOM 2918 C CA . PRO C 1 17 ? 115.051 150.141 130.732 1.00 92.55 46 PRO C CA 1
ATOM 2919 C C . PRO C 1 17 ? 115.000 148.624 130.776 1.00 92.55 46 PRO C C 1
ATOM 2920 O O . PRO C 1 17 ? 113.991 148.052 131.202 1.00 92.55 46 PRO C O 1
ATOM 2924 N N . PHE C 1 18 ? 116.072 147.950 130.367 1.00 90.94 47 PHE C N 1
ATOM 2925 C CA . PHE C 1 18 ? 116.049 146.493 130.325 1.00 90.94 47 PHE C CA 1
ATOM 2926 C C . PHE C 1 18 ? 116.107 145.859 131.707 1.00 90.94 47 PHE C C 1
ATOM 2927 O O . PHE C 1 18 ? 116.046 144.629 131.804 1.00 90.94 47 PHE C O 1
ATOM 2935 N N . GLY C 1 19 ? 116.221 146.652 132.766 1.00 92.38 48 GLY C N 1
ATOM 2936 C CA . GLY C 1 19 ? 116.233 146.112 134.113 1.00 92.38 48 GLY C CA 1
ATOM 2937 C C . GLY C 1 19 ? 117.444 145.266 134.435 1.00 92.38 48 GLY C C 1
ATOM 2938 O O . GLY C 1 19 ? 117.303 144.202 135.051 1.00 92.38 48 GLY C O 1
ATOM 2939 N N . MET C 1 20 ? 118.634 145.708 134.026 1.00 92.98 49 MET C N 1
ATOM 2940 C CA . MET C 1 20 ? 119.848 144.974 134.363 1.00 92.98 49 MET C CA 1
ATOM 2941 C C . MET C 1 20 ? 120.080 144.938 135.866 1.00 92.98 49 MET C C 1
ATOM 2942 O O . MET C 1 20 ? 120.611 143.951 136.387 1.00 92.98 49 MET C O 1
ATOM 2947 N N . LEU C 1 21 ? 119.692 145.996 136.574 1.00 93.50 50 LEU C N 1
ATOM 2948 C CA . LEU C 1 21 ? 119.896 146.104 138.010 1.00 93.50 50 LEU C CA 1
ATOM 2949 C C . LEU C 1 21 ? 118.635 145.796 138.807 1.00 93.50 50 LEU C C 1
ATOM 2950 O O . LEU C 1 21 ? 118.578 146.106 140.000 1.00 93.50 50 LEU C O 1
ATOM 2955 N N . SER C 1 22 ? 117.626 145.204 138.175 1.00 95.79 51 SER C N 1
ATOM 2956 C CA . SER C 1 22 ? 116.390 144.879 138.871 1.00 95.79 51 SER C CA 1
ATOM 2957 C C . SER C 1 22 ? 116.627 143.798 139.919 1.00 95.79 51 SER C C 1
ATOM 2958 O O . SER C 1 22 ? 117.518 142.955 139.787 1.00 95.79 51 SER C O 1
ATOM 2961 N N . GLY C 1 23 ? 115.814 143.832 140.971 1.00 98.83 52 GLY C N 1
ATOM 2962 C CA . GLY C 1 23 ? 115.954 142.863 142.035 1.00 98.83 52 GLY C CA 1
ATOM 2963 C C . GLY C 1 23 ? 117.176 143.138 142.897 1.00 98.83 52 GLY C C 1
ATOM 2964 O O . GLY C 1 23 ? 117.714 144.247 142.944 1.00 98.83 52 GLY C O 1
ATOM 2965 N N . ASP C 1 24 ? 117.616 142.089 143.591 1.00 100.93 53 ASP C N 1
ATOM 2966 C CA . ASP C 1 24 ? 118.781 142.177 144.472 1.00 100.93 53 ASP C CA 1
ATOM 2967 C C . ASP C 1 24 ? 120.055 141.971 143.653 1.00 100.93 53 ASP C C 1
ATOM 2968 O O . ASP C 1 24 ? 120.763 140.969 143.768 1.00 100.93 53 ASP C O 1
ATOM 2973 N N . CYS C 1 25 ? 120.335 142.956 142.805 1.00 100.42 54 CYS C N 1
ATOM 2974 C CA . CYS C 1 25 ? 121.542 142.919 141.993 1.00 100.42 54 CYS C CA 1
ATOM 2975 C C . CYS C 1 25 ? 122.774 143.097 142.870 1.00 100.42 54 CYS C C 1
ATOM 2976 O O . CYS C 1 25 ? 122.805 143.947 143.763 1.00 100.42 54 CYS C O 1
ATOM 2979 N N . THR C 1 26 ? 123.794 142.285 142.611 1.00 97.66 55 THR C N 1
ATOM 2980 C CA . THR C 1 26 ? 125.016 142.347 143.392 1.00 97.66 55 THR C CA 1
ATOM 2981 C C . THR C 1 26 ? 125.901 143.494 142.916 1.00 97.66 55 THR C C 1
ATOM 2982 O O . THR C 1 26 ? 125.771 143.993 141.795 1.00 97.66 55 THR C O 1
ATOM 2986 N N . GLN C 1 27 ? 126.813 143.913 143.795 1.00 94.94 56 GLN C N 1
ATOM 2987 C CA . GLN C 1 27 ? 127.771 144.948 143.424 1.00 94.94 56 GLN C CA 1
ATOM 2988 C C . GLN C 1 27 ? 128.700 144.475 142.316 1.00 94.94 56 GLN C C 1
ATOM 2989 O O . GLN C 1 27 ? 129.176 145.290 141.520 1.00 94.94 56 GLN C O 1
ATOM 2995 N N . GLU C 1 28 ? 128.967 143.169 142.246 1.00 95.74 57 GLU C N 1
ATOM 2996 C CA . GLU C 1 28 ? 129.839 142.643 141.200 1.00 95.74 57 GLU C CA 1
ATOM 2997 C C . GLU C 1 28 ? 129.227 142.834 139.817 1.00 95.74 57 GLU C C 1
ATOM 2998 O O . GLU C 1 28 ? 129.925 143.207 138.868 1.00 95.74 57 GLU C O 1
ATOM 3004 N N . ARG C 1 29 ? 127.923 142.577 139.682 1.00 90.70 58 ARG C N 1
ATOM 3005 C CA . ARG C 1 29 ? 127.267 142.745 138.389 1.00 90.70 58 ARG C CA 1
ATOM 3006 C C . ARG C 1 29 ? 127.278 144.201 137.945 1.00 90.70 58 ARG C C 1
ATOM 3007 O O . ARG C 1 29 ? 127.568 144.500 136.779 1.00 90.70 58 ARG C O 1
ATOM 3015 N N . PHE C 1 30 ? 126.965 145.122 138.858 1.00 91.05 59 PHE C N 1
ATOM 3016 C CA . PHE C 1 30 ? 126.997 146.538 138.512 1.00 91.05 59 PHE C CA 1
ATOM 3017 C C . PHE C 1 30 ? 128.411 146.986 138.174 1.00 91.05 59 PHE C C 1
ATOM 3018 O O . PHE C 1 30 ? 128.609 147.801 137.269 1.00 91.05 59 PHE C O 1
ATOM 3026 N N . ASP C 1 31 ? 129.407 146.475 138.901 1.00 91.36 60 ASP C N 1
ATOM 3027 C CA . ASP C 1 31 ? 130.792 146.816 138.597 1.00 91.36 60 ASP C CA 1
ATOM 3028 C C . ASP C 1 31 ? 131.187 146.328 137.211 1.00 91.36 60 ASP C C 1
ATOM 3029 O O . ASP C 1 31 ? 131.856 147.046 136.463 1.00 91.36 60 ASP C O 1
ATOM 3034 N N . ARG C 1 32 ? 130.781 145.109 136.851 1.00 89.47 61 ARG C N 1
ATOM 3035 C CA . ARG C 1 32 ? 131.075 144.592 135.517 1.00 89.47 61 ARG C CA 1
ATOM 3036 C C . ARG C 1 32 ? 130.403 145.435 134.441 1.00 89.47 61 ARG C C 1
ATOM 3037 O O . ARG C 1 32 ? 131.020 145.779 133.424 1.00 89.47 61 ARG C O 1
ATOM 3045 N N . LEU C 1 33 ? 129.131 145.783 134.653 1.00 87.57 62 LEU C N 1
ATOM 3046 C CA . LEU C 1 33 ? 128.416 146.598 133.677 1.00 87.57 62 LEU C CA 1
ATOM 3047 C C . LEU C 1 33 ? 129.056 147.972 133.528 1.00 87.57 62 LEU C C 1
ATOM 3048 O O . LEU C 1 33 ? 129.211 148.475 132.410 1.00 87.57 62 LEU C O 1
ATOM 3053 N N . ARG C 1 34 ? 129.439 148.592 134.646 1.00 85.78 63 ARG C N 1
ATOM 3054 C CA . ARG C 1 34 ? 130.066 149.907 134.593 1.00 85.78 63 ARG C CA 1
ATOM 3055 C C . ARG C 1 34 ? 131.438 149.838 133.935 1.00 85.78 63 ARG C C 1
ATOM 3056 O O . ARG C 1 34 ? 131.821 150.749 133.196 1.00 85.78 63 ARG C O 1
ATOM 3064 N N . TYR C 1 35 ? 132.194 148.769 134.193 1.00 87.33 64 TYR C N 1
ATOM 3065 C CA . TYR C 1 35 ? 133.483 148.599 133.535 1.00 87.33 64 TYR C CA 1
ATOM 3066 C C . TYR C 1 35 ? 133.313 148.476 132.029 1.00 87.33 64 TYR C C 1
ATOM 3067 O O . TYR C 1 35 ? 134.050 149.104 131.259 1.00 87.33 64 TYR C O 1
ATOM 3076 N N . VAL C 1 36 ? 132.340 147.675 131.591 1.00 85.68 65 VAL C N 1
ATOM 3077 C CA . VAL C 1 36 ? 132.084 147.531 130.161 1.00 85.68 65 VAL C CA 1
ATOM 3078 C C . VAL C 1 36 ? 131.665 148.866 129.560 1.00 85.68 65 VAL C C 1
ATOM 3079 O O . VAL C 1 36 ? 132.133 149.256 128.481 1.00 85.68 65 VAL C O 1
ATOM 3083 N N . GLU C 1 37 ? 130.788 149.593 130.256 1.00 85.37 66 GLU C N 1
ATOM 3084 C CA . GLU C 1 37 ? 130.328 150.888 129.767 1.00 85.37 66 GLU C CA 1
ATOM 3085 C C . GLU C 1 37 ? 131.479 151.876 129.635 1.00 85.37 66 GLU C C 1
ATOM 3086 O O . GLU C 1 37 ? 131.582 152.585 128.631 1.00 85.37 66 GLU C O 1
ATOM 3092 N N . ILE C 1 38 ? 132.361 151.931 130.635 1.00 83.81 67 ILE C N 1
ATOM 3093 C CA . ILE C 1 38 ? 133.465 152.884 130.603 1.00 83.81 67 ILE C CA 1
ATOM 3094 C C . ILE C 1 38 ? 134.471 152.507 129.523 1.00 83.81 67 ILE C C 1
ATOM 3095 O O . ILE C 1 38 ? 135.005 153.377 128.823 1.00 83.81 67 ILE C O 1
ATOM 3100 N N . LYS C 1 39 ? 134.751 151.210 129.368 1.00 84.80 68 LYS C N 1
ATOM 3101 C CA . LYS C 1 39 ? 135.652 150.768 128.309 1.00 84.80 68 LYS C CA 1
ATOM 3102 C C . LYS C 1 39 ? 135.111 151.152 126.940 1.00 84.80 68 LYS C C 1
ATOM 3103 O O . LYS C 1 39 ? 135.832 151.717 126.104 1.00 84.80 68 LYS C O 1
ATOM 3109 N N . HIS C 1 40 ? 133.828 150.866 126.701 1.00 84.90 69 HIS C N 1
ATOM 3110 C CA . HIS C 1 40 ? 133.215 151.224 125.429 1.00 84.90 69 HIS C CA 1
ATOM 3111 C C . HIS C 1 40 ? 133.219 152.729 125.225 1.00 84.90 69 HIS C C 1
ATOM 3112 O O . HIS C 1 40 ? 133.452 153.209 124.112 1.00 84.90 69 HIS C O 1
ATOM 3119 N N . GLY C 1 41 ? 132.965 153.490 126.287 1.00 84.51 70 GLY C N 1
ATOM 3120 C CA . GLY C 1 41 ? 132.947 154.933 126.159 1.00 84.51 70 GLY C CA 1
ATOM 3121 C C . GLY C 1 41 ? 134.301 155.509 125.803 1.00 84.51 70 GLY C C 1
ATOM 3122 O O . GLY C 1 41 ? 134.403 156.393 124.952 1.00 84.51 70 GLY C O 1
ATOM 3123 N N . ARG C 1 42 ? 135.360 155.019 126.448 1.00 84.04 71 ARG C N 1
ATOM 3124 C CA . ARG C 1 42 ? 136.701 155.493 126.120 1.00 84.04 71 ARG C CA 1
ATOM 3125 C C . ARG C 1 42 ? 137.081 155.124 124.692 1.00 84.04 71 ARG C C 1
ATOM 3126 O O . ARG C 1 42 ? 137.612 155.959 123.941 1.00 84.04 71 ARG C O 1
ATOM 3134 N N . ILE C 1 43 ? 136.801 153.880 124.291 1.00 84.41 72 ILE C N 1
ATOM 3135 C CA . ILE C 1 43 ? 137.118 153.455 122.931 1.00 84.41 72 ILE C CA 1
ATOM 3136 C C . ILE C 1 43 ? 136.357 154.301 121.919 1.00 84.41 72 ILE C C 1
ATOM 3137 O O . ILE C 1 43 ? 136.913 154.726 120.900 1.00 84.41 72 ILE C O 1
ATOM 3142 N N . ALA C 1 44 ? 135.082 154.577 122.193 1.00 84.21 73 ALA C N 1
ATOM 3143 C CA . ALA C 1 44 ? 134.273 155.362 121.270 1.00 84.21 73 ALA C CA 1
ATOM 3144 C C . ALA C 1 44 ? 134.700 156.822 121.233 1.00 84.21 73 ALA C C 1
ATOM 3145 O O . ALA C 1 44 ? 134.627 157.453 120.175 1.00 84.21 73 ALA C O 1
ATOM 3147 N N . GLN C 1 45 ? 135.130 157.382 122.364 1.00 84.06 74 GLN C N 1
ATOM 3148 C CA . GLN C 1 45 ? 135.650 158.744 122.359 1.00 84.06 74 GLN C CA 1
ATOM 3149 C C . GLN C 1 45 ? 136.890 158.839 121.484 1.00 84.06 74 GLN C C 1
ATOM 3150 O O . GLN C 1 45 ? 137.020 159.755 120.659 1.00 84.06 74 GLN C O 1
ATOM 3156 N N . LEU C 1 46 ? 137.805 157.880 121.636 1.00 84.78 75 LEU C N 1
ATOM 3157 C CA . LEU C 1 46 ? 138.991 157.868 120.787 1.00 84.78 75 LEU C CA 1
ATOM 3158 C C . LEU C 1 46 ? 138.615 157.682 119.322 1.00 84.78 75 LEU C C 1
ATOM 3159 O O . LEU C 1 46 ? 139.196 158.322 118.438 1.00 84.78 75 LEU C O 1
ATOM 3164 N N . ALA C 1 47 ? 137.644 156.809 119.047 1.00 85.03 76 ALA C N 1
ATOM 3165 C CA . ALA C 1 47 ? 137.230 156.566 117.670 1.00 85.03 76 ALA C CA 1
ATOM 3166 C C . ALA C 1 47 ? 136.623 157.812 117.041 1.00 85.03 76 ALA C C 1
ATOM 3167 O O . ALA C 1 47 ? 136.909 158.132 115.883 1.00 85.03 76 ALA C O 1
ATOM 3169 N N . PHE C 1 48 ? 135.774 158.523 117.784 1.00 84.89 77 PHE C N 1
ATOM 3170 C CA . PHE C 1 48 ? 135.182 159.748 117.259 1.00 84.89 77 PHE C CA 1
ATOM 3171 C C . PHE C 1 48 ? 136.240 160.816 117.027 1.00 84.89 77 PHE C C 1
ATOM 3172 O O . PHE C 1 48 ? 136.202 161.523 116.013 1.00 84.89 77 PHE C O 1
ATOM 3180 N N . LEU C 1 49 ? 137.191 160.953 117.955 1.00 85.07 78 LEU C N 1
ATOM 3181 C CA . LEU C 1 49 ? 138.266 161.918 117.748 1.00 85.07 78 LEU C CA 1
ATOM 3182 C C . LEU C 1 49 ? 139.075 161.575 116.505 1.00 85.07 78 LEU C C 1
ATOM 3183 O O . LEU C 1 49 ? 139.414 162.461 115.712 1.00 85.07 78 LEU C O 1
ATOM 3188 N N . GLY C 1 50 ? 139.385 160.292 116.314 1.00 86.99 79 GLY C N 1
ATOM 3189 C CA . GLY C 1 50 ? 140.128 159.891 115.131 1.00 86.99 79 GLY C CA 1
ATOM 3190 C C . GLY C 1 50 ? 139.359 160.133 113.848 1.00 86.99 79 GLY C C 1
ATOM 3191 O O . GLY C 1 50 ? 139.925 160.588 112.852 1.00 86.99 79 GLY C O 1
ATOM 3192 N N . GLN C 1 51 ? 138.059 159.834 113.856 1.00 86.14 80 GLN C N 1
ATOM 3193 C CA . GLN C 1 51 ? 137.229 160.101 112.688 1.00 86.14 80 GLN C CA 1
ATOM 3194 C C . GLN C 1 51 ? 137.212 161.585 112.356 1.00 86.14 80 GLN C C 1
ATOM 3195 O O . GLN C 1 51 ? 137.346 161.967 111.189 1.00 86.14 80 GLN C O 1
ATOM 3201 N N . ILE C 1 52 ? 137.055 162.436 113.371 1.00 87.34 81 ILE C N 1
ATOM 3202 C CA . ILE C 1 52 ? 137.004 163.877 113.133 1.00 87.34 81 ILE C CA 1
ATOM 3203 C C . ILE C 1 52 ? 138.337 164.374 112.585 1.00 87.34 81 ILE C C 1
ATOM 3204 O O . ILE C 1 52 ? 138.382 165.149 111.623 1.00 87.34 81 ILE C O 1
ATOM 3209 N N . VAL C 1 53 ? 139.443 163.926 113.184 1.00 87.73 82 VAL C N 1
ATOM 3210 C CA . VAL C 1 53 ? 140.759 164.371 112.733 1.00 87.73 82 VAL C CA 1
ATOM 3211 C C . VAL C 1 53 ? 141.019 163.921 111.301 1.00 87.73 82 VAL C C 1
ATOM 3212 O O . VAL C 1 53 ? 141.521 164.692 110.475 1.00 87.73 82 VAL C O 1
ATOM 3216 N N . THR C 1 54 ? 140.682 162.669 110.982 1.00 88.39 83 THR C N 1
ATOM 3217 C CA . THR C 1 54 ? 140.917 162.164 109.633 1.00 88.39 83 THR C CA 1
ATOM 3218 C C . THR C 1 54 ? 140.039 162.872 108.608 1.00 88.39 83 THR C C 1
ATOM 3219 O O . THR C 1 54 ? 140.514 163.241 107.528 1.00 88.39 83 THR C O 1
ATOM 3223 N N . ARG C 1 55 ? 138.759 163.078 108.923 1.00 88.71 84 ARG C N 1
ATOM 3224 C CA . ARG C 1 55 ? 137.849 163.722 107.988 1.00 88.71 84 ARG C CA 1
ATOM 3225 C C . ARG C 1 55 ? 138.068 165.224 107.885 1.00 88.71 84 ARG C C 1
ATOM 3226 O O . ARG C 1 55 ? 137.564 165.841 106.941 1.00 88.71 84 ARG C O 1
ATOM 3234 N N . ALA C 1 56 ? 138.800 165.824 108.820 1.00 88.77 85 ALA C N 1
ATOM 3235 C CA . ALA C 1 56 ? 139.107 167.245 108.743 1.00 88.77 85 ALA C CA 1
ATOM 3236 C C . ALA C 1 56 ? 140.294 167.543 107.840 1.00 88.77 85 ALA C C 1
ATOM 3237 O O . ALA C 1 56 ? 140.638 168.717 107.665 1.00 88.77 85 ALA C O 1
ATOM 3239 N N . GLY C 1 57 ? 140.922 166.522 107.266 1.00 89.13 86 GLY C N 1
ATOM 3240 C CA . GLY C 1 57 ? 142.061 166.715 106.397 1.00 89.13 86 GLY C CA 1
ATOM 3241 C C . GLY C 1 57 ? 143.410 166.630 107.071 1.00 89.13 86 GLY C C 1
ATOM 3242 O O . GLY C 1 57 ? 144.414 167.008 106.456 1.00 89.13 86 GLY C O 1
ATOM 3243 N N . ILE C 1 58 ? 143.471 166.147 108.307 1.00 88.49 87 ILE C N 1
ATOM 3244 C CA . ILE C 1 58 ? 144.720 166.027 109.048 1.00 88.49 87 ILE C CA 1
ATOM 3245 C C . ILE C 1 58 ? 145.173 164.576 108.984 1.00 88.49 87 ILE C C 1
ATOM 3246 O O . ILE C 1 58 ? 144.461 163.674 109.440 1.00 88.49 87 ILE C O 1
ATOM 3251 N N . HIS C 1 59 ? 146.356 164.351 108.419 1.00 88.76 88 HIS C N 1
ATOM 3252 C CA . HIS C 1 59 ? 146.918 163.018 108.283 1.00 88.76 88 HIS C CA 1
ATOM 3253 C C . HIS C 1 59 ? 148.383 163.039 108.691 1.00 88.76 88 HIS C C 1
ATOM 3254 O O . HIS C 1 59 ? 149.051 164.074 108.634 1.00 88.76 88 HIS C O 1
ATOM 3261 N N . LEU C 1 60 ? 148.874 161.878 109.111 1.00 89.65 89 LEU C N 1
ATOM 3262 C CA . LEU C 1 60 ? 150.272 161.759 109.490 1.00 89.65 89 LEU C CA 1
ATOM 3263 C C . LEU C 1 60 ? 151.165 161.976 108.270 1.00 89.65 89 LEU C C 1
ATOM 3264 O O . LEU C 1 60 ? 150.839 161.519 107.172 1.00 89.65 89 LEU C O 1
ATOM 3269 N N . PRO C 1 61 ? 152.285 162.676 108.424 1.00 91.70 90 PRO C N 1
ATOM 3270 C CA . PRO C 1 61 ? 153.190 162.864 107.288 1.00 91.70 90 PRO C CA 1
ATOM 3271 C C . PRO C 1 61 ? 153.896 161.570 106.920 1.00 91.70 90 PRO C C 1
ATOM 3272 O O . PRO C 1 61 ? 154.125 160.697 107.761 1.00 91.70 90 PRO C O 1
ATOM 3276 N N . GLY C 1 62 ? 154.240 161.453 105.641 1.00 92.59 91 GLY C N 1
ATOM 3277 C CA . GLY C 1 62 ? 154.990 160.307 105.168 1.00 92.59 91 GLY C CA 1
ATOM 3278 C C . GLY C 1 62 ? 154.138 159.233 104.525 1.00 92.59 91 GLY C C 1
ATOM 3279 O O . GLY C 1 62 ? 153.071 159.519 103.976 1.00 92.59 91 GLY C O 1
ATOM 3280 N N . SER C 1 63 ? 154.603 157.987 104.592 1.00 93.73 92 SER C N 1
ATOM 3281 C CA . SER C 1 63 ? 153.922 156.859 103.978 1.00 93.73 92 SER C CA 1
ATOM 3282 C C . SER C 1 63 ? 153.682 155.777 105.020 1.00 93.73 92 SER C C 1
ATOM 3283 O O . SER C 1 63 ? 154.439 155.642 105.984 1.00 93.73 92 SER C O 1
ATOM 3286 N N . ILE C 1 64 ? 152.613 155.003 104.813 1.00 91.67 93 ILE C N 1
ATOM 3287 C CA . ILE C 1 64 ? 152.266 153.934 105.747 1.00 91.67 93 ILE C CA 1
ATOM 3288 C C . ILE C 1 64 ? 153.083 152.673 105.528 1.00 91.67 93 ILE C C 1
ATOM 3289 O O . ILE C 1 64 ? 153.089 151.792 106.397 1.00 91.67 93 ILE C O 1
ATOM 3294 N N . ASN C 1 65 ? 153.783 152.560 104.402 1.00 93.55 94 ASN C N 1
ATOM 3295 C CA . ASN C 1 65 ? 154.581 151.378 104.115 1.00 93.55 94 ASN C CA 1
ATOM 3296 C C . ASN C 1 65 ? 155.710 151.760 103.170 1.00 93.55 94 ASN C C 1
ATOM 3297 O O . ASN C 1 65 ? 155.770 152.880 102.657 1.00 93.55 94 ASN C O 1
ATOM 3302 N N . TYR C 1 66 ? 156.617 150.806 102.945 1.00 94.03 95 TYR C N 1
ATOM 3303 C CA . TYR C 1 66 ? 157.734 151.040 102.039 1.00 94.03 95 TYR C CA 1
ATOM 3304 C C . TYR C 1 66 ? 157.294 151.150 100.586 1.00 94.03 95 TYR C C 1
ATOM 3305 O O . TYR C 1 66 ? 158.065 151.643 99.756 1.00 94.03 95 TYR C O 1
ATOM 3314 N N . ALA C 1 67 ? 156.080 150.700 100.260 1.00 96.30 96 ALA C N 1
ATOM 3315 C CA . ALA C 1 67 ? 155.605 150.787 98.884 1.00 96.30 96 ALA C CA 1
ATOM 3316 C C . ALA C 1 67 ? 155.483 152.237 98.434 1.00 96.30 96 ALA C C 1
ATOM 3317 O O . ALA C 1 67 ? 155.747 152.558 97.269 1.00 96.30 96 ALA C O 1
ATOM 3319 N N . GLY C 1 68 ? 155.087 153.125 99.340 1.00 95.94 97 GLY C N 1
ATOM 3320 C CA . GLY C 1 68 ? 154.953 154.529 99.010 1.00 95.94 97 GLY C CA 1
ATOM 3321 C C . GLY C 1 68 ? 153.539 155.041 99.175 1.00 95.94 97 GLY C C 1
ATOM 3322 O O . GLY C 1 68 ? 153.232 156.173 98.789 1.00 95.94 97 GLY C O 1
ATOM 3323 N N . ASP C 1 69 ? 152.667 154.215 99.747 1.00 95.67 98 ASP C N 1
ATOM 3324 C CA . ASP C 1 69 ? 151.281 154.606 99.974 1.00 95.67 98 ASP C CA 1
ATOM 3325 C C . ASP C 1 69 ? 151.233 155.683 101.049 1.00 95.67 98 ASP C C 1
ATOM 3326 O O . ASP C 1 69 ? 151.428 155.397 102.235 1.00 95.67 98 ASP C O 1
ATOM 3331 N N . SER C 1 70 ? 150.975 156.920 100.638 1.00 95.00 99 SER C N 1
ATOM 3332 C CA . SER C 1 70 ? 150.940 158.031 101.576 1.00 95.00 99 SER C CA 1
ATOM 3333 C C . SER C 1 70 ? 149.759 157.895 102.528 1.00 95.00 99 SER C C 1
ATOM 3334 O O . SER C 1 70 ? 148.740 157.277 102.208 1.00 95.00 99 SER C O 1
ATOM 3337 N N . PHE C 1 71 ? 149.912 158.476 103.720 1.00 91.74 100 PHE C N 1
ATOM 3338 C CA . PHE C 1 71 ? 148.837 158.433 104.705 1.00 91.74 100 PHE C CA 1
ATOM 3339 C C . PHE C 1 71 ? 147.596 159.154 104.199 1.00 91.74 100 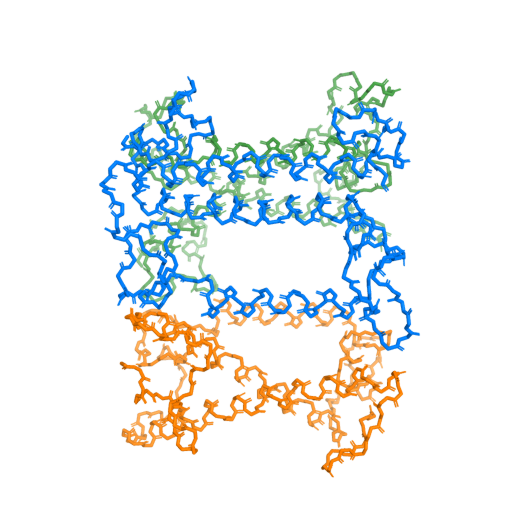PHE C C 1
ATOM 3340 O O . PHE C 1 71 ? 146.472 158.669 104.375 1.00 91.74 100 PHE C O 1
ATOM 3348 N N . ASP C 1 72 ? 147.776 160.311 103.564 1.00 94.97 101 ASP C N 1
ATOM 3349 C CA . ASP C 1 72 ? 146.642 161.076 103.061 1.00 94.97 101 ASP C CA 1
ATOM 3350 C C . ASP C 1 72 ? 146.218 160.577 101.686 1.00 94.97 101 ASP C C 1
ATOM 3351 O O . ASP C 1 72 ? 146.063 161.366 100.749 1.00 94.97 101 ASP C O 1
ATOM 3356 N N . SER C 1 73 ? 146.025 159.266 101.562 1.00 93.52 102 SER C N 1
ATOM 3357 C CA . SER C 1 73 ? 145.503 158.665 100.344 1.00 93.52 102 SER C CA 1
ATOM 3358 C C . SER C 1 73 ? 144.417 157.635 100.592 1.00 93.52 102 SER C C 1
ATOM 3359 O O . SER C 1 73 ? 143.630 157.367 99.677 1.00 93.52 102 SER C O 1
ATOM 3362 N N . PHE C 1 74 ? 144.345 157.052 101.781 1.00 93.35 103 PHE C N 1
ATOM 3363 C CA . PHE C 1 74 ? 143.306 156.099 102.123 1.00 93.35 103 PHE C CA 1
ATOM 3364 C C . PHE C 1 74 ? 142.021 156.830 102.503 1.00 93.35 103 PHE C C 1
ATOM 3365 O O . PHE C 1 74 ? 142.060 157.982 102.944 1.00 93.35 103 PHE C O 1
ATOM 3373 N N . PRO C 1 75 ? 140.865 156.184 102.338 1.00 93.87 104 PRO C N 1
ATOM 3374 C CA . PRO C 1 75 ? 139.599 156.844 102.682 1.00 93.87 104 PRO C CA 1
ATOM 3375 C C . PRO C 1 75 ? 139.433 157.043 104.179 1.00 93.87 104 PRO C C 1
ATOM 3376 O O . PRO C 1 75 ? 140.329 156.716 104.963 1.00 93.87 104 PRO C O 1
ATOM 3380 N N . ASN C 1 76 ? 138.289 157.583 104.583 1.00 91.66 105 ASN C N 1
ATOM 3381 C CA . ASN C 1 76 ? 137.981 157.822 105.984 1.00 91.66 105 ASN C CA 1
ATOM 3382 C C . ASN C 1 76 ? 136.863 156.889 106.426 1.00 91.66 105 ASN C C 1
ATOM 3383 O O . ASN C 1 76 ? 135.940 156.603 105.658 1.00 91.66 105 ASN C O 1
ATOM 3388 N N . GLY C 1 77 ? 136.954 156.413 107.664 1.00 90.04 106 GLY C N 1
ATOM 3389 C CA . GLY C 1 77 ? 135.928 155.547 108.206 1.00 90.04 106 GLY C CA 1
ATOM 3390 C C . GLY C 1 77 ? 136.201 154.075 107.983 1.00 90.04 106 GLY C C 1
ATOM 3391 O O . GLY C 1 77 ? 137.359 153.649 107.960 1.00 90.04 106 GLY C O 1
ATOM 3392 N N . VAL C 1 78 ? 135.136 153.289 107.810 1.00 91.98 107 VAL C N 1
ATOM 3393 C CA . VAL C 1 78 ? 135.285 151.846 107.649 1.00 91.98 107 VAL C CA 1
ATOM 3394 C C . VAL C 1 78 ? 136.109 151.520 106.412 1.00 91.98 107 VAL C C 1
ATOM 3395 O O . VAL C 1 78 ? 136.849 150.528 106.392 1.00 91.98 107 VAL C O 1
ATOM 3399 N N . ALA C 1 79 ? 136.007 152.344 105.368 1.00 92.77 108 ALA C N 1
ATOM 3400 C CA . ALA C 1 79 ? 136.770 152.104 104.150 1.00 92.77 108 ALA C CA 1
ATOM 3401 C C . ALA C 1 79 ? 138.272 152.214 104.374 1.00 92.77 108 ALA C C 1
ATOM 3402 O O . ALA C 1 79 ? 139.047 151.710 103.555 1.00 92.77 108 ALA C O 1
ATOM 3404 N N . ALA C 1 80 ? 138.702 152.862 105.458 1.00 91.33 109 ALA C N 1
ATOM 3405 C CA . ALA C 1 80 ? 140.126 152.945 105.757 1.00 91.33 109 ALA C CA 1
ATOM 3406 C C . ALA C 1 80 ? 140.678 151.629 106.284 1.00 91.33 109 ALA C C 1
ATOM 3407 O O . ALA C 1 80 ? 141.863 151.339 106.088 1.00 91.33 109 ALA C O 1
ATOM 3409 N N . LEU C 1 81 ? 139.851 150.829 106.952 1.00 90.76 110 LEU C N 1
ATOM 3410 C CA . LEU C 1 81 ? 140.272 149.550 107.508 1.00 90.76 110 LEU C CA 1
ATOM 3411 C C . LEU C 1 81 ? 139.770 148.361 106.705 1.00 90.76 110 LEU C C 1
ATOM 3412 O O . LEU C 1 81 ? 140.553 147.472 106.362 1.00 90.76 110 LEU C O 1
ATOM 3417 N N . PHE C 1 82 ? 138.477 148.322 106.393 1.00 93.16 111 PHE C N 1
ATOM 3418 C CA . PHE C 1 82 ? 137.868 147.211 105.669 1.00 93.16 111 PHE C CA 1
ATOM 3419 C C . PHE C 1 82 ? 137.349 147.730 104.335 1.00 93.16 111 PHE C C 1
ATOM 3420 O O . PHE C 1 82 ? 136.413 148.536 104.299 1.00 93.16 111 PHE C O 1
ATOM 3428 N N . GLY C 1 83 ? 137.951 147.267 103.244 1.00 97.55 112 GLY C N 1
ATOM 3429 C CA . GLY C 1 83 ? 137.547 147.676 101.922 1.00 97.55 112 GLY C CA 1
ATOM 3430 C C . GLY C 1 83 ? 138.563 147.289 100.868 1.00 97.55 112 GLY C C 1
ATOM 3431 O O . GLY C 1 83 ? 139.619 146.723 101.168 1.00 97.55 112 GLY C O 1
ATOM 3432 N N . PRO C 1 84 ? 138.256 147.582 99.604 1.00 99.49 113 PRO C N 1
ATOM 3433 C CA . PRO C 1 84 ? 139.201 147.269 98.524 1.00 99.49 113 PRO C CA 1
ATOM 3434 C C . PRO C 1 84 ? 140.475 148.090 98.622 1.00 99.49 113 PRO C C 1
ATOM 3435 O O . PRO C 1 84 ? 141.582 147.548 98.563 1.00 99.49 113 PRO C O 1
ATOM 3439 N N . ASN C 1 85 ? 140.325 149.401 98.773 1.00 98.44 114 ASN C N 1
ATOM 3440 C CA . ASN C 1 85 ? 141.450 150.324 98.899 1.00 98.44 114 ASN C CA 1
ATOM 3441 C C . ASN C 1 85 ? 141.495 150.834 100.339 1.00 98.44 114 ASN C C 1
ATOM 3442 O O . ASN C 1 85 ? 140.953 151.891 100.662 1.00 98.44 114 ASN C O 1
ATOM 3447 N N . SER C 1 86 ? 142.162 150.074 101.202 1.00 94.37 115 SER C N 1
ATOM 3448 C CA . SER C 1 86 ? 142.320 150.413 102.607 1.00 94.37 115 SER C CA 1
ATOM 3449 C C . SER C 1 86 ? 143.798 150.352 102.965 1.00 94.37 115 SER C C 1
ATOM 3450 O O . SER C 1 86 ? 144.657 150.116 102.111 1.00 94.37 115 SER C O 1
ATOM 3453 N N . ILE C 1 87 ? 144.098 150.565 104.243 1.00 91.17 116 ILE C N 1
ATOM 3454 C CA . ILE C 1 87 ? 145.468 150.452 104.736 1.00 91.17 116 ILE C CA 1
ATOM 3455 C C . ILE C 1 87 ? 145.873 148.986 104.631 1.00 91.17 116 ILE C C 1
ATOM 3456 O O . ILE C 1 87 ? 144.996 148.110 104.616 1.00 91.17 116 ILE C O 1
ATOM 3461 N N . PRO C 1 88 ? 147.164 148.672 104.526 1.00 90.97 117 PRO C N 1
ATOM 3462 C CA . PRO C 1 88 ? 147.567 147.266 104.405 1.00 90.97 117 PRO C CA 1
ATOM 3463 C C . PRO C 1 88 ? 147.069 146.446 105.584 1.00 90.97 117 PRO C C 1
ATOM 3464 O O . PRO C 1 88 ? 147.093 146.896 106.730 1.00 90.97 117 PRO C O 1
ATOM 3468 N N . THR C 1 89 ? 146.607 145.229 105.288 1.00 90.13 118 THR C N 1
ATOM 3469 C CA . THR C 1 89 ? 146.083 144.367 106.341 1.00 90.13 118 THR C CA 1
ATOM 3470 C C . THR C 1 89 ? 147.151 144.000 107.360 1.00 90.13 118 THR C C 1
ATOM 3471 O O . THR C 1 89 ? 146.814 143.646 108.494 1.00 90.13 118 THR C O 1
ATOM 3475 N N . ALA C 1 90 ? 148.429 144.083 106.986 1.00 89.94 119 ALA C N 1
ATOM 3476 C CA . ALA C 1 90 ? 149.492 143.938 107.972 1.00 89.94 119 ALA C CA 1
ATOM 3477 C C . ALA C 1 90 ? 149.418 145.046 109.012 1.00 89.94 119 ALA C C 1
ATOM 3478 O O . ALA C 1 90 ? 149.612 144.801 110.208 1.00 89.94 119 ALA C O 1
ATOM 3480 N N . GLY C 1 91 ? 149.130 146.273 108.574 1.00 89.93 120 GLY C N 1
ATOM 3481 C CA . GLY C 1 91 ? 148.958 147.361 109.520 1.00 89.93 120 GLY C CA 1
ATOM 3482 C C . GLY C 1 91 ? 147.792 147.136 110.462 1.00 89.93 120 GLY C C 1
ATOM 3483 O O . GLY C 1 91 ? 147.889 147.408 111.659 1.00 89.93 120 GLY C O 1
ATOM 3484 N N . LEU C 1 92 ? 146.674 146.632 109.935 1.00 87.87 121 LEU C N 1
ATOM 3485 C CA . LEU C 1 92 ? 145.526 146.335 110.785 1.00 87.87 121 LEU C CA 1
ATOM 3486 C C . LEU C 1 92 ? 145.848 145.230 111.782 1.00 87.87 121 LEU C C 1
ATOM 3487 O O . LEU C 1 92 ? 145.457 145.306 112.954 1.00 87.87 121 LEU C O 1
ATOM 3492 N N . VAL C 1 93 ? 146.561 144.194 111.336 1.00 87.90 122 VAL C N 1
ATOM 3493 C CA . VAL C 1 93 ? 146.944 143.110 112.236 1.00 87.90 122 VAL C CA 1
ATOM 3494 C C . VAL C 1 93 ? 147.853 143.631 113.339 1.00 87.90 122 VAL C C 1
ATOM 3495 O O . VAL C 1 93 ? 147.699 143.274 114.513 1.00 87.90 122 VAL C O 1
ATOM 3499 N N . GLN C 1 94 ? 148.812 144.489 112.984 1.00 90.01 123 GLN C N 1
ATOM 3500 C CA . GLN C 1 94 ? 149.710 145.047 113.990 1.00 90.01 123 GLN C CA 1
ATOM 3501 C C . GLN C 1 94 ? 148.964 145.959 114.955 1.00 90.01 123 GLN C C 1
ATOM 3502 O O . GLN C 1 94 ? 149.270 145.984 116.151 1.00 90.01 123 GLN C O 1
ATOM 3508 N N . ILE C 1 95 ? 147.983 146.716 114.460 1.00 87.12 124 ILE C N 1
ATOM 3509 C CA . ILE C 1 95 ? 147.176 147.559 115.338 1.00 87.12 124 ILE C CA 1
ATOM 3510 C C . ILE C 1 95 ? 146.394 146.704 116.326 1.00 87.12 124 ILE C C 1
ATOM 3511 O O . ILE C 1 95 ? 146.329 147.011 117.524 1.00 87.12 124 ILE C O 1
ATOM 3516 N N . ILE C 1 96 ? 145.790 145.617 115.842 1.00 87.77 125 ILE C N 1
ATOM 3517 C CA . ILE C 1 96 ? 145.033 144.732 116.723 1.00 87.77 125 ILE C CA 1
ATOM 3518 C C . ILE C 1 96 ? 145.956 144.081 117.746 1.00 87.77 125 ILE C C 1
ATOM 3519 O O . ILE C 1 96 ? 145.599 143.934 118.921 1.00 87.77 125 ILE C O 1
ATOM 3524 N N . ALA C 1 97 ? 147.158 143.686 117.320 1.00 88.96 126 ALA C N 1
ATOM 3525 C CA . ALA C 1 97 ? 148.117 143.097 118.250 1.00 88.96 126 ALA C CA 1
ATOM 3526 C C . ALA C 1 97 ? 148.551 144.102 119.309 1.00 88.96 126 ALA C C 1
ATOM 3527 O O . ALA C 1 97 ? 148.697 143.752 120.485 1.00 88.96 126 ALA C O 1
ATOM 3529 N N . PHE C 1 98 ? 148.770 145.356 118.909 1.00 88.38 127 PHE C N 1
ATOM 3530 C CA . PHE C 1 98 ? 149.132 146.392 119.869 1.00 88.38 127 PHE C CA 1
ATOM 3531 C C . PHE C 1 98 ? 148.008 146.635 120.867 1.00 88.38 127 PHE C C 1
ATOM 3532 O O . PHE C 1 98 ? 148.256 146.818 122.064 1.00 88.38 127 PHE C O 1
ATOM 3540 N N . ILE C 1 99 ? 146.762 146.640 120.391 1.00 87.76 128 ILE C N 1
ATOM 3541 C CA . ILE C 1 99 ? 145.622 146.815 121.288 1.00 87.76 128 ILE C CA 1
ATOM 3542 C C . ILE C 1 99 ? 145.523 145.645 122.259 1.00 87.76 128 ILE C C 1
ATOM 3543 O O . ILE C 1 99 ? 145.240 145.826 123.452 1.00 87.76 128 ILE C O 1
ATOM 3548 N N . GLY C 1 100 ? 145.749 144.427 121.765 1.00 88.86 129 GLY C N 1
ATOM 3549 C CA . GLY C 1 100 ? 145.752 143.271 122.647 1.00 88.86 129 GLY C CA 1
ATOM 3550 C C . GLY C 1 100 ? 146.846 143.341 123.693 1.00 88.86 129 GLY C C 1
ATOM 3551 O O . GLY C 1 100 ? 146.631 142.986 124.853 1.00 88.86 129 GLY C O 1
ATOM 3552 N N . VAL C 1 101 ? 148.035 143.800 123.297 1.00 89.10 130 VAL C N 1
ATOM 3553 C CA . VAL C 1 101 ? 149.121 143.993 124.253 1.00 89.10 130 VAL C CA 1
ATOM 3554 C C . VAL C 1 101 ? 148.720 145.014 125.307 1.00 89.10 130 VAL C C 1
ATOM 3555 O O . VAL C 1 101 ? 148.949 144.816 126.507 1.00 89.10 130 VAL C O 1
ATOM 3559 N N . LEU C 1 102 ? 148.110 146.120 124.876 1.00 88.26 131 LEU C N 1
ATOM 3560 C CA . LEU C 1 102 ? 147.684 147.152 125.815 1.00 88.26 131 LEU C CA 1
ATOM 3561 C C . LEU C 1 102 ? 146.673 146.608 126.813 1.00 88.26 131 LEU C C 1
ATOM 3562 O O . LEU C 1 102 ? 146.751 146.901 128.011 1.00 88.26 131 LEU C O 1
ATOM 3567 N N . GLU C 1 103 ? 145.712 145.815 126.339 1.00 89.31 132 GLU C N 1
ATOM 3568 C CA . GLU C 1 103 ? 144.686 145.307 127.243 1.00 89.31 132 GLU C CA 1
ATOM 3569 C C . GLU C 1 103 ? 145.236 144.235 128.174 1.00 89.31 132 GLU C C 1
ATOM 3570 O O . GLU C 1 103 ? 144.848 144.168 129.346 1.00 89.31 132 GLU C O 1
ATOM 3576 N N . CYS C 1 104 ? 146.130 143.381 127.675 1.00 91.13 133 CYS C N 1
ATOM 3577 C CA . CYS C 1 104 ? 146.673 142.321 128.514 1.00 91.13 133 CYS C CA 1
ATOM 3578 C C . CYS C 1 104 ? 147.619 142.876 129.571 1.00 91.13 133 CYS C C 1
ATOM 3579 O O . CYS C 1 104 ? 147.569 142.459 130.733 1.00 91.13 133 CYS C O 1
ATOM 3582 N N . ALA C 1 105 ? 148.476 143.823 129.197 1.00 89.11 134 ALA C N 1
ATOM 3583 C CA . ALA C 1 105 ? 149.550 144.266 130.074 1.00 89.11 134 ALA C CA 1
ATOM 3584 C C . ALA C 1 105 ? 149.368 145.664 130.642 1.00 89.11 134 ALA C C 1
ATOM 3585 O O . ALA C 1 105 ? 149.802 145.912 131.768 1.00 89.11 134 ALA C O 1
ATOM 3587 N N . PHE C 1 106 ? 148.743 146.582 129.907 1.00 89.14 135 PHE C N 1
ATOM 3588 C CA . PHE C 1 106 ? 148.719 147.987 130.293 1.00 89.14 135 PHE C CA 1
ATOM 3589 C C . PHE C 1 106 ? 147.341 148.450 130.749 1.00 89.14 135 PHE C C 1
ATOM 3590 O O . PHE C 1 106 ? 147.199 148.959 131.863 1.00 89.14 135 PHE C O 1
ATOM 3598 N N . MET C 1 107 ? 146.315 148.289 129.915 1.00 90.59 136 MET C N 1
ATOM 3599 C CA . MET C 1 107 ? 144.977 148.783 130.239 1.00 90.59 136 MET C CA 1
ATOM 3600 C C . MET C 1 107 ? 144.249 147.720 131.054 1.00 90.59 136 MET C C 1
ATOM 3601 O O . MET C 1 107 ? 143.381 146.993 130.568 1.00 90.59 136 MET C O 1
ATOM 3606 N N . ARG C 1 108 ? 144.617 147.638 132.330 1.00 90.79 137 ARG C N 1
ATOM 3607 C CA . ARG C 1 108 ? 144.048 146.646 133.227 1.00 90.79 137 ARG C CA 1
ATOM 3608 C C . ARG C 1 108 ? 144.065 147.190 134.646 1.00 90.79 137 ARG C C 1
ATOM 3609 O O . ARG C 1 108 ? 144.830 148.099 134.977 1.00 90.79 137 ARG C O 1
ATOM 3617 N N . ASP C 1 109 ? 143.205 146.619 135.484 1.00 93.87 138 ASP C N 1
ATOM 3618 C CA . ASP C 1 109 ? 143.133 146.964 136.901 1.00 93.87 138 ASP C CA 1
ATOM 3619 C C . ASP C 1 109 ? 143.979 145.954 137.667 1.00 93.87 138 ASP C C 1
ATOM 3620 O O . ASP C 1 109 ? 143.534 144.839 137.946 1.00 93.87 138 ASP C O 1
ATOM 3625 N N . VAL C 1 110 ? 145.205 146.345 138.000 1.00 93.09 139 VAL C N 1
ATOM 3626 C CA . VAL C 1 110 ? 146.111 145.477 138.746 1.00 93.09 139 VAL C CA 1
ATOM 3627 C C . VAL C 1 110 ? 145.652 145.438 140.198 1.00 93.09 139 VAL C C 1
ATOM 3628 O O . VAL C 1 110 ? 145.544 146.492 140.841 1.00 93.09 139 VAL C O 1
ATOM 3632 N N . PRO C 1 111 ? 145.366 144.261 140.749 1.00 94.54 140 PRO C N 1
ATOM 3633 C CA . PRO C 1 111 ? 144.869 144.194 142.127 1.00 94.54 140 PRO C CA 1
ATOM 3634 C C . PRO C 1 111 ? 145.905 144.673 143.131 1.00 94.54 140 PRO C C 1
ATOM 3635 O O . PRO C 1 111 ? 147.112 144.496 142.951 1.00 94.54 140 PRO C O 1
ATOM 3639 N N . GLY C 1 112 ? 145.410 145.284 144.202 1.00 95.11 141 GLY C N 1
ATOM 3640 C CA . GLY C 1 112 ? 146.279 145.751 145.271 1.00 95.11 141 GLY C CA 1
ATOM 3641 C C . GLY C 1 112 ? 147.260 146.824 144.853 1.00 95.11 141 GLY C C 1
ATOM 3642 O O . GLY C 1 112 ? 148.419 146.805 145.285 1.00 95.11 141 GLY C O 1
ATOM 3643 N N . THR C 1 113 ? 146.822 147.765 144.018 1.00 94.14 142 THR C N 1
ATOM 3644 C CA . THR C 1 113 ? 147.681 148.842 143.551 1.00 94.14 142 THR C CA 1
ATOM 3645 C C . THR C 1 113 ? 147.151 150.228 143.885 1.00 94.14 142 THR C C 1
ATOM 3646 O O . THR C 1 113 ? 147.791 151.221 143.520 1.00 94.14 142 THR C O 1
ATOM 3650 N N . GLY C 1 114 ? 146.011 150.330 144.565 1.00 94.32 143 GLY C N 1
ATOM 3651 C CA . GLY C 1 114 ? 145.472 151.610 144.979 1.00 94.32 143 GLY C CA 1
ATOM 3652 C C . GLY C 1 114 ? 144.328 152.136 144.142 1.00 94.32 143 GLY C C 1
ATOM 3653 O O . GLY C 1 114 ? 143.870 153.257 144.396 1.00 94.32 143 GLY C O 1
ATOM 3654 N N . ASN C 1 115 ? 143.855 151.383 143.152 1.00 92.96 144 ASN C N 1
ATOM 3655 C CA . ASN C 1 115 ? 142.705 151.819 142.371 1.00 92.96 144 ASN C CA 1
ATOM 3656 C C . ASN C 1 115 ? 141.478 151.928 143.266 1.00 92.96 144 ASN C C 1
ATOM 3657 O O . ASN C 1 115 ? 141.190 151.026 144.057 1.00 92.96 144 ASN C O 1
ATOM 3662 N N . GLU C 1 116 ? 140.752 153.038 143.136 1.00 93.74 145 GLU C N 1
ATOM 3663 C CA . GLU C 1 116 ? 139.692 153.373 144.074 1.00 93.74 145 GLU C CA 1
ATOM 3664 C C . GLU C 1 116 ? 138.290 153.292 143.488 1.00 93.74 145 GLU C C 1
ATOM 3665 O O . GLU C 1 116 ? 137.321 153.458 144.237 1.00 93.74 145 GLU C O 1
ATOM 3671 N N . HIS C 1 117 ? 138.147 153.043 142.190 1.00 89.74 146 HIS C N 1
ATOM 3672 C CA . HIS C 1 117 ? 136.824 152.899 141.596 1.00 89.74 146 HIS C CA 1
ATOM 3673 C C . HIS C 1 117 ? 136.950 152.122 140.295 1.00 89.74 146 HIS C C 1
ATOM 3674 O O . HIS C 1 117 ? 138.047 151.919 139.770 1.00 89.74 146 HIS C O 1
ATOM 3681 N N . VAL C 1 118 ? 135.802 151.679 139.785 1.00 87.54 147 VAL C N 1
ATOM 3682 C CA . VAL C 1 118 ? 135.772 150.928 138.537 1.00 87.54 147 VAL C CA 1
ATOM 3683 C C . VAL C 1 118 ? 136.159 151.849 137.389 1.00 87.54 147 VAL C C 1
ATOM 3684 O O . VAL C 1 118 ? 135.624 152.956 137.252 1.00 87.54 147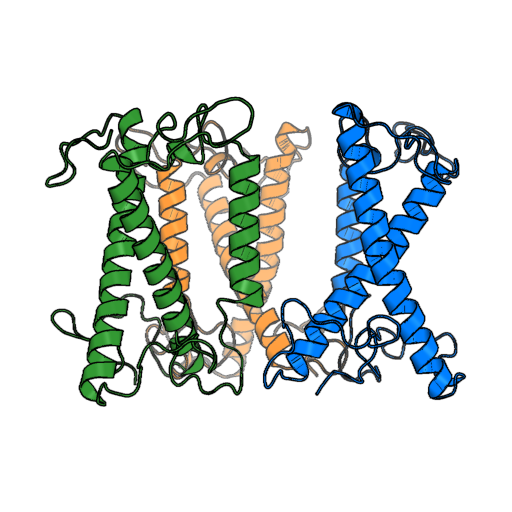 VAL C O 1
ATOM 3688 N N . GLY C 1 119 ? 137.092 151.394 136.557 1.00 87.94 148 GLY C N 1
ATOM 3689 C CA . GLY C 1 119 ? 137.638 152.200 135.489 1.00 87.94 148 GLY C CA 1
ATOM 3690 C C . GLY C 1 119 ? 138.947 152.880 135.822 1.00 87.94 148 GLY C C 1
ATOM 3691 O O . GLY C 1 119 ? 139.583 153.438 134.919 1.00 87.94 148 GLY C O 1
ATOM 3692 N N . ASP C 1 120 ? 139.365 152.852 137.084 1.00 89.54 149 ASP C N 1
ATOM 3693 C CA . ASP C 1 120 ? 140.644 153.421 137.495 1.00 89.54 149 ASP C CA 1
ATOM 3694 C C . ASP C 1 120 ? 141.756 152.459 137.097 1.00 89.54 149 ASP C C 1
ATOM 3695 O O . ASP C 1 120 ? 141.849 151.350 137.632 1.00 89.54 149 ASP C O 1
ATOM 3700 N N . PHE C 1 121 ? 142.599 152.880 136.157 1.00 88.16 150 PHE C N 1
ATOM 3701 C CA . PHE C 1 121 ? 143.718 152.073 135.692 1.00 88.16 150 PHE C CA 1
ATOM 3702 C C . PHE C 1 121 ? 145.064 152.644 136.115 1.00 88.16 150 PHE C C 1
ATOM 3703 O O . PHE C 1 121 ? 146.095 152.207 135.597 1.00 88.16 150 PHE C O 1
ATOM 3711 N N . ARG C 1 122 ? 145.080 153.604 137.042 1.00 88.31 151 ARG C N 1
ATOM 3712 C CA . ARG C 1 122 ? 146.333 154.263 137.399 1.00 88.31 151 ARG C CA 1
ATOM 3713 C C . ARG C 1 122 ? 147.345 153.272 137.955 1.00 88.31 151 ARG C C 1
ATOM 3714 O O . ARG C 1 122 ? 148.530 153.324 137.606 1.00 88.31 151 ARG C O 1
ATOM 3722 N N . ASN C 1 123 ? 146.899 152.364 138.823 1.00 89.62 152 ASN C N 1
ATOM 3723 C CA . ASN C 1 123 ? 147.738 151.314 139.398 1.00 89.62 152 ASN C CA 1
ATOM 3724 C C . ASN C 1 123 ? 148.953 151.873 140.129 1.00 89.62 152 ASN C C 1
ATOM 3725 O O . ASN C 1 123 ? 149.960 151.177 140.284 1.00 89.62 152 ASN C O 1
ATOM 3730 N N . GLY C 1 124 ? 148.881 153.123 140.579 1.00 89.61 153 GLY C N 1
ATOM 3731 C CA . GLY C 1 124 ? 150.001 153.755 141.239 1.00 89.61 153 GLY C CA 1
ATOM 3732 C C . GLY C 1 124 ? 151.161 154.106 140.338 1.00 89.61 153 GLY C C 1
ATOM 3733 O O . GLY C 1 124 ? 152.197 154.557 140.840 1.00 89.61 153 GLY C O 1
ATOM 3734 N N . TYR C 1 125 ? 151.027 153.917 139.026 1.00 89.10 154 TYR C N 1
ATOM 3735 C CA . TYR C 1 125 ? 152.112 154.191 138.089 1.00 89.10 154 TYR C CA 1
ATOM 3736 C C . TYR C 1 125 ? 151.990 155.580 137.468 1.00 89.10 154 TYR C C 1
ATOM 3737 O O . TYR C 1 125 ? 152.889 156.413 137.614 1.00 89.10 154 TYR C O 1
ATOM 3746 N N . ILE C 1 126 ? 150.884 155.842 136.780 1.00 89.23 155 ILE C N 1
ATOM 3747 C CA . ILE C 1 126 ? 150.675 157.095 136.064 1.00 89.23 155 ILE C CA 1
ATOM 3748 C C . ILE C 1 126 ? 149.558 157.858 136.759 1.00 89.23 155 ILE C C 1
ATOM 3749 O O . ILE C 1 126 ? 148.444 157.343 136.911 1.00 89.23 155 ILE C O 1
ATOM 3754 N N . ASP C 1 127 ? 149.856 159.084 137.179 1.00 92.63 156 ASP C N 1
ATOM 3755 C CA . ASP C 1 127 ? 148.876 159.935 137.842 1.00 92.63 156 ASP C CA 1
ATOM 3756 C C . ASP C 1 127 ? 149.203 161.379 137.504 1.00 92.63 156 ASP C C 1
ATOM 3757 O O . ASP C 1 127 ? 150.316 161.840 137.775 1.00 92.63 156 ASP C O 1
ATOM 3762 N N . PHE C 1 128 ? 148.241 162.090 136.919 1.00 90.39 157 PHE C N 1
ATOM 3763 C CA . PHE C 1 128 ? 148.434 163.471 136.503 1.00 90.39 157 PHE C CA 1
ATOM 3764 C C . PHE C 1 128 ? 147.913 164.469 137.529 1.00 90.39 157 PHE C C 1
ATOM 3765 O O . PHE C 1 128 ? 147.720 165.643 137.198 1.00 90.39 157 PHE C O 1
ATOM 3773 N N . GLY C 1 129 ? 147.687 164.034 138.765 1.00 93.59 158 GLY C N 1
ATOM 3774 C CA . GLY C 1 129 ? 147.196 164.942 139.781 1.00 93.59 158 GLY C CA 1
ATOM 3775 C C . GLY C 1 129 ? 145.830 164.591 140.331 1.00 93.59 158 GLY C C 1
ATOM 3776 O O . GLY C 1 129 ? 145.051 165.484 140.675 1.00 93.59 158 GLY C O 1
ATOM 3777 N N . TRP C 1 130 ? 145.523 163.297 140.424 1.00 93.19 159 TRP C N 1
ATOM 3778 C CA . TRP C 1 130 ? 144.227 162.868 140.934 1.00 93.19 159 TRP C CA 1
ATOM 3779 C C . TRP C 1 130 ? 144.220 162.909 142.458 1.00 93.19 159 TRP C C 1
ATOM 3780 O O . TRP C 1 130 ? 143.804 161.952 143.119 1.00 93.19 159 TRP C O 1
ATOM 3791 N N . ASP C 1 131 ? 144.692 164.017 143.025 1.00 99.52 160 ASP C N 1
ATOM 3792 C CA . ASP C 1 131 ? 144.540 164.283 144.451 1.00 99.52 160 ASP C CA 1
ATOM 3793 C C . ASP C 1 131 ? 144.194 165.726 144.770 1.00 99.52 160 ASP C C 1
ATOM 3794 O O . ASP C 1 131 ? 143.760 165.996 145.896 1.00 99.52 160 ASP C O 1
ATOM 3799 N N . SER C 1 132 ? 144.363 166.664 143.837 1.00 100.08 161 SER C N 1
ATOM 3800 C CA . SER C 1 132 ? 143.958 168.042 144.079 1.00 100.08 161 SER C CA 1
ATOM 3801 C C . SER C 1 132 ? 142.447 168.199 144.031 1.00 100.08 161 SER C C 1
ATOM 3802 O O . SER C 1 132 ? 141.895 169.070 144.713 1.00 100.08 161 SER C O 1
ATOM 3805 N N . PHE C 1 133 ? 141.769 167.376 143.237 1.00 98.04 162 PHE C N 1
ATOM 3806 C CA . PHE C 1 133 ? 140.315 167.396 143.203 1.00 98.04 162 PHE C CA 1
ATOM 3807 C C . PHE C 1 133 ? 139.755 166.911 144.532 1.00 98.04 162 PHE C C 1
ATOM 3808 O O . PHE C 1 133 ? 140.239 165.933 145.108 1.00 98.04 162 PHE C O 1
ATOM 3816 N N . ASP C 1 134 ? 138.729 167.597 145.023 1.00 100.97 163 ASP C N 1
ATOM 3817 C CA . ASP C 1 134 ? 138.050 167.159 146.233 1.00 100.97 163 ASP C CA 1
ATOM 3818 C C . ASP C 1 134 ? 137.047 166.066 145.865 1.00 100.97 163 ASP C C 1
ATOM 3819 O O . ASP C 1 134 ? 137.018 165.573 144.735 1.00 100.97 163 ASP C O 1
ATOM 3824 N N . GLU C 1 135 ? 136.212 165.668 146.827 1.00 104.93 164 GLU C N 1
ATOM 3825 C CA . GLU C 1 135 ? 135.298 164.554 146.594 1.00 104.93 164 GLU C CA 1
ATOM 3826 C C . GLU C 1 135 ? 134.294 164.874 145.492 1.00 104.93 164 GLU C C 1
ATOM 3827 O O . GLU C 1 135 ? 134.001 164.023 144.644 1.00 104.93 164 GLU C O 1
ATOM 3833 N N . GLU C 1 136 ? 133.756 166.096 145.486 1.00 103.24 165 GLU C N 1
ATOM 3834 C CA . GLU C 1 136 ? 132.745 166.450 144.495 1.00 103.24 165 GLU C CA 1
ATOM 3835 C C . GLU C 1 136 ? 133.345 166.575 143.100 1.00 103.24 165 GLU C C 1
ATOM 3836 O O . GLU C 1 136 ? 132.737 166.135 142.117 1.00 103.24 165 GLU C O 1
ATOM 3842 N N . THR C 1 137 ? 134.533 167.175 142.990 1.00 97.54 166 THR C N 1
ATOM 3843 C CA . THR C 1 137 ? 135.150 167.349 141.679 1.00 97.54 166 THR C CA 1
ATOM 3844 C C . THR C 1 137 ? 135.513 166.008 141.056 1.00 97.54 166 THR C C 1
ATOM 3845 O O . THR C 1 137 ? 135.412 165.839 139.837 1.00 97.54 166 THR C O 1
ATOM 3849 N N . LYS C 1 138 ? 135.950 165.049 141.873 1.00 95.12 167 LYS C N 1
ATOM 3850 C CA . LYS C 1 138 ? 136.265 163.722 141.354 1.00 95.12 167 LYS C CA 1
ATOM 3851 C C . LYS C 1 138 ? 135.032 163.070 140.741 1.00 95.12 167 LYS C C 1
ATOM 3852 O O . LYS C 1 138 ? 135.085 162.522 139.632 1.00 95.12 167 LYS C O 1
ATOM 3858 N N . LEU C 1 139 ? 133.904 163.132 141.452 1.00 95.02 168 LEU C N 1
ATOM 3859 C CA . LEU C 1 139 ? 132.664 162.575 140.927 1.00 95.02 168 LEU C CA 1
ATOM 3860 C C . LEU C 1 139 ? 132.220 163.311 139.672 1.00 95.02 168 LEU C C 1
ATOM 3861 O O . LEU C 1 139 ? 131.724 162.692 138.725 1.00 95.02 168 LEU C O 1
ATOM 3866 N N . GLN C 1 140 ? 132.385 164.635 139.648 1.00 92.68 169 GLN C N 1
ATOM 3867 C CA . GLN C 1 140 ? 132.009 165.402 138.466 1.00 92.68 169 GLN C CA 1
ATOM 3868 C C . GLN C 1 140 ? 132.844 164.999 137.257 1.00 92.68 169 GLN C C 1
ATOM 3869 O O . GLN C 1 140 ? 132.311 164.832 136.155 1.00 92.68 169 GLN C O 1
ATOM 3875 N N . LYS C 1 141 ? 134.155 164.830 137.445 1.00 88.87 170 LYS C N 1
ATOM 3876 C CA . LYS C 1 141 ? 135.014 164.416 136.340 1.00 88.87 170 LYS C CA 1
ATOM 3877 C C . LYS C 1 141 ? 134.658 163.016 135.859 1.00 88.87 170 LYS C C 1
ATOM 3878 O O . LYS C 1 141 ? 134.626 162.755 134.649 1.00 88.87 170 LYS C O 1
ATOM 3884 N N . ARG C 1 142 ? 134.388 162.099 136.791 1.00 88.92 171 ARG C N 1
ATOM 3885 C CA . ARG C 1 142 ? 134.003 160.748 136.395 1.00 88.92 171 ARG C CA 1
ATOM 3886 C C . ARG C 1 142 ? 132.685 160.751 135.630 1.00 88.92 171 ARG C C 1
ATOM 3887 O O . ARG C 1 142 ? 132.533 160.032 134.635 1.00 88.92 171 ARG C O 1
ATOM 3895 N N . ALA C 1 143 ? 131.720 161.559 136.077 1.00 88.04 172 ALA C N 1
ATOM 3896 C CA . ALA C 1 143 ? 130.448 161.662 135.372 1.00 88.04 172 ALA C CA 1
ATOM 3897 C C . ALA C 1 143 ? 130.631 162.263 133.986 1.00 88.04 172 ALA C C 1
ATOM 3898 O O . ALA C 1 143 ? 129.981 161.831 133.027 1.00 88.04 172 ALA C O 1
ATOM 3900 N N . ILE C 1 144 ? 131.502 163.267 133.863 1.00 86.11 173 ILE C N 1
ATOM 3901 C CA . ILE C 1 144 ? 131.783 163.852 132.555 1.00 86.11 173 ILE C CA 1
ATOM 3902 C C . ILE C 1 144 ? 132.365 162.797 131.626 1.00 86.11 173 ILE C C 1
ATOM 3903 O O . ILE C 1 144 ? 131.954 162.668 130.467 1.00 86.11 173 ILE C O 1
ATOM 3908 N N . GLU C 1 145 ? 133.322 162.016 132.130 1.00 85.39 174 GLU C N 1
ATOM 3909 C CA . GLU C 1 145 ? 133.926 160.966 131.317 1.00 85.39 174 GLU C CA 1
ATOM 3910 C C . GLU C 1 145 ? 132.883 159.947 130.878 1.00 85.39 174 GLU C C 1
ATOM 3911 O O . GLU C 1 145 ? 132.832 159.560 129.707 1.00 85.39 174 GLU C O 1
ATOM 3917 N N . LEU C 1 146 ? 132.023 159.520 131.805 1.00 84.83 175 LEU C N 1
ATOM 3918 C CA . LEU C 1 146 ? 131.023 158.506 131.480 1.00 84.83 175 LEU C CA 1
ATOM 3919 C C . LEU C 1 146 ? 130.012 159.017 130.458 1.00 84.83 175 LEU C C 1
ATOM 3920 O O . LEU C 1 146 ? 129.672 158.311 129.499 1.00 84.83 175 LEU C O 1
ATOM 3925 N N . ASN C 1 147 ? 129.515 160.240 130.647 1.00 86.51 176 ASN C N 1
ATOM 3926 C CA . ASN C 1 147 ? 128.513 160.775 129.733 1.00 86.51 176 ASN C CA 1
ATOM 3927 C C . ASN C 1 147 ? 129.108 161.053 128.361 1.00 86.51 176 ASN C C 1
ATOM 3928 O O . ASN C 1 147 ? 128.459 160.806 127.336 1.00 86.51 176 ASN C O 1
ATOM 3933 N N . ASN C 1 148 ? 130.335 161.575 128.316 1.00 85.38 177 ASN C N 1
ATOM 3934 C CA . ASN C 1 148 ? 131.003 161.742 127.035 1.00 85.38 177 ASN C CA 1
ATOM 3935 C C . ASN C 1 148 ? 131.237 160.403 126.363 1.00 85.38 177 ASN C C 1
ATOM 3936 O O . ASN C 1 148 ? 131.152 160.305 125.137 1.00 85.38 177 ASN C O 1
ATOM 3941 N N . GLY C 1 149 ? 131.513 159.359 127.143 1.00 85.01 178 GLY C N 1
ATOM 3942 C CA . GLY C 1 149 ? 131.647 158.038 126.562 1.00 85.01 178 GLY C CA 1
ATOM 3943 C C . GLY C 1 149 ? 130.355 157.533 125.951 1.00 85.01 178 GLY C C 1
ATOM 3944 O O . GLY C 1 149 ? 130.361 156.949 124.867 1.00 85.01 178 GLY C O 1
ATOM 3945 N N . ARG C 1 150 ? 129.232 157.744 126.639 1.00 85.22 179 ARG C N 1
ATOM 3946 C CA . ARG C 1 150 ? 127.939 157.347 126.082 1.00 85.22 179 ARG C CA 1
ATOM 3947 C C . ARG C 1 150 ? 127.636 158.112 124.797 1.00 85.22 179 ARG C C 1
ATOM 3948 O O . ARG C 1 150 ? 127.229 157.526 123.779 1.00 85.22 179 ARG C O 1
ATOM 3956 N N . ALA C 1 151 ? 127.838 159.431 124.829 1.00 83.98 180 ALA C N 1
ATOM 3957 C CA . ALA C 1 151 ? 127.583 160.251 123.653 1.00 83.98 180 ALA C CA 1
ATOM 3958 C C . ALA C 1 151 ? 128.480 159.841 122.496 1.00 83.98 180 ALA C C 1
ATOM 3959 O O . ALA C 1 151 ? 128.033 159.785 121.347 1.00 83.98 180 ALA C O 1
ATOM 3961 N N . ALA C 1 152 ? 129.748 159.540 122.780 1.00 84.00 181 ALA C N 1
ATOM 3962 C CA . ALA C 1 152 ? 130.667 159.122 121.731 1.00 84.00 181 ALA C CA 1
ATOM 3963 C C . ALA C 1 152 ? 130.329 157.738 121.203 1.00 84.00 181 ALA C C 1
ATOM 3964 O O . ALA C 1 152 ? 130.525 157.475 120.016 1.00 84.00 181 ALA C O 1
ATOM 3966 N N . MET C 1 153 ? 129.835 156.841 122.058 1.00 84.66 182 MET C N 1
ATOM 3967 C CA . MET C 1 153 ? 129.343 155.556 121.575 1.00 84.66 182 MET C CA 1
ATOM 3968 C C . MET C 1 153 ? 128.250 155.760 120.541 1.00 84.66 182 MET C C 1
ATOM 3969 O O . MET C 1 153 ? 128.319 155.228 119.422 1.00 84.66 182 MET C O 1
ATOM 3974 N N . MET C 1 154 ? 127.242 156.558 120.891 1.00 85.70 183 MET C N 1
ATOM 3975 C CA . MET C 1 154 ? 126.146 156.779 119.955 1.00 85.70 183 MET C CA 1
ATOM 3976 C C . MET C 1 154 ? 126.638 157.490 118.697 1.00 85.70 183 MET C C 1
ATOM 3977 O O . MET C 1 154 ? 126.231 157.149 117.579 1.00 85.70 183 MET C O 1
ATOM 3982 N N . GLY C 1 155 ? 127.540 158.460 118.858 1.00 84.04 184 GLY C N 1
ATOM 3983 C CA . GLY C 1 155 ? 128.034 159.203 117.713 1.00 84.04 184 GLY C CA 1
ATOM 3984 C C . GLY C 1 155 ? 128.858 158.362 116.758 1.00 84.04 184 GLY C C 1
ATOM 3985 O O . GLY C 1 155 ? 128.718 158.483 115.541 1.00 84.04 184 GLY C O 1
ATOM 3986 N N . ILE C 1 156 ? 129.737 157.511 117.288 1.00 84.24 185 ILE C N 1
ATOM 3987 C CA . ILE C 1 156 ? 130.542 156.660 116.421 1.00 84.24 185 ILE C CA 1
ATOM 3988 C C . ILE C 1 156 ? 129.665 155.614 115.745 1.00 84.24 185 ILE C C 1
ATOM 3989 O O . ILE C 1 156 ? 129.878 155.276 114.574 1.00 84.24 185 ILE C O 1
ATOM 3994 N N . 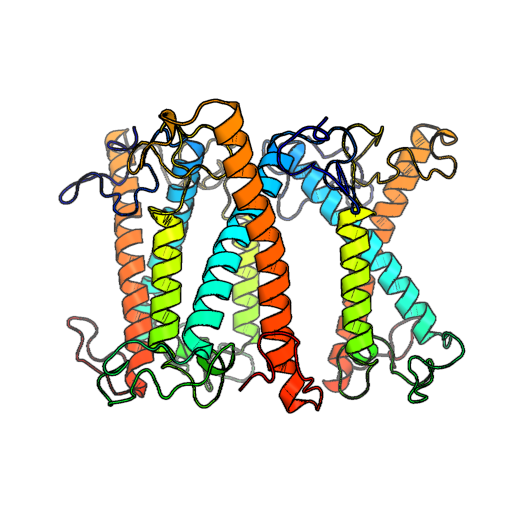LEU C 1 157 ? 128.653 155.100 116.454 1.00 84.44 186 LEU C N 1
ATOM 3995 C CA . LEU C 1 157 ? 127.714 154.194 115.803 1.00 84.44 186 LEU C CA 1
ATOM 3996 C C . LEU C 1 157 ? 127.015 154.887 114.641 1.00 84.44 186 LEU C C 1
ATOM 3997 O O . LEU C 1 157 ? 126.897 154.319 113.548 1.00 84.44 186 LEU C O 1
ATOM 4002 N N . GLY C 1 158 ? 126.571 156.127 114.853 1.00 85.53 187 GLY C N 1
ATOM 4003 C CA . GLY C 1 158 ? 125.944 156.870 113.773 1.00 85.53 187 GLY C CA 1
ATOM 4004 C C . GLY C 1 158 ? 126.891 157.147 112.623 1.00 85.53 187 GLY C C 1
ATOM 4005 O O . GLY C 1 158 ? 126.495 157.099 111.458 1.00 85.53 187 GLY C O 1
ATOM 4006 N N . LEU C 1 159 ? 128.153 157.446 112.934 1.00 85.22 188 LEU C N 1
ATOM 4007 C CA . LEU C 1 159 ? 129.131 157.720 111.887 1.00 85.22 188 LEU C CA 1
ATOM 4008 C C . LEU C 1 159 ? 129.359 156.492 111.014 1.00 85.22 188 LEU C C 1
ATOM 4009 O O . LEU C 1 159 ? 129.342 156.583 109.781 1.00 85.22 188 LEU C O 1
ATOM 4014 N N . MET C 1 160 ? 129.566 155.328 111.637 1.00 85.75 189 MET C N 1
ATOM 4015 C CA . MET C 1 160 ? 129.738 154.110 110.849 1.00 85.75 189 MET C CA 1
ATOM 4016 C C . MET C 1 160 ? 128.478 153.773 110.061 1.00 85.75 189 MET C C 1
ATOM 4017 O O . MET C 1 160 ? 128.561 153.364 108.896 1.00 85.75 189 MET C O 1
ATOM 4022 N N . VAL C 1 161 ? 127.302 153.942 110.670 1.00 86.93 190 VAL C N 1
ATOM 4023 C CA . VAL C 1 161 ? 126.059 153.628 109.968 1.00 86.93 190 VAL C CA 1
ATOM 4024 C C . VAL C 1 161 ? 125.898 154.523 108.746 1.00 86.93 190 VAL C C 1
ATOM 4025 O O . VAL C 1 161 ? 125.568 154.054 107.651 1.00 86.93 190 VAL C O 1
ATOM 4029 N N . HIS C 1 162 ? 126.147 155.824 108.908 1.00 87.99 191 HIS C N 1
ATOM 4030 C CA . HIS C 1 162 ? 126.013 156.749 107.788 1.00 87.99 191 HIS C CA 1
ATOM 4031 C C . HIS C 1 162 ? 127.055 156.477 106.713 1.00 87.99 191 HIS C C 1
ATOM 4032 O O . HIS C 1 162 ? 126.766 156.602 105.518 1.00 87.99 191 HIS C O 1
ATOM 4039 N N . GLU C 1 163 ? 128.274 156.114 107.114 1.00 91.21 192 GLU C N 1
ATOM 4040 C CA . GLU C 1 163 ? 129.298 155.800 106.127 1.00 91.21 192 GLU C CA 1
ATOM 4041 C C . GLU C 1 163 ? 128.975 154.515 105.378 1.00 91.21 192 GLU C C 1
ATOM 4042 O O . GLU C 1 163 ? 129.397 154.347 104.229 1.00 91.21 192 GLU C O 1
ATOM 4048 N N . GLU C 1 164 ? 128.226 153.605 106.001 1.00 90.95 193 GLU C N 1
ATOM 4049 C CA . GLU C 1 164 ? 127.906 152.328 105.380 1.00 90.95 193 GLU C CA 1
ATOM 4050 C C . GLU C 1 164 ? 126.611 152.342 104.576 1.00 90.95 193 GLU C C 1
ATOM 4051 O O . GLU C 1 164 ? 126.348 151.377 103.851 1.00 90.95 193 GLU C O 1
ATOM 4057 N N . ILE C 1 165 ? 125.799 153.394 104.673 1.00 89.32 194 ILE C N 1
ATOM 4058 C CA . ILE C 1 165 ? 124.541 153.464 103.935 1.00 89.32 194 ILE C CA 1
ATOM 4059 C C . ILE C 1 165 ? 124.619 154.359 102.711 1.00 89.32 194 ILE C C 1
ATOM 4060 O O . ILE C 1 165 ? 123.656 154.391 101.928 1.00 89.32 194 ILE C O 1
ATOM 4065 N N . ILE C 1 166 ? 125.715 155.094 102.522 1.00 90.83 195 ILE C N 1
ATOM 4066 C CA . ILE C 1 166 ? 125.859 155.911 101.316 1.00 90.83 195 ILE C CA 1
ATOM 4067 C C . ILE C 1 166 ? 125.841 155.067 100.045 1.00 90.83 195 ILE C C 1
ATOM 4068 O O . ILE C 1 166 ? 125.153 155.453 99.086 1.00 90.83 195 ILE C O 1
ATOM 4073 N N . PRO C 1 167 ? 126.551 153.934 99.957 1.00 90.74 196 PRO C N 1
ATOM 4074 C CA . PRO C 1 167 ? 126.429 153.107 98.744 1.00 90.74 196 PRO C CA 1
ATOM 4075 C C . PRO C 1 167 ? 125.017 152.618 98.481 1.00 90.74 196 PRO C C 1
ATOM 4076 O O . PRO C 1 167 ? 124.666 152.362 97.323 1.00 90.74 196 PRO C O 1
ATOM 4080 N N . LEU C 1 168 ? 124.193 152.481 99.518 1.00 89.91 197 LEU C N 1
ATOM 4081 C CA . LEU C 1 168 ? 122.827 152.004 99.354 1.00 89.91 197 LEU C CA 1
ATOM 4082 C C . LEU C 1 168 ? 121.855 153.107 98.957 1.00 89.91 197 LEU C C 1
ATOM 4083 O O . LEU C 1 168 ? 120.662 152.830 98.800 1.00 89.91 197 LEU C O 1
ATOM 4088 N N . GLY C 1 169 ? 122.328 154.340 98.792 1.00 91.70 198 GLY C N 1
ATOM 4089 C CA . GLY C 1 169 ? 121.490 155.436 98.356 1.00 91.70 198 GLY C CA 1
ATOM 4090 C C . GLY C 1 169 ? 121.033 156.380 99.445 1.00 91.70 198 GLY C C 1
ATOM 4091 O O . GLY C 1 169 ? 120.270 157.308 99.152 1.00 91.70 198 GLY C O 1
ATOM 4092 N N . TYR C 1 170 ? 121.471 156.179 100.684 1.00 92.54 199 TYR C N 1
ATOM 4093 C CA . TYR C 1 170 ? 121.112 157.054 101.799 1.00 92.54 199 TYR C CA 1
ATOM 4094 C C . TYR C 1 170 ? 122.312 157.950 102.083 1.00 92.54 199 TYR C C 1
ATOM 4095 O O . TYR C 1 170 ? 123.217 157.590 102.837 1.00 92.54 199 TYR C O 1
ATOM 4104 N N . ASP C 1 171 ? 122.314 159.132 101.472 1.00 96.14 200 ASP C N 1
ATOM 4105 C CA . ASP C 1 171 ? 123.406 160.097 101.603 1.00 96.14 200 ASP C CA 1
ATOM 4106 C C . ASP C 1 171 ? 122.823 161.442 102.011 1.00 96.14 200 ASP C C 1
ATOM 4107 O O . ASP C 1 171 ? 122.691 162.353 101.183 1.00 96.14 200 ASP C O 1
ATOM 4112 N N . PRO C 1 172 ? 122.462 161.602 103.278 1.00 94.62 201 PRO C N 1
ATOM 4113 C CA . PRO C 1 172 ? 121.893 162.871 103.736 1.00 94.62 201 PRO C CA 1
ATOM 4114 C C . PRO C 1 172 ? 122.981 163.902 104.002 1.00 94.62 201 PRO C C 1
ATOM 4115 O O . PRO C 1 172 ? 124.170 163.594 104.083 1.00 94.62 201 PRO C O 1
ATOM 4119 N N . ASP C 1 173 ? 122.544 165.151 104.138 1.00 97.38 202 ASP C N 1
ATOM 4120 C CA . ASP C 1 173 ? 123.433 166.254 104.496 1.00 97.38 202 ASP C CA 1
ATOM 4121 C C . ASP C 1 173 ? 123.397 166.404 106.011 1.00 97.38 202 ASP C C 1
ATOM 4122 O O . ASP C 1 173 ? 122.511 167.062 106.561 1.00 97.38 202 ASP C O 1
ATOM 4127 N N . LEU C 1 174 ? 124.361 165.788 106.688 1.00 93.27 203 LEU C N 1
ATOM 4128 C CA . LEU C 1 174 ? 124.388 165.819 108.139 1.00 93.27 203 LEU C CA 1
ATOM 4129 C C . LEU C 1 174 ? 124.651 167.241 108.635 1.00 93.27 203 LEU C C 1
ATOM 4130 O O . LEU C 1 174 ? 125.325 168.026 107.963 1.00 93.27 203 LEU C O 1
ATOM 4135 N N . PRO C 1 175 ? 124.108 167.601 109.809 1.00 93.96 204 PRO C N 1
ATOM 4136 C CA . PRO C 1 175 ? 124.133 169.005 110.251 1.00 93.96 204 PRO C CA 1
ATOM 4137 C C . PRO C 1 175 ? 125.511 169.651 110.283 1.00 93.96 204 PRO C C 1
ATOM 4138 O O . PRO C 1 175 ? 125.733 170.667 109.618 1.00 93.96 204 PRO C O 1
ATOM 4142 N N . ILE C 1 176 ? 126.439 169.084 111.044 1.00 94.03 205 ILE C N 1
ATOM 4143 C CA . ILE C 1 176 ? 127.749 169.692 111.254 1.00 94.03 205 ILE C CA 1
ATOM 4144 C C . ILE C 1 176 ? 128.794 169.117 110.309 1.00 94.03 205 ILE C C 1
ATOM 4145 O O . ILE C 1 176 ? 129.519 169.860 109.649 1.00 94.03 205 ILE C O 1
ATOM 4150 N N . ILE C 1 177 ? 128.883 167.787 110.229 1.00 94.08 206 ILE C N 1
ATOM 4151 C CA . ILE C 1 177 ? 129.905 167.150 109.401 1.00 94.08 206 ILE C CA 1
ATOM 4152 C C . ILE C 1 177 ? 129.597 167.225 107.915 1.00 94.08 206 ILE C C 1
ATOM 4153 O O . ILE C 1 177 ? 130.477 166.932 107.096 1.00 94.08 206 ILE C O 1
ATOM 4158 N N . GLY C 1 178 ? 128.382 167.623 107.539 1.00 96.11 207 GLY C N 1
ATOM 4159 C CA . GLY C 1 178 ? 128.041 167.685 106.132 1.00 96.11 207 GLY C CA 1
ATOM 4160 C C . GLY C 1 178 ? 127.918 166.297 105.526 1.00 96.11 207 GLY C C 1
ATOM 4161 O O . GLY C 1 178 ? 127.661 165.306 106.215 1.00 96.11 207 GLY C O 1
ATOM 4162 N N . HIS C 1 179 ? 128.097 166.228 104.209 1.00 96.83 208 HIS C N 1
ATOM 4163 C CA . HIS C 1 179 ? 128.098 164.939 103.532 1.00 96.83 208 HIS C CA 1
ATOM 4164 C C . HIS C 1 179 ? 129.288 164.113 103.996 1.00 96.83 208 HIS C C 1
ATOM 4165 O O . HIS C 1 179 ? 130.424 164.595 104.024 1.00 96.83 208 HIS C O 1
ATOM 4172 N N . LEU C 1 180 ? 129.026 162.859 104.359 1.00 95.07 209 LEU C N 1
ATOM 4173 C CA . LEU C 1 180 ? 130.039 162.011 104.986 1.00 95.07 209 LEU C CA 1
ATOM 4174 C C . LEU C 1 180 ? 130.892 161.343 103.907 1.00 95.07 209 LEU C C 1
ATOM 4175 O O . LEU C 1 180 ? 130.834 160.136 103.666 1.00 95.07 209 LEU C O 1
ATOM 4180 N N . GLN C 1 181 ? 131.707 162.165 103.256 1.00 101.60 210 GLN C N 1
ATOM 4181 C CA . GLN C 1 181 ? 132.607 161.679 102.217 1.00 101.60 210 GLN C CA 1
ATOM 4182 C C . GLN C 1 181 ? 133.900 161.147 102.824 1.00 101.60 210 GLN C C 1
ATOM 4183 O O . GLN C 1 181 ? 134.872 160.893 102.113 1.00 101.60 210 GLN C O 1
#

Secondary structure (DSSP, 8-state):
--TTSTT-BTTTBS--SS-TTTTT--HHHHHHHHHHHHHHHHHHHHHHHHHHHHHTT---SSBSSTT--BGGGS-STHHHHSSSSSS-HHHHHHHHHHHHHIIIIISS--TTS---STT---TTT--SSGGGS-HHHHHHHHHHHHHHHHHHHHHHHHHHHHHHHTTTT----BTTTBS--/--TTSTT-BTTTBS--TT-TTTTT--HHHHHHHHHHHHHHHHHHHHHHHHHHHHHTT---SSBSSTT--BGGGS-STHHHHSSSS-S-HHHHHHHHHHHHHIIIIISS--TTS---STT---TTT--SSGGGS-HHHHHHHHHHHHHHHHHHHHHHHHHHHHHHHTTTT----BTTTBS--/--TTSTT-BTTTBS--TT-TTTTT--HHHHHHHHHHHHHHHHHHHHHHHHHHHHHTT---SSBSSTT--BGGGS-STHHHHSSSS-S-HHHHHHHHHHHHHIIIIISS--TTS---STT---TTT--SSTTTS-HHHHHHHHHHHHHHHHHHHHHHHHHHHHHHHTTTT----BTTTBS--

Sequence (543 aa):
AFEDELGAQPPLGFFDPFGMLSGDCTQERFDRLRYVEIKHGRIAQLAFLGQIVTRAGIHLPGSINYAGDSFDSFPNGVAALFGPNSIPTAGLVQIIAFIGVLECAFMRDVPGTGNEHVGDFRNGYIDFGWDSFDEETKLQKRAIELNNGRAAMMGILGLMVHEEIIPLGYDPDLPIIGHLQAFEDELGAQPPLGFFDPFGMLSGDCTQERFDRLRYVEIKHGRIAQLAFLGQIVTRAGIHLPGSINYAGDSFDSFPNGVAALFGPNSIPTAGLVQIIAFIGVLECAFMRDVPGTGNEHVGDFRNGYIDFGWDSFDEETKLQKRAIELNNGRAAMMGILGLMVHEEIIPLGYDPDLPIIGHLQAFEDELGAQPPLGFFDPFGMLSGDCTQERFDRLRYVEIKHGRIAQLAFLGQIVTRAGIHLPGSINYAGDSFDSFPNGVAALFGPNSIPTAGLVQIIAFIGVLECAFMRDVPGTGNEHVGDFRNGYIDFGWDSFDEETKLQKRAIELNNGRAAMMGILGLMVHEEIIPLGYDPDLPIIGHLQ

B-factor: mean 91.06, std 3.58, range [83.56, 104.93]

Solvent-accessible surface area: 36236 Å² total; per-residue (Å²): 118,16,115,126,66,25,16,34,68,119,133,118,28,76,135,36,95,91,10,40,27,49,41,97,20,80,95,139,102,17,48,151,50,21,63,47,41,7,56,94,2,58,104,5,53,130,41,79,106,33,24,60,56,43,44,71,63,107,60,125,121,52,54,50,46,234,90,50,63,42,50,99,76,30,44,32,21,35,34,19,67,128,40,148,101,26,21,41,102,59,17,25,91,122,82,102,57,122,92,27,62,56,74,68,33,99,77,44,75,17,58,62,40,61,39,98,46,41,5,9,37,53,30,71,178,77,67,199,34,37,101,91,76,87,112,126,39,37,79,102,82,52,16,80,52,3,44,78,0,75,67,12,49,135,28,20,89,27,14,81,74,48,22,100,43,51,112,129,66,138,70,58,104,33,108,190,54,21,90,8,175,118,17,118,127,65,23,15,32,72,114,134,118,28,77,133,39,96,94,10,38,27,46,41,104,20,75,83,133,86,16,47,156,50,24,66,51,40,11,67,97,2,61,99,6,53,129,37,80,108,34,22,63,56,40,43,71,61,109,61,122,122,54,54,51,47,239,91,49,64,42,50,100,76,28,45,28,18,36,36,20,67,128,41,143,104,25,23,41,102,59,18,24,91,122,82,102,58,123,86,29,60,51,70,66,32,98,78,44,75,16,60,62,42,58,39,96,44,41,4,9,39,54,28,72,180,74,70,198,35,38,109,94,76,84,113,123,37,37,78,105,83,54,19,81,52,3,36,81,1,73,67,10,42,133,27,22,94,27,12,73,73,45,23,93,40,52,114,128,67,142,60,59,103,33,132,174,55,17,88,18,168,117,16,114,130,64,25,14,32,67,117,133,116,29,76,133,39,94,95,10,39,26,50,42,100,21,85,93,139,102,16,47,154,50,22,66,51,40,12,61,95,2,66,98,5,52,127,38,80,108,34,25,61,56,40,43,70,60,109,61,126,121,50,57,49,50,238,89,46,61,40,51,98,76,29,48,30,17,33,27,20,67,127,40,144,103,26,23,43,101,60,19,26,91,122,82,103,57,121,83,30,61,50,69,63,35,93,83,46,75,17,55,62,38,62,38,98,44,38,5,8,38,63,29,67,180,76,64,201,38,42,120,100,72,80,116,121,39,43,76,101,81,55,20,78,54,5,45,76,1,75,68,13,50,136,29,19,92,28,14,82,75,46,25,94,42,51,112,128,67,140,68,58,103,34,130,174,56,20,91,8,177

Radius of gyration: 29.57 Å; Cα contacts (8 Å, |Δi|>4): 488; chains: 3; bounding box: 71×69×48 Å

Organism: NCBI:txid29204